Protein AF-A0A2V9HSX8-F1 (afdb_monomer_lite)

Sequence (594 aa):
MATVWLPGTLLVAVTALSSSILSREPGKVAVLDDFESGPAPASWHGQVRLSNSHPAHGRNCLEVKFDSNSATVSTSPQNGNWSGFERLLFDVFSPEVVPLILSLRLYDAVGGIPPNVAPDDFYLARRKLFVGSGWTHVEVVLKDLGASSERRALALDRIRQLTLAADPERPFTLYFDNFRLVAGLESNSSASSKAPQDTATRLEGRWVTIAQVGPRDRIAESPAVGSLRREAEREYEALKSTVESSEHMGLDTIYSQAELVAAELGLHFRPLLPWFNNDREKEQMFSYAVQACRQERERLEKLLTGEVRLPERDDTQVPGPLVPPYPARLHGLPVHNGFFEDAEVRPLYVVSLHGPSRGLQRFFATPLQHIESYSVGGGSRWTVDASPVYEVFEKYPDTHRVGWDGWCGHLIRDVHSMGGKKENVVICLESPHIREAVERYIERESRQWLKNPDLLYNVMAYELQYICYCERSQQMFRGWLEDRHGTLERLNQAWGTRYASFQEIAAPPVEHARPLPGTDRALWYDWASFNQDRFSDYLVWVKSIIRRFDPVTPLAAGGSSSMLVGSNGTSGIDEEQIINRVDDVIIHEGSGST

Structure (mmCIF, N/CA/C/O backbone):
data_AF-A0A2V9HSX8-F1
#
_entry.id   AF-A0A2V9HSX8-F1
#
loop_
_atom_site.group_PDB
_atom_site.id
_atom_site.type_symbol
_atom_site.label_atom_id
_atom_site.label_alt_id
_atom_site.label_comp_id
_atom_site.label_asym_id
_atom_site.label_entity_id
_atom_site.label_seq_id
_atom_site.pdbx_PDB_ins_code
_atom_site.Cartn_x
_atom_site.Cartn_y
_atom_site.Cartn_z
_atom_site.occupancy
_atom_site.B_iso_or_equiv
_atom_site.auth_seq_id
_atom_site.auth_comp_id
_atom_site.auth_asym_id
_atom_site.auth_atom_id
_atom_site.pdbx_PDB_model_num
ATOM 1 N N . MET A 1 1 ? 39.788 -13.254 39.074 1.00 35.47 1 MET A N 1
ATOM 2 C CA . MET A 1 1 ? 40.341 -14.077 37.980 1.00 35.47 1 MET A CA 1
ATOM 3 C C . MET A 1 1 ? 39.316 -14.094 36.864 1.00 35.47 1 MET A C 1
ATOM 5 O O . MET A 1 1 ? 38.338 -14.819 36.953 1.00 35.47 1 MET A O 1
ATOM 9 N N . ALA A 1 2 ? 39.490 -13.195 35.899 1.00 23.00 2 ALA A N 1
ATOM 10 C CA . ALA A 1 2 ? 38.704 -13.139 34.677 1.00 23.00 2 ALA A CA 1
ATOM 11 C C . ALA A 1 2 ? 39.386 -14.032 33.635 1.00 23.00 2 ALA A C 1
ATOM 13 O O . ALA A 1 2 ? 40.608 -13.967 33.493 1.00 23.00 2 ALA A O 1
ATOM 14 N N . THR A 1 3 ? 38.622 -14.852 32.919 1.00 24.44 3 THR A N 1
ATOM 15 C CA . THR A 1 3 ? 39.139 -15.641 31.797 1.00 24.44 3 THR A CA 1
ATOM 16 C C . THR A 1 3 ? 38.405 -15.217 30.537 1.00 24.44 3 THR A C 1
ATOM 18 O O . THR A 1 3 ? 37.231 -15.512 30.340 1.00 24.44 3 THR A O 1
ATOM 21 N N . VAL A 1 4 ? 39.138 -14.467 29.724 1.00 23.34 4 VAL A N 1
ATOM 22 C CA . VAL A 1 4 ? 38.828 -14.069 28.355 1.00 23.34 4 VAL A CA 1
ATOM 23 C C . VAL A 1 4 ? 38.960 -15.300 27.455 1.00 23.34 4 VAL A C 1
ATOM 25 O O . VAL A 1 4 ? 39.975 -15.989 27.519 1.00 23.34 4 VAL A O 1
ATOM 28 N N . TRP A 1 5 ? 37.966 -15.559 26.605 1.00 24.23 5 TRP A N 1
ATOM 29 C CA . TRP A 1 5 ? 38.088 -16.464 25.460 1.00 24.23 5 TRP A CA 1
ATOM 30 C C . TRP A 1 5 ? 37.898 -15.654 24.174 1.00 24.23 5 TRP A C 1
ATOM 32 O O . TRP A 1 5 ? 36.849 -15.055 23.949 1.00 24.23 5 TRP A O 1
ATOM 42 N N . LEU A 1 6 ? 38.964 -15.604 23.375 1.00 23.66 6 LEU A N 1
ATOM 43 C CA . LEU A 1 6 ? 39.024 -15.027 22.031 1.00 23.66 6 LEU A CA 1
ATOM 44 C C . LEU A 1 6 ? 38.298 -15.937 21.016 1.00 23.66 6 LEU A C 1
ATOM 46 O O . LEU A 1 6 ? 38.273 -17.154 21.215 1.00 23.66 6 LEU A O 1
ATOM 50 N N . PRO A 1 7 ? 37.734 -15.387 19.923 1.00 29.92 7 PRO A N 1
ATOM 51 C CA . PRO A 1 7 ? 36.977 -16.158 18.948 1.00 29.92 7 PRO A CA 1
ATOM 52 C C . PRO A 1 7 ? 37.884 -16.858 17.930 1.00 29.92 7 PRO A C 1
ATOM 54 O O . PRO A 1 7 ? 38.950 -16.368 17.556 1.00 29.92 7 PRO A O 1
ATOM 57 N N . GLY A 1 8 ? 37.420 -18.031 17.502 1.00 25.91 8 GLY A N 1
ATOM 58 C CA . GLY A 1 8 ? 38.103 -18.949 16.605 1.00 25.91 8 GLY A CA 1
ATOM 59 C C . GLY A 1 8 ? 38.300 -18.427 15.183 1.00 25.91 8 GLY A C 1
ATOM 60 O O . GLY A 1 8 ? 37.491 -17.696 14.615 1.00 25.91 8 GLY A O 1
ATOM 61 N N . THR A 1 9 ? 39.412 -18.881 14.627 1.00 25.77 9 THR A N 1
ATOM 62 C CA . THR A 1 9 ? 39.898 -18.760 13.258 1.00 25.77 9 THR A CA 1
ATOM 63 C C . THR A 1 9 ? 38.855 -19.226 12.237 1.00 25.77 9 THR A C 1
ATOM 65 O O . THR A 1 9 ? 38.523 -20.408 12.162 1.00 25.77 9 THR A O 1
ATOM 68 N N . LEU A 1 10 ? 38.370 -18.298 11.407 1.00 25.08 10 LEU A N 1
ATOM 69 C CA . LEU A 1 10 ? 37.589 -18.605 10.211 1.00 25.08 10 LEU A CA 1
ATOM 70 C C . LEU A 1 10 ? 38.557 -19.080 9.115 1.00 25.08 10 LEU A C 1
ATOM 72 O O . LEU A 1 10 ? 39.370 -18.308 8.605 1.00 25.08 10 LEU A O 1
ATOM 76 N N . LEU A 1 11 ? 38.507 -20.370 8.787 1.00 24.67 11 LEU A N 1
ATOM 77 C CA . LEU A 1 11 ? 39.282 -20.969 7.705 1.00 24.67 11 LEU A CA 1
ATOM 78 C C . LEU A 1 11 ? 38.744 -20.443 6.362 1.00 24.67 11 LEU A C 1
ATOM 80 O O . LEU A 1 11 ? 37.644 -20.797 5.939 1.00 24.67 11 LEU A O 1
ATOM 84 N N . VAL A 1 12 ? 39.510 -19.579 5.695 1.00 25.84 12 VAL A N 1
ATOM 85 C CA . VAL A 1 12 ? 39.219 -19.115 4.334 1.00 25.84 12 VAL A CA 1
ATOM 86 C C . VAL A 1 12 ? 39.453 -20.280 3.372 1.00 25.84 12 VAL A C 1
ATOM 88 O O . VAL A 1 12 ? 40.590 -20.624 3.055 1.00 25.84 12 VAL A O 1
ATOM 91 N N . ALA A 1 13 ? 38.371 -20.895 2.898 1.00 23.44 13 ALA A N 1
ATOM 92 C CA . ALA A 1 13 ? 38.418 -21.815 1.771 1.00 23.44 13 ALA A CA 1
ATOM 93 C C . ALA A 1 13 ? 38.619 -21.009 0.477 1.00 23.44 13 ALA A C 1
ATOM 95 O O . ALA A 1 13 ? 37.662 -20.605 -0.181 1.00 23.44 13 ALA A O 1
ATOM 96 N N . VAL A 1 14 ? 39.879 -20.765 0.112 1.00 25.42 14 VAL A N 1
ATOM 97 C CA . VAL A 1 14 ? 40.247 -20.339 -1.244 1.00 25.42 14 VAL A CA 1
ATOM 98 C C . VAL A 1 14 ? 39.994 -21.528 -2.169 1.00 25.42 14 VAL A C 1
ATOM 100 O O . VAL A 1 14 ? 40.842 -22.400 -2.340 1.00 25.42 14 VAL A O 1
ATOM 103 N N . THR A 1 15 ? 38.801 -21.593 -2.753 1.00 26.78 15 THR A N 1
ATOM 104 C CA . THR A 1 15 ? 38.558 -22.453 -3.910 1.00 26.78 15 THR A CA 1
ATOM 105 C C . THR A 1 15 ? 39.119 -21.740 -5.131 1.00 26.78 15 THR A C 1
ATOM 107 O O . THR A 1 15 ? 38.565 -20.762 -5.628 1.00 26.78 15 THR A O 1
ATOM 110 N N . ALA A 1 16 ? 40.272 -22.222 -5.592 1.00 26.94 16 ALA A N 1
ATOM 111 C CA . ALA A 1 16 ? 40.804 -21.896 -6.901 1.00 26.94 16 ALA A CA 1
ATOM 112 C C . ALA A 1 16 ? 39.788 -22.353 -7.959 1.00 26.94 16 ALA A C 1
ATOM 114 O O . ALA A 1 16 ? 39.685 -23.540 -8.267 1.00 26.94 16 ALA A O 1
ATOM 115 N N . LEU A 1 17 ? 39.010 -21.410 -8.493 1.00 28.66 17 LEU A N 1
ATOM 116 C CA . LEU A 1 17 ? 38.217 -21.617 -9.697 1.00 28.66 17 LEU A CA 1
ATOM 117 C C . LEU A 1 17 ? 39.190 -21.744 -10.867 1.00 28.66 17 LEU A C 1
ATOM 119 O O . LEU A 1 17 ? 39.608 -20.762 -11.478 1.00 28.66 17 LEU A O 1
ATOM 123 N N . SER A 1 18 ? 39.583 -22.984 -11.144 1.00 28.73 18 SER A N 1
ATOM 124 C CA . SER A 1 18 ? 40.225 -23.361 -12.390 1.00 28.73 18 SER A CA 1
ATOM 125 C C . SER A 1 18 ? 39.346 -22.900 -13.548 1.00 28.73 18 SER A C 1
ATOM 127 O O . SER A 1 18 ? 38.176 -23.280 -13.650 1.00 28.73 18 SER A O 1
ATOM 129 N N . SER A 1 19 ? 39.940 -22.085 -14.410 1.00 33.91 19 SER A N 1
ATOM 130 C CA . SER A 1 19 ? 39.448 -21.645 -15.706 1.00 33.91 19 SER A CA 1
ATOM 131 C C . SER A 1 19 ? 38.939 -22.824 -16.535 1.00 33.91 19 SER A C 1
ATOM 133 O O . SER A 1 19 ? 39.686 -23.456 -17.278 1.00 33.91 19 SER A O 1
ATOM 135 N N . SER A 1 20 ? 37.646 -23.099 -16.418 1.00 30.70 20 SER A N 1
ATOM 136 C CA . SER A 1 20 ? 36.875 -23.788 -17.438 1.00 30.70 20 SER A CA 1
ATOM 137 C C . SER A 1 20 ? 36.031 -22.714 -18.106 1.00 30.70 20 SER A C 1
ATOM 139 O O . SER A 1 20 ? 35.014 -22.261 -17.585 1.00 30.70 20 SER A O 1
ATOM 141 N N . ILE A 1 21 ? 36.508 -22.251 -19.261 1.00 39.12 21 ILE A N 1
ATOM 142 C CA . ILE A 1 21 ? 35.673 -21.562 -20.239 1.00 39.12 21 ILE A CA 1
ATOM 143 C C . ILE A 1 21 ? 34.667 -22.619 -20.700 1.00 39.12 21 ILE A C 1
ATOM 145 O O . ILE A 1 21 ? 34.891 -23.349 -21.660 1.00 39.12 21 ILE A O 1
ATOM 149 N N . LEU A 1 22 ? 33.591 -22.772 -19.929 1.00 38.19 22 LEU A N 1
ATOM 150 C CA . LEU A 1 22 ? 32.374 -23.417 -20.381 1.00 38.19 22 LEU A CA 1
ATOM 151 C C . LEU A 1 22 ? 31.855 -22.537 -21.510 1.00 38.19 22 LEU A C 1
ATOM 153 O O . LEU A 1 22 ? 31.377 -21.425 -21.278 1.00 38.19 22 LEU A O 1
ATOM 157 N N . SER A 1 23 ? 31.989 -23.033 -22.732 1.00 40.19 23 SER A N 1
ATOM 158 C CA . SER A 1 23 ? 31.206 -22.605 -23.880 1.00 40.19 23 SER A CA 1
ATOM 159 C C . SER A 1 23 ? 29.723 -22.745 -23.524 1.00 40.19 23 SER A C 1
ATOM 161 O O . SER A 1 23 ? 29.116 -23.792 -23.738 1.00 40.19 23 SER A O 1
ATOM 163 N N . ARG A 1 24 ? 29.151 -21.713 -22.894 1.00 49.69 24 ARG A N 1
ATOM 164 C CA . ARG A 1 24 ? 27.703 -21.556 -22.776 1.00 49.69 24 ARG A CA 1
ATOM 165 C C . ARG A 1 24 ? 27.193 -21.298 -24.186 1.00 49.69 24 ARG A C 1
ATOM 167 O O . ARG A 1 24 ? 27.693 -20.390 -24.848 1.00 49.69 24 ARG A O 1
ATOM 174 N N . GLU A 1 25 ? 26.254 -22.116 -24.649 1.00 52.53 25 GLU A N 1
ATOM 175 C CA . GLU A 1 25 ? 25.583 -21.861 -25.920 1.00 52.53 25 GLU A CA 1
ATOM 176 C C . GLU A 1 25 ? 25.027 -20.425 -25.935 1.00 52.53 25 GLU A C 1
ATOM 178 O O . GLU A 1 25 ? 24.561 -19.940 -24.894 1.00 52.53 25 GLU A O 1
ATOM 183 N N . PRO A 1 26 ? 25.120 -19.710 -27.070 1.00 62.72 26 PRO A N 1
ATOM 184 C CA . PRO A 1 26 ? 24.582 -18.362 -27.179 1.00 62.72 26 PRO A CA 1
ATOM 185 C C . PRO A 1 26 ? 23.083 -18.383 -26.868 1.00 62.72 26 PRO A C 1
ATOM 187 O O . PRO A 1 26 ? 22.348 -19.237 -27.365 1.00 62.72 26 PRO A O 1
ATOM 190 N N . GLY A 1 27 ? 22.638 -17.453 -26.021 1.00 78.00 27 GLY A N 1
ATOM 191 C CA . GLY A 1 27 ? 21.233 -17.348 -25.652 1.00 78.00 27 GLY A CA 1
ATOM 192 C C . GLY A 1 27 ? 20.348 -17.052 -26.861 1.00 78.00 27 GLY A C 1
ATOM 193 O O . GLY A 1 27 ? 20.771 -16.443 -27.846 1.00 78.00 27 GLY A O 1
ATOM 194 N N . LYS A 1 28 ? 19.092 -17.487 -26.788 1.00 90.94 28 LYS A N 1
ATOM 195 C CA . LYS A 1 28 ? 18.095 -17.249 -27.832 1.00 90.94 28 LYS A CA 1
ATOM 196 C C . LYS A 1 28 ? 17.493 -15.862 -27.634 1.00 90.94 28 LYS A C 1
ATOM 198 O O . LYS A 1 28 ? 16.957 -15.587 -26.563 1.00 90.94 28 LYS A O 1
ATOM 203 N N . VAL A 1 29 ? 17.528 -15.026 -28.669 1.00 93.75 29 VAL A N 1
ATOM 204 C CA . VAL A 1 29 ? 16.917 -13.689 -28.661 1.00 93.75 29 VAL A CA 1
ATOM 205 C C . VAL A 1 29 ? 15.900 -13.574 -29.793 1.00 93.75 29 VAL A C 1
ATOM 207 O O . VAL A 1 29 ? 16.159 -14.030 -30.906 1.00 93.75 29 VAL A O 1
ATOM 210 N N . ALA A 1 30 ? 14.746 -12.972 -29.513 1.00 93.44 30 ALA A N 1
ATOM 211 C CA . ALA A 1 30 ? 13.788 -12.544 -30.527 1.00 93.44 30 ALA A CA 1
ATOM 212 C C . ALA A 1 30 ? 13.369 -11.098 -30.263 1.00 93.44 30 ALA A C 1
ATOM 214 O O . ALA A 1 30 ? 12.752 -10.809 -29.239 1.00 93.44 30 ALA A O 1
ATOM 215 N N . VAL A 1 31 ? 13.704 -10.204 -31.190 1.00 92.19 31 VAL A N 1
ATOM 216 C CA . VAL A 1 31 ? 13.272 -8.804 -31.151 1.00 92.19 31 VAL A CA 1
ATOM 217 C C . VAL A 1 31 ? 11.790 -8.745 -31.514 1.00 92.19 31 VAL A C 1
ATOM 219 O O . VAL A 1 31 ? 11.368 -9.320 -32.518 1.00 92.19 31 VAL A O 1
ATOM 222 N N . LEU A 1 32 ? 10.998 -8.107 -30.656 1.00 91.94 32 LEU A N 1
ATOM 223 C CA . LEU A 1 32 ? 9.577 -7.850 -30.880 1.00 91.94 32 LEU A CA 1
ATOM 224 C C . LEU A 1 32 ? 9.385 -6.509 -31.587 1.00 91.94 32 LEU A C 1
ATOM 226 O O . LEU A 1 32 ? 8.620 -6.445 -32.546 1.00 91.94 32 LEU A O 1
ATOM 230 N N . ASP A 1 33 ? 10.070 -5.470 -31.106 1.00 92.06 33 ASP A N 1
ATOM 231 C CA . ASP A 1 33 ? 10.103 -4.146 -31.725 1.00 92.06 33 ASP A CA 1
ATOM 232 C C . ASP A 1 33 ? 11.335 -3.374 -31.226 1.00 92.06 33 ASP A C 1
ATOM 234 O O . ASP A 1 33 ? 11.466 -3.130 -30.024 1.00 92.06 33 ASP A O 1
ATOM 238 N N . ASP A 1 34 ? 12.242 -3.034 -32.139 1.00 91.31 34 ASP A N 1
ATOM 239 C CA . ASP A 1 34 ? 13.398 -2.153 -31.913 1.00 91.31 34 ASP A CA 1
ATOM 240 C C . ASP A 1 34 ? 13.230 -0.794 -32.606 1.00 91.31 34 ASP A C 1
ATOM 242 O O . ASP A 1 34 ? 14.132 0.030 -32.567 1.00 91.31 34 ASP A O 1
ATOM 246 N N . PHE A 1 35 ? 12.086 -0.569 -33.267 1.00 93.31 35 PHE A N 1
ATOM 247 C CA . PHE A 1 35 ? 11.743 0.671 -33.962 1.00 93.31 35 PHE A CA 1
ATOM 248 C C . PHE A 1 35 ? 12.698 1.088 -35.100 1.00 93.31 35 PHE A C 1
ATOM 250 O O . PHE A 1 35 ? 12.521 2.160 -35.681 1.00 93.31 35 PHE A O 1
ATOM 257 N N . GLU A 1 36 ? 13.644 0.229 -35.502 1.00 90.62 36 GLU A N 1
ATOM 258 C CA . GLU A 1 36 ? 14.609 0.504 -36.576 1.00 90.62 36 GLU A CA 1
ATOM 259 C C . GLU A 1 36 ? 14.110 0.062 -37.950 1.00 90.62 36 GLU A C 1
ATOM 261 O O . GLU A 1 36 ? 14.452 0.655 -38.979 1.00 90.62 36 GLU A O 1
ATOM 266 N N . SER A 1 37 ? 13.316 -1.008 -37.991 1.00 75.00 37 SER A N 1
ATOM 267 C CA . SER A 1 37 ? 12.821 -1.579 -39.239 1.00 75.00 37 SER A CA 1
ATOM 268 C C . SER A 1 37 ? 11.475 -2.273 -39.046 1.00 75.00 37 SER A C 1
ATOM 270 O O . SER A 1 37 ? 11.331 -3.151 -38.204 1.00 75.00 37 SER A O 1
ATOM 272 N N . GLY A 1 38 ? 10.466 -1.903 -39.841 1.00 65.81 38 GLY A N 1
ATOM 273 C CA . GLY A 1 38 ? 9.165 -2.577 -39.822 1.00 65.81 38 GLY A CA 1
ATOM 274 C C . GLY A 1 38 ? 7.957 -1.637 -39.842 1.00 65.81 38 GLY A C 1
ATOM 275 O O . GLY A 1 38 ? 8.092 -0.461 -40.170 1.00 65.81 38 GLY A O 1
ATOM 276 N N . PRO A 1 39 ? 6.754 -2.161 -39.539 1.00 61.94 39 PRO A N 1
ATOM 277 C CA . PRO A 1 39 ? 5.502 -1.409 -39.584 1.00 61.94 39 PRO A CA 1
ATOM 278 C C . PRO A 1 39 ? 5.282 -0.500 -38.366 1.00 61.94 39 PRO A C 1
ATOM 280 O O . PRO A 1 39 ? 4.245 0.154 -38.305 1.00 61.94 39 PRO A O 1
ATOM 283 N N . ALA A 1 40 ? 6.195 -0.447 -37.390 1.00 66.06 40 ALA A N 1
ATOM 284 C CA . ALA A 1 40 ? 6.109 0.508 -36.289 1.00 66.06 40 ALA A CA 1
ATOM 285 C C . ALA A 1 40 ? 6.200 1.948 -36.842 1.00 66.06 40 ALA A C 1
ATOM 287 O O . ALA A 1 40 ? 7.012 2.209 -37.729 1.00 66.06 40 ALA A O 1
ATOM 288 N N . PRO A 1 41 ? 5.341 2.886 -36.399 1.00 69.06 41 PRO A N 1
ATOM 289 C CA . PRO A 1 41 ? 4.489 2.829 -35.211 1.00 69.06 41 PRO A CA 1
ATOM 290 C C . PRO A 1 41 ? 3.085 2.228 -35.441 1.00 69.06 41 PRO A C 1
ATOM 292 O O . PRO A 1 41 ? 2.309 2.151 -34.497 1.00 69.06 41 PRO A O 1
ATOM 295 N N . ALA A 1 42 ? 2.731 1.779 -36.651 1.00 77.19 42 ALA A N 1
ATOM 296 C CA . ALA A 1 42 ? 1.376 1.315 -36.988 1.00 77.19 42 ALA A CA 1
ATOM 297 C C . ALA A 1 42 ? 0.949 -0.001 -36.300 1.00 77.19 42 ALA A C 1
ATOM 299 O O . ALA A 1 42 ? -0.239 -0.310 -36.261 1.00 77.19 42 ALA A O 1
ATOM 300 N N . SER A 1 43 ? 1.889 -0.777 -35.751 1.00 86.25 43 SER A N 1
ATOM 301 C CA . SER A 1 43 ? 1.614 -1.953 -34.904 1.00 86.25 43 SER A CA 1
ATOM 302 C C . SER A 1 43 ? 1.173 -1.589 -33.478 1.00 86.25 43 SER A C 1
ATOM 304 O O . SER A 1 43 ? 0.604 -2.430 -32.774 1.00 86.25 43 SER A O 1
ATOM 306 N N . TRP A 1 44 ? 1.416 -0.347 -33.053 1.00 93.56 44 TRP A N 1
ATOM 307 C CA . TRP A 1 44 ? 1.125 0.149 -31.714 1.00 93.56 44 TRP A CA 1
ATOM 308 C C . TRP A 1 44 ? -0.140 1.009 -31.704 1.00 93.56 44 TRP A C 1
ATOM 310 O O . TRP A 1 44 ? -0.335 1.892 -32.534 1.00 93.56 44 TRP A O 1
ATOM 320 N N . HIS A 1 45 ? -1.002 0.758 -30.725 1.00 93.81 45 HIS A N 1
ATOM 321 C CA . HIS A 1 45 ? -2.273 1.445 -30.536 1.00 93.81 45 HIS A CA 1
ATOM 322 C C . HIS A 1 45 ? -2.191 2.340 -29.299 1.00 93.81 45 HIS A C 1
ATOM 324 O O . HIS A 1 45 ? -1.853 1.863 -28.214 1.00 93.81 45 HIS A O 1
ATOM 330 N N . GLY A 1 46 ? -2.517 3.621 -29.471 1.00 92.94 46 GLY A N 1
ATOM 331 C CA . GLY A 1 46 ? -2.415 4.680 -28.464 1.00 92.94 46 GLY A CA 1
ATOM 332 C C . GLY A 1 46 ? -1.954 5.991 -29.109 1.00 92.94 46 GLY A C 1
ATOM 333 O O . GLY A 1 46 ? -1.810 6.065 -30.330 1.00 92.94 46 GLY A O 1
ATOM 334 N N . GLN A 1 47 ? -1.695 7.027 -28.310 1.00 95.50 47 GLN A N 1
ATOM 335 C CA . GLN A 1 47 ? -1.026 8.240 -28.797 1.00 95.50 47 GLN A CA 1
ATOM 336 C C . GLN A 1 47 ? 0.486 7.998 -28.928 1.00 95.50 47 GLN A C 1
ATOM 338 O O . GLN A 1 47 ? 1.254 8.292 -28.010 1.00 95.50 47 GLN A O 1
ATOM 343 N N . VAL A 1 48 ? 0.901 7.438 -30.067 1.00 95.50 48 VAL A N 1
ATOM 344 C CA . VAL A 1 48 ? 2.289 7.030 -30.323 1.00 95.50 48 VAL A CA 1
ATOM 345 C C . VAL A 1 48 ? 2.864 7.641 -31.598 1.00 95.50 48 VAL A C 1
ATOM 347 O O . VAL A 1 48 ? 2.144 7.877 -32.569 1.00 95.50 48 VAL A O 1
ATOM 350 N N . ARG A 1 49 ? 4.180 7.862 -31.620 1.00 94.94 49 ARG A N 1
ATOM 351 C CA . ARG A 1 49 ? 4.945 8.211 -32.827 1.00 94.94 49 ARG A CA 1
ATOM 352 C C . ARG A 1 49 ? 6.393 7.741 -32.710 1.00 94.94 49 ARG A C 1
ATOM 354 O O . ARG A 1 49 ? 6.888 7.538 -31.608 1.00 94.94 49 ARG A O 1
ATOM 361 N N . LEU A 1 50 ? 7.081 7.603 -33.840 1.00 94.88 50 LEU A N 1
ATOM 362 C CA . LEU A 1 50 ? 8.529 7.389 -33.829 1.00 94.88 50 LEU A CA 1
ATOM 363 C C . LEU A 1 50 ? 9.257 8.679 -33.441 1.00 94.88 50 LEU A C 1
ATOM 365 O O . LEU A 1 50 ? 8.864 9.772 -33.858 1.00 94.88 50 LEU A O 1
ATOM 369 N N . SER A 1 51 ? 10.327 8.537 -32.669 1.00 94.69 51 SER A N 1
ATOM 370 C CA . SER A 1 51 ? 11.209 9.622 -32.247 1.00 94.69 51 SER A CA 1
ATOM 371 C C . SER A 1 51 ? 12.665 9.173 -32.290 1.00 94.69 51 SER A C 1
ATOM 373 O O . SER A 1 51 ? 12.960 7.992 -32.188 1.00 94.69 51 SER A O 1
ATOM 375 N N . ASN A 1 52 ? 13.581 10.125 -32.426 1.00 94.88 52 ASN A N 1
ATOM 376 C CA . ASN A 1 52 ? 15.030 9.916 -32.356 1.00 94.88 52 ASN A CA 1
ATOM 377 C C . ASN A 1 52 ? 15.656 10.595 -31.125 1.00 94.88 52 ASN A C 1
ATOM 379 O O . ASN A 1 52 ? 16.874 10.739 -31.045 1.00 94.88 52 ASN A O 1
ATOM 383 N N . SER A 1 53 ? 14.828 11.067 -30.186 1.00 93.81 53 SER A N 1
ATOM 384 C CA . SER A 1 53 ? 15.295 11.861 -29.043 1.00 93.81 53 SER A CA 1
ATOM 385 C C . SER A 1 53 ? 16.006 11.014 -27.987 1.00 93.81 53 SER A C 1
ATOM 387 O O . SER A 1 53 ? 17.004 11.456 -27.425 1.00 93.81 53 SER A O 1
ATOM 389 N N . HIS A 1 54 ? 15.510 9.797 -27.734 1.00 95.38 54 HIS A N 1
ATOM 390 C CA . HIS A 1 54 ? 16.024 8.907 -26.689 1.00 95.38 54 HIS A CA 1
ATOM 391 C C . HIS A 1 54 ? 16.028 7.430 -27.131 1.00 95.38 54 HIS A C 1
ATOM 393 O O . HIS A 1 54 ? 15.294 6.638 -26.546 1.00 95.38 54 HIS A O 1
ATOM 399 N N . PRO A 1 55 ? 16.788 7.032 -28.166 1.00 93.50 55 PRO A N 1
ATOM 400 C CA . PRO A 1 55 ? 16.989 5.617 -28.477 1.00 93.50 55 PRO A CA 1
ATOM 401 C C . PRO A 1 55 ? 17.934 4.964 -27.451 1.00 93.50 55 PRO A C 1
ATOM 403 O O . PRO A 1 55 ? 18.998 5.505 -27.138 1.00 93.50 55 PRO A O 1
ATOM 406 N N . ALA A 1 56 ? 17.546 3.810 -26.912 1.00 91.00 56 ALA A N 1
ATOM 407 C CA . ALA A 1 56 ? 18.370 2.938 -26.068 1.00 91.00 56 ALA A CA 1
ATOM 408 C C . ALA A 1 56 ? 19.193 1.948 -26.912 1.00 91.00 56 ALA A C 1
ATOM 410 O O . ALA A 1 56 ? 20.271 1.503 -26.494 1.00 91.00 56 ALA A O 1
ATOM 411 N N . HIS A 1 57 ? 18.684 1.611 -28.096 1.00 91.31 57 HIS A N 1
ATOM 412 C CA . HIS A 1 57 ? 19.320 0.802 -29.129 1.00 91.31 57 HIS A CA 1
ATOM 413 C C . HIS A 1 57 ? 18.998 1.419 -30.502 1.00 91.31 57 HIS A C 1
ATOM 415 O O . HIS A 1 57 ? 17.988 2.087 -30.665 1.00 91.31 57 HIS A O 1
ATOM 421 N N . GLY A 1 58 ? 19.884 1.276 -31.489 1.00 91.62 58 GLY A N 1
ATOM 422 C CA . GLY A 1 58 ? 19.625 1.840 -32.818 1.00 91.62 58 GLY A CA 1
ATOM 423 C C . GLY A 1 58 ? 19.568 3.378 -32.857 1.00 91.62 58 GLY A C 1
ATOM 424 O O . GLY A 1 58 ? 20.435 4.061 -32.303 1.00 91.62 58 GLY A O 1
ATOM 425 N N . ARG A 1 59 ? 18.610 3.931 -33.608 1.00 92.56 59 ARG A N 1
ATOM 426 C CA . ARG A 1 59 ? 18.458 5.365 -33.914 1.00 92.56 59 ARG A CA 1
ATOM 427 C C . ARG A 1 59 ? 17.083 5.922 -33.556 1.00 92.56 59 ARG A C 1
ATOM 429 O O . ARG A 1 59 ? 16.957 7.141 -33.437 1.00 92.56 59 ARG A O 1
ATOM 436 N N . ASN A 1 60 ? 16.074 5.073 -33.430 1.00 94.50 60 ASN A N 1
ATOM 437 C CA . ASN A 1 60 ? 14.687 5.434 -33.211 1.00 94.50 60 ASN A CA 1
ATOM 438 C C . ASN A 1 60 ? 14.154 4.751 -31.952 1.00 94.50 60 ASN A C 1
ATOM 440 O O . ASN A 1 60 ? 14.667 3.741 -31.501 1.00 94.50 60 ASN A O 1
ATOM 444 N N . CYS A 1 61 ? 13.093 5.318 -31.400 1.00 95.19 61 CYS A N 1
ATOM 445 C CA . CYS A 1 61 ? 12.318 4.754 -30.311 1.00 95.19 61 CYS A CA 1
ATOM 446 C C . CYS A 1 61 ? 10.847 5.157 -30.459 1.00 95.19 61 CYS A C 1
ATOM 448 O O . CYS A 1 61 ? 10.482 5.995 -31.297 1.00 95.19 61 CYS A O 1
ATOM 450 N N . LEU A 1 62 ? 9.983 4.572 -29.635 1.00 96.81 62 LEU A N 1
ATOM 451 C CA . LEU A 1 62 ? 8.563 4.890 -29.584 1.00 96.81 62 LEU A CA 1
ATOM 452 C C . LEU A 1 62 ? 8.294 5.980 -28.549 1.00 96.81 62 LEU A C 1
ATOM 454 O O . LEU A 1 62 ? 8.353 5.735 -27.347 1.00 96.81 62 LEU A O 1
ATOM 458 N N . GLU A 1 63 ? 7.931 7.172 -29.001 1.00 97.62 63 GLU A N 1
ATOM 459 C CA . GLU A 1 63 ? 7.390 8.212 -28.132 1.00 97.62 63 GLU A CA 1
ATOM 460 C C . GLU A 1 63 ? 5.906 7.942 -27.874 1.00 97.62 63 GLU A C 1
ATOM 462 O O . GLU A 1 63 ? 5.113 7.802 -28.810 1.00 97.62 63 GLU A O 1
ATOM 467 N N . VAL A 1 64 ? 5.526 7.895 -26.600 1.00 97.75 64 VAL A N 1
ATOM 468 C CA . VAL A 1 64 ? 4.167 7.608 -26.140 1.00 97.75 64 VAL A CA 1
ATOM 469 C C . VAL A 1 64 ? 3.702 8.722 -25.218 1.00 97.75 64 VAL A C 1
ATOM 471 O O . VAL A 1 64 ? 4.335 9.000 -24.198 1.00 97.75 64 VAL A O 1
ATOM 474 N N . LYS A 1 65 ? 2.560 9.325 -25.543 1.00 97.56 65 LYS A N 1
ATOM 475 C CA . LYS A 1 65 ? 1.905 10.316 -24.691 1.00 97.56 65 LYS A CA 1
ATOM 476 C C . LYS A 1 65 ? 0.774 9.671 -23.892 1.00 97.56 65 LYS A C 1
ATOM 478 O O . LYS A 1 65 ? -0.118 9.044 -24.463 1.00 97.56 65 LYS A O 1
ATOM 483 N N . PHE A 1 66 ? 0.799 9.872 -22.579 1.00 97.25 66 PHE A N 1
ATOM 484 C CA . PHE A 1 66 ? -0.267 9.476 -21.666 1.00 97.25 66 PHE A CA 1
ATOM 485 C C . PHE A 1 66 ? -1.050 10.710 -21.224 1.00 97.25 66 PHE A C 1
ATOM 487 O O . PHE A 1 66 ? -0.461 11.712 -20.823 1.00 97.25 66 PHE A O 1
ATOM 494 N N . ASP A 1 67 ? -2.376 10.641 -21.299 1.00 95.44 67 ASP A N 1
ATOM 495 C CA . ASP A 1 67 ? -3.303 11.654 -20.787 1.00 95.44 67 ASP A CA 1
ATOM 496 C C . ASP A 1 67 ? -4.634 11.000 -20.371 1.00 95.44 67 ASP A C 1
ATOM 498 O O . ASP A 1 67 ? -4.802 9.785 -20.496 1.00 95.44 67 ASP A O 1
ATOM 502 N N . SER A 1 68 ? -5.585 11.792 -19.868 1.00 91.44 68 SER A N 1
ATOM 503 C CA . SER A 1 68 ? -6.886 11.291 -19.401 1.00 91.44 68 SER A CA 1
ATOM 504 C C . SER A 1 68 ? -7.727 10.599 -20.484 1.00 91.44 68 SER A C 1
ATOM 506 O O . SER A 1 68 ? -8.616 9.820 -20.149 1.00 91.44 68 SER A O 1
ATOM 508 N N . ASN A 1 69 ? -7.446 10.840 -21.770 1.00 88.56 69 ASN A N 1
ATOM 509 C CA . ASN A 1 69 ? -8.125 10.210 -22.905 1.00 88.56 69 ASN A CA 1
ATOM 510 C C . ASN A 1 69 ? -7.325 9.036 -23.502 1.00 88.56 69 ASN A C 1
ATOM 512 O O . ASN A 1 69 ? -7.880 8.229 -24.245 1.00 88.56 69 ASN A O 1
ATOM 516 N N . SER A 1 70 ? -6.028 8.937 -23.203 1.00 91.38 70 SER A N 1
ATOM 517 C CA . SER A 1 70 ? -5.105 7.926 -23.723 1.00 91.38 70 SER A CA 1
ATOM 518 C C . SER A 1 70 ? -4.204 7.395 -22.607 1.00 91.38 70 SER A C 1
ATOM 520 O O . SER A 1 70 ? -2.993 7.608 -22.594 1.00 91.38 70 SER A O 1
ATOM 522 N N . ALA A 1 71 ? -4.806 6.674 -21.664 1.00 94.44 71 ALA A N 1
ATOM 523 C CA . ALA A 1 71 ? -4.117 6.092 -20.512 1.00 94.44 71 ALA A CA 1
ATOM 524 C C . ALA A 1 71 ? -3.356 4.786 -20.829 1.00 94.44 71 ALA A C 1
ATOM 526 O O . ALA A 1 71 ? -2.661 4.245 -19.970 1.00 94.44 71 ALA A O 1
ATOM 527 N N . THR A 1 72 ? -3.481 4.247 -22.045 1.00 96.44 72 THR A N 1
ATOM 528 C CA . THR A 1 72 ? -2.901 2.949 -22.419 1.00 96.44 72 THR A CA 1
ATOM 529 C C . THR A 1 72 ? -2.219 2.981 -23.775 1.00 96.44 72 THR A C 1
ATOM 531 O O . THR A 1 72 ? -2.730 3.592 -24.712 1.00 96.44 72 THR A O 1
ATOM 534 N N . VAL A 1 73 ? -1.141 2.213 -23.900 1.00 96.88 73 VAL A N 1
ATOM 535 C CA . VAL A 1 73 ? -0.482 1.896 -25.166 1.00 96.88 73 VAL A CA 1
ATOM 536 C C . VAL A 1 73 ? -0.358 0.379 -25.296 1.00 96.88 73 VAL A C 1
ATOM 538 O O . VAL A 1 73 ? -0.076 -0.316 -24.317 1.00 96.88 73 VAL A O 1
ATOM 541 N N . SER A 1 74 ? -0.623 -0.172 -26.479 1.00 96.06 74 SER A N 1
ATOM 542 C CA . SER A 1 74 ? -0.606 -1.625 -26.666 1.00 96.06 74 SER A CA 1
ATOM 543 C C . SER A 1 74 ? -0.145 -2.063 -28.044 1.00 96.06 74 SER A C 1
ATOM 545 O O . SER A 1 74 ? -0.257 -1.318 -29.012 1.00 96.06 74 SER A O 1
ATOM 547 N N . THR A 1 75 ? 0.338 -3.297 -28.133 1.00 95.00 75 THR A N 1
ATOM 548 C CA . THR A 1 75 ? 0.758 -3.926 -29.386 1.00 95.00 75 THR A CA 1
ATOM 549 C C . THR A 1 75 ? 0.350 -5.393 -29.408 1.00 95.00 75 THR A C 1
ATOM 551 O O . THR A 1 75 ? 0.234 -6.038 -28.360 1.00 95.00 75 THR A O 1
ATOM 554 N N . SER A 1 76 ? 0.123 -5.916 -30.611 1.00 92.44 76 SER A N 1
ATOM 555 C CA . SER A 1 76 ? -0.101 -7.342 -30.849 1.00 92.44 76 SER A CA 1
ATOM 556 C C . SER A 1 76 ? 1.170 -7.934 -31.463 1.00 92.44 76 SER A C 1
ATOM 558 O O . SER A 1 76 ? 1.466 -7.633 -32.623 1.00 92.44 76 SER A O 1
ATOM 560 N N . PRO A 1 77 ? 1.954 -8.737 -30.719 1.00 87.06 77 PRO A N 1
ATOM 561 C CA . PRO A 1 77 ? 3.204 -9.281 -31.234 1.00 87.06 77 PRO A CA 1
ATOM 562 C C . PRO A 1 77 ? 2.943 -10.181 -32.447 1.00 87.06 77 PRO A C 1
ATOM 564 O O . PRO A 1 77 ? 2.041 -11.018 -32.427 1.00 87.06 77 PRO A O 1
ATOM 567 N N . GLN A 1 78 ? 3.765 -10.048 -33.493 1.00 82.81 78 GLN A N 1
ATOM 568 C CA . GLN A 1 78 ? 3.639 -10.869 -34.706 1.00 82.81 78 GLN A CA 1
ATOM 569 C C . GLN A 1 78 ? 3.842 -12.365 -34.413 1.00 82.81 78 GLN A C 1
ATOM 571 O O . GLN A 1 78 ? 3.162 -13.212 -34.991 1.00 82.81 78 GLN A O 1
ATOM 576 N N . ASN A 1 79 ? 4.753 -12.688 -33.486 1.00 85.56 79 ASN A N 1
ATOM 577 C CA . ASN A 1 79 ? 4.954 -14.036 -32.966 1.00 85.56 79 ASN A CA 1
ATOM 578 C C . ASN A 1 79 ? 4.512 -14.115 -31.497 1.00 85.56 79 ASN A C 1
ATOM 580 O O . ASN A 1 79 ? 5.179 -13.599 -30.598 1.00 85.56 79 ASN A O 1
ATOM 584 N N . GLY A 1 80 ? 3.389 -14.792 -31.268 1.00 90.69 80 GLY A N 1
ATOM 585 C CA . GLY A 1 80 ? 2.823 -15.007 -29.937 1.00 90.69 80 GLY A CA 1
ATOM 586 C C . GLY A 1 80 ? 3.442 -16.163 -29.149 1.00 90.69 80 GLY A C 1
ATOM 587 O O . GLY A 1 80 ? 3.087 -16.344 -27.989 1.00 90.69 80 GLY A O 1
ATOM 588 N N . ASN A 1 81 ? 4.338 -16.962 -29.741 1.00 95.69 81 ASN A N 1
ATOM 589 C CA . ASN A 1 81 ? 4.934 -18.104 -29.050 1.00 95.69 81 ASN A CA 1
ATOM 590 C C . ASN A 1 81 ? 6.201 -17.701 -28.284 1.00 95.69 81 ASN A C 1
ATOM 592 O O . ASN A 1 81 ? 7.311 -17.692 -28.820 1.00 95.69 81 ASN A O 1
ATOM 596 N N . TRP A 1 82 ? 6.013 -17.390 -27.007 1.00 96.62 82 TRP A N 1
ATOM 597 C CA . TRP A 1 82 ? 7.039 -16.976 -26.054 1.00 96.62 82 TRP A CA 1
ATOM 598 C C . TRP A 1 82 ? 7.530 -18.128 -25.159 1.00 96.62 82 TRP A C 1
ATOM 600 O O . TRP A 1 82 ? 8.429 -17.928 -24.351 1.00 96.62 82 TRP A O 1
ATOM 610 N N . SER A 1 83 ? 6.995 -19.347 -25.316 1.00 94.19 83 SER A N 1
ATOM 611 C CA . SER A 1 83 ? 7.284 -20.505 -24.443 1.00 94.19 83 SER A CA 1
ATOM 612 C C . SER A 1 83 ? 8.761 -20.930 -24.386 1.00 94.19 83 SER A C 1
ATOM 614 O O . SER A 1 83 ? 9.185 -21.562 -23.424 1.00 94.19 83 SER A O 1
ATOM 616 N N . GLY A 1 84 ? 9.553 -20.581 -25.404 1.00 93.50 84 GLY A N 1
ATOM 617 C CA . GLY A 1 84 ? 10.991 -20.860 -25.461 1.00 93.50 84 GLY A CA 1
ATOM 618 C C . GLY A 1 84 ? 11.885 -19.743 -24.916 1.00 93.50 84 GLY A C 1
ATOM 619 O O . GLY A 1 84 ? 13.078 -19.758 -25.214 1.00 93.50 84 GLY A O 1
ATOM 620 N N . PHE A 1 85 ? 11.322 -18.755 -24.216 1.00 95.88 85 PHE A N 1
ATOM 621 C CA . PHE A 1 85 ? 12.041 -17.607 -23.664 1.00 95.88 85 PHE A CA 1
ATOM 622 C C . PHE A 1 85 ? 11.839 -17.503 -22.153 1.00 95.88 85 PHE A C 1
ATOM 624 O O . PHE A 1 85 ? 10.801 -17.881 -21.619 1.00 95.88 85 PHE A O 1
ATOM 631 N N . GLU A 1 86 ? 12.841 -16.973 -21.459 1.00 96.56 86 GLU A N 1
ATOM 632 C CA . GLU A 1 86 ? 12.822 -16.837 -19.999 1.00 96.56 86 GLU A CA 1
ATOM 633 C C . GLU A 1 86 ? 12.368 -15.444 -19.566 1.00 96.56 86 GLU A C 1
ATOM 635 O O . GLU A 1 86 ? 11.813 -15.283 -18.479 1.00 96.56 86 GLU A O 1
ATOM 640 N N . ARG A 1 87 ? 12.641 -14.427 -20.392 1.00 96.69 87 ARG A N 1
ATOM 641 C CA . ARG A 1 87 ? 12.477 -13.016 -20.042 1.00 96.69 87 ARG A CA 1
ATOM 642 C C . ARG A 1 87 ? 11.970 -12.197 -21.223 1.00 96.69 87 ARG A C 1
ATOM 644 O O . ARG A 1 87 ? 12.421 -12.399 -22.348 1.00 96.69 87 ARG A O 1
ATOM 651 N N . LEU A 1 88 ? 11.090 -11.242 -20.942 1.00 97.62 88 LEU A N 1
ATOM 652 C CA . LEU A 1 88 ? 10.781 -10.106 -21.811 1.00 97.62 88 LEU A CA 1
ATOM 653 C C . LEU A 1 88 ? 11.546 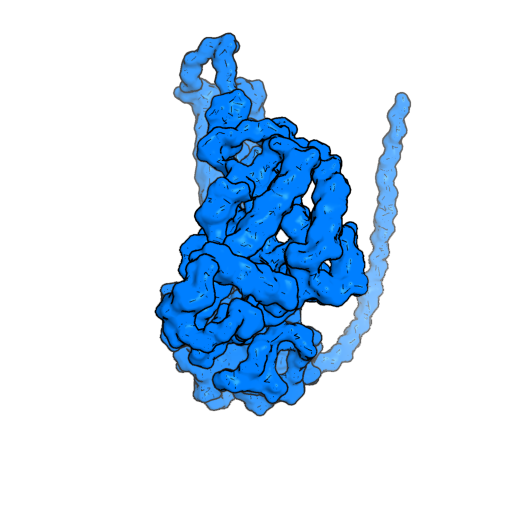-8.886 -21.287 1.00 97.62 88 LEU A C 1
ATOM 655 O O . LEU A 1 88 ? 11.421 -8.543 -20.113 1.00 97.62 88 LEU A O 1
ATOM 659 N N . LEU A 1 89 ? 12.323 -8.243 -22.151 1.00 97.94 89 LEU A N 1
ATOM 660 C CA . LEU A 1 89 ? 13.109 -7.051 -21.854 1.00 97.94 89 LEU A CA 1
ATOM 661 C C . LEU A 1 89 ? 12.623 -5.882 -22.709 1.00 97.94 89 LEU A C 1
ATOM 663 O O . LEU A 1 89 ? 12.261 -6.088 -23.866 1.00 97.94 89 LEU A O 1
ATOM 667 N N . PHE A 1 90 ? 12.625 -4.679 -22.146 1.00 97.81 90 PHE A N 1
ATOM 668 C CA . PHE A 1 90 ? 12.430 -3.424 -22.874 1.00 97.81 90 PHE A CA 1
ATOM 669 C C . PHE A 1 90 ? 12.961 -2.255 -22.050 1.00 97.81 90 PHE A C 1
ATOM 671 O O . PHE A 1 90 ? 13.192 -2.382 -20.845 1.00 97.81 90 PHE A O 1
ATOM 678 N N . ASP A 1 91 ? 13.145 -1.115 -22.697 1.00 98.19 91 ASP A N 1
ATOM 679 C CA . ASP A 1 91 ? 13.784 0.052 -22.109 1.00 98.19 91 ASP A CA 1
ATOM 680 C C . ASP A 1 91 ? 12.829 1.243 -22.155 1.00 98.19 91 ASP A C 1
ATOM 682 O O . ASP A 1 91 ? 12.079 1.417 -23.115 1.00 98.19 91 ASP A O 1
ATOM 686 N N . VAL A 1 92 ? 12.815 2.041 -21.089 1.00 98.19 92 VAL A N 1
ATOM 687 C CA . VAL A 1 92 ? 11.929 3.200 -20.957 1.00 98.19 92 VAL A CA 1
ATOM 688 C C . VAL A 1 92 ? 12.736 4.402 -20.506 1.00 98.19 92 VAL A C 1
ATOM 690 O O . VAL A 1 92 ? 13.381 4.346 -19.463 1.00 98.19 92 VAL A O 1
ATOM 693 N N . PHE A 1 93 ? 12.670 5.497 -21.250 1.00 97.75 93 PHE A N 1
ATOM 694 C CA . PHE A 1 93 ? 13.193 6.785 -20.824 1.00 97.75 93 PHE A CA 1
ATOM 695 C C . PHE A 1 93 ? 12.053 7.689 -20.356 1.00 97.75 93 PHE A C 1
ATOM 697 O O . PHE A 1 93 ? 11.076 7.905 -21.083 1.00 97.75 93 PHE A O 1
ATOM 704 N N . SER A 1 94 ? 12.202 8.248 -19.156 1.00 96.75 94 SER A N 1
ATOM 705 C CA . SER A 1 94 ? 11.293 9.251 -18.607 1.00 96.75 94 SER A CA 1
ATOM 706 C C . SER A 1 94 ? 11.984 10.609 -18.473 1.00 96.75 94 SER A C 1
ATOM 708 O O . SER A 1 94 ? 12.983 10.713 -17.756 1.00 96.75 94 SER A O 1
ATOM 710 N N . PRO A 1 95 ? 11.450 11.674 -19.099 1.00 95.44 95 PRO A N 1
ATOM 711 C CA . PRO A 1 95 ? 11.891 13.039 -18.836 1.00 95.44 95 PRO A CA 1
ATOM 712 C C . PRO A 1 95 ? 11.342 13.582 -17.508 1.00 95.44 95 PRO A C 1
ATOM 714 O O . PRO A 1 95 ? 11.750 14.660 -17.074 1.00 95.44 95 PRO A O 1
ATOM 717 N N . GLU A 1 96 ? 10.403 12.876 -16.866 1.00 93.06 96 GLU A N 1
ATOM 718 C CA . GLU A 1 96 ? 9.854 13.301 -15.586 1.00 93.06 96 GLU A CA 1
ATOM 719 C C . GLU A 1 96 ? 10.917 13.219 -14.491 1.00 93.06 96 GLU A C 1
ATOM 721 O O . GLU A 1 96 ? 11.761 12.322 -14.436 1.00 93.06 96 GLU A O 1
ATOM 726 N N . VAL A 1 97 ? 10.848 14.186 -13.586 1.00 86.81 97 VAL A N 1
ATOM 727 C CA . VAL A 1 97 ? 11.700 14.240 -12.398 1.00 86.81 97 VAL A CA 1
ATOM 728 C C . VAL A 1 97 ? 11.258 13.207 -11.372 1.00 86.81 97 VAL A C 1
ATOM 730 O O . VAL A 1 97 ? 12.079 12.532 -10.758 1.00 86.81 97 VAL A O 1
ATOM 733 N N . VAL A 1 98 ? 9.946 13.140 -11.154 1.00 86.88 98 VAL A N 1
ATOM 734 C CA . VAL A 1 98 ? 9.348 12.251 -10.168 1.00 86.88 98 VAL A CA 1
ATOM 735 C C . VAL A 1 98 ? 9.160 10.892 -10.835 1.00 86.88 98 VAL A C 1
ATOM 737 O O . VAL A 1 98 ? 8.613 10.848 -11.941 1.00 86.88 98 VAL A O 1
ATOM 740 N N . PRO A 1 99 ? 9.593 9.792 -10.197 1.00 91.19 99 PRO A N 1
ATOM 741 C CA . PRO A 1 99 ? 9.365 8.465 -10.737 1.00 91.19 99 PRO A CA 1
ATOM 742 C C . PRO A 1 99 ? 7.882 8.194 -10.979 1.00 91.19 99 PRO A C 1
ATOM 744 O O . PRO A 1 99 ? 7.020 8.576 -10.185 1.00 91.19 99 PRO A O 1
ATOM 747 N N . LEU A 1 100 ? 7.596 7.490 -12.066 1.00 94.75 100 LEU A N 1
ATOM 748 C CA . LEU A 1 100 ? 6.255 7.055 -12.425 1.00 94.75 100 LEU A CA 1
ATOM 749 C C . LEU A 1 100 ? 6.099 5.569 -12.119 1.00 94.75 100 LEU A C 1
ATOM 751 O O . LEU A 1 100 ? 7.063 4.803 -12.145 1.00 94.75 100 LEU A O 1
ATOM 755 N N . ILE A 1 101 ? 4.867 5.140 -11.862 1.00 95.69 101 ILE A N 1
ATOM 756 C CA . ILE A 1 101 ? 4.552 3.724 -11.681 1.00 95.69 101 ILE A CA 1
ATOM 757 C C . ILE A 1 101 ? 3.462 3.345 -12.674 1.00 95.69 101 ILE A C 1
ATOM 759 O O . ILE A 1 101 ? 2.314 3.769 -12.558 1.00 95.69 101 ILE A O 1
ATOM 763 N N . LEU A 1 102 ? 3.831 2.526 -13.651 1.00 97.06 102 LEU A N 1
ATOM 764 C CA . LEU A 1 102 ? 2.937 2.028 -14.684 1.00 97.06 102 LEU A CA 1
ATOM 765 C C . LEU A 1 102 ? 2.407 0.633 -14.327 1.00 97.06 102 LEU A C 1
ATOM 767 O O . LEU A 1 102 ? 2.883 -0.056 -13.416 1.00 97.06 102 LEU A O 1
ATOM 771 N N . SER A 1 103 ? 1.422 0.189 -15.097 1.00 97.19 103 SER A N 1
ATOM 772 C CA . SER A 1 103 ? 0.931 -1.183 -15.101 1.00 97.19 103 SER A CA 1
ATOM 773 C C . SER A 1 103 ? 1.312 -1.889 -16.400 1.00 97.19 103 SER A C 1
ATOM 775 O O . SER A 1 103 ? 1.208 -1.304 -17.475 1.00 97.19 103 SER A O 1
ATOM 777 N N . LEU A 1 104 ? 1.683 -3.167 -16.308 1.00 97.38 104 LEU A N 1
ATOM 778 C CA . LEU A 1 104 ? 1.892 -4.047 -17.463 1.00 97.38 104 LEU A CA 1
ATOM 779 C C . LEU A 1 104 ? 0.792 -5.113 -17.498 1.00 97.38 104 LEU A C 1
ATOM 781 O O . LEU A 1 104 ? 0.464 -5.700 -16.463 1.00 97.38 104 LEU A O 1
ATOM 785 N N . ARG A 1 105 ? 0.245 -5.377 -18.686 1.00 97.25 105 ARG A N 1
ATOM 786 C CA . ARG A 1 105 ? -0.726 -6.447 -18.935 1.00 97.25 105 ARG A CA 1
ATOM 787 C C . ARG A 1 105 ? -0.265 -7.317 -20.094 1.00 97.25 105 ARG A C 1
ATOM 789 O O . ARG A 1 105 ? 0.155 -6.784 -21.122 1.00 97.25 105 ARG A O 1
ATOM 796 N N . LEU A 1 106 ? -0.370 -8.635 -19.935 1.00 97.12 106 LEU A N 1
ATOM 797 C CA . LEU A 1 106 ? -0.145 -9.600 -21.014 1.00 97.12 106 LEU A CA 1
ATOM 798 C C . LEU A 1 106 ? -1.394 -10.462 -21.186 1.00 97.12 106 LEU A C 1
ATOM 800 O O . LEU A 1 106 ? -1.849 -11.099 -20.233 1.00 97.12 106 LEU A O 1
ATOM 804 N N . TYR A 1 107 ? -1.920 -10.483 -22.406 1.00 97.44 107 TYR A N 1
ATOM 805 C CA . TYR A 1 107 ? -3.104 -11.245 -22.787 1.00 97.44 107 TYR A CA 1
ATOM 806 C C . TYR A 1 107 ? -2.702 -12.425 -23.665 1.00 97.44 107 TYR A C 1
ATOM 808 O O . TYR A 1 107 ? -1.935 -12.266 -24.620 1.00 97.44 107 TYR A O 1
ATOM 816 N N . ASP A 1 108 ? -3.246 -13.600 -23.366 1.00 96.06 108 ASP A N 1
ATOM 817 C CA . ASP A 1 108 ? -3.100 -14.799 -24.183 1.00 96.06 108 ASP A CA 1
ATOM 818 C C . ASP A 1 108 ? -4.423 -15.180 -24.858 1.00 96.06 108 ASP A C 1
ATOM 820 O O . ASP A 1 108 ? -5.486 -14.622 -24.588 1.00 96.06 108 ASP A O 1
ATOM 824 N N . ALA A 1 109 ? -4.364 -16.140 -25.777 1.00 94.62 109 ALA A N 1
ATOM 825 C CA . ALA A 1 109 ? -5.550 -16.579 -26.505 1.00 94.62 109 ALA A CA 1
ATOM 826 C C . ALA A 1 109 ? -6.593 -17.317 -25.641 1.00 94.62 109 ALA A C 1
ATOM 828 O O . ALA A 1 109 ? -7.706 -17.512 -26.117 1.00 94.62 109 ALA A O 1
ATOM 829 N N . VAL A 1 110 ? -6.239 -17.779 -24.433 1.00 93.75 110 VAL A N 1
ATOM 830 C CA . VAL A 1 110 ? -7.153 -18.529 -23.551 1.00 93.75 110 VAL A CA 1
ATOM 831 C C . VAL A 1 110 ? -8.057 -17.564 -22.789 1.00 93.75 110 VAL A C 1
ATOM 833 O O . VAL A 1 110 ? -9.266 -17.761 -22.766 1.00 93.75 110 VAL A O 1
ATOM 836 N N . GLY A 1 111 ? -7.475 -16.510 -22.215 1.00 90.00 111 GLY A N 1
ATOM 837 C CA . GLY A 1 111 ? -8.204 -15.490 -21.455 1.00 90.00 111 GLY A CA 1
ATOM 838 C C . GLY A 1 111 ? -8.905 -14.448 -22.321 1.00 90.00 111 GLY A C 1
ATOM 839 O O . GLY A 1 111 ? -9.808 -13.757 -21.848 1.00 90.00 111 GLY A O 1
ATOM 840 N N . GLY A 1 112 ? -8.511 -14.354 -23.593 1.00 91.56 112 GLY A N 1
ATOM 841 C CA . GLY A 1 112 ? -9.054 -13.402 -24.555 1.00 91.56 112 GLY A CA 1
ATOM 842 C C . GLY A 1 112 ? -8.306 -12.068 -24.570 1.00 91.56 112 GLY A C 1
ATOM 843 O O . GLY A 1 112 ? -7.371 -11.834 -23.805 1.00 91.56 112 GLY A O 1
ATOM 844 N N . ILE A 1 113 ? -8.717 -11.189 -25.484 1.00 90.50 113 ILE A N 1
ATOM 845 C CA . ILE A 1 113 ? -8.160 -9.840 -25.657 1.00 90.50 113 ILE A CA 1
ATOM 846 C C . ILE A 1 113 ? -9.280 -8.797 -25.567 1.00 90.50 113 ILE A C 1
ATOM 848 O O . ILE A 1 113 ? -10.415 -9.104 -25.945 1.00 90.50 113 ILE A O 1
ATOM 852 N N . PRO A 1 114 ? -9.003 -7.570 -25.087 1.00 88.44 114 PRO A N 1
ATOM 853 C CA . PRO A 1 114 ? -10.001 -6.508 -25.016 1.00 88.44 114 PRO A CA 1
ATOM 854 C C . PRO A 1 114 ? -10.741 -6.293 -26.351 1.00 88.44 114 PRO A C 1
ATOM 856 O O . PRO A 1 114 ? -10.104 -6.307 -27.404 1.00 88.44 114 PRO A O 1
ATOM 859 N N . PRO A 1 115 ? -12.074 -6.084 -26.332 1.00 85.44 115 PRO A N 1
ATOM 860 C CA . PRO A 1 115 ? -12.945 -5.973 -25.153 1.00 85.44 115 PRO A CA 1
ATOM 861 C C . PRO A 1 115 ? -13.407 -7.321 -24.561 1.00 85.44 115 PRO A C 1
ATOM 863 O O . PRO A 1 115 ? -14.028 -7.337 -23.504 1.00 85.44 115 PRO A O 1
ATOM 866 N N . ASN A 1 116 ? -13.100 -8.448 -25.207 1.00 88.62 116 ASN A N 1
ATOM 867 C CA . ASN A 1 116 ? -13.585 -9.781 -24.844 1.00 88.62 116 ASN A CA 1
ATOM 868 C C . ASN A 1 116 ? -12.558 -10.534 -23.980 1.00 88.62 116 ASN A C 1
ATOM 870 O O . ASN A 1 116 ? -11.926 -11.483 -24.447 1.00 88.62 116 ASN A O 1
ATOM 874 N N . VAL A 1 117 ? -12.373 -10.095 -22.733 1.00 87.38 117 VAL A N 1
ATOM 875 C CA . VAL A 1 117 ? -11.458 -10.732 -21.766 1.00 87.38 117 VAL A CA 1
ATOM 876 C C . VAL A 1 117 ? -12.266 -11.329 -20.624 1.00 87.38 117 VAL A C 1
ATOM 878 O O . VAL A 1 117 ? -13.129 -10.653 -20.063 1.00 87.38 117 VAL A O 1
ATOM 881 N N . ALA A 1 118 ? -11.975 -12.573 -20.250 1.00 81.06 118 ALA A N 1
ATOM 882 C CA . ALA A 1 118 ? -12.542 -13.153 -19.040 1.00 81.06 118 ALA A CA 1
ATOM 883 C C . ALA A 1 118 ? -12.046 -12.391 -17.786 1.00 81.06 118 ALA A C 1
ATOM 885 O O . ALA A 1 118 ? -10.891 -11.954 -17.756 1.00 81.06 118 ALA A O 1
ATOM 886 N N . PRO A 1 119 ? -12.883 -12.213 -16.744 1.00 79.31 119 PRO A N 1
ATOM 887 C CA . PRO A 1 119 ? -12.522 -11.427 -15.562 1.00 79.31 119 PRO A CA 1
ATOM 888 C C . PRO A 1 119 ? -11.185 -11.861 -14.945 1.00 79.31 119 PRO A C 1
ATOM 890 O O . PRO A 1 119 ? -11.015 -13.021 -14.569 1.00 79.31 119 PRO A O 1
ATOM 893 N N . ASP A 1 120 ? -10.234 -10.923 -14.883 1.00 82.56 120 ASP A N 1
ATOM 894 C CA . ASP A 1 120 ? -8.864 -11.109 -14.381 1.00 82.56 120 ASP A CA 1
ATOM 895 C C . ASP A 1 120 ? -8.061 -12.262 -15.023 1.00 82.56 120 ASP A C 1
ATOM 897 O O . ASP A 1 120 ? -7.004 -12.646 -14.516 1.00 82.56 120 ASP A O 1
ATOM 901 N N . ASP A 1 121 ? -8.497 -12.808 -16.163 1.00 90.62 121 ASP A N 1
ATOM 902 C CA . ASP A 1 121 ? -7.853 -13.965 -16.800 1.00 90.62 121 ASP A CA 1
ATOM 903 C C . ASP A 1 121 ? -6.716 -13.581 -17.763 1.00 90.62 121 ASP A C 1
ATOM 905 O O . ASP A 1 121 ? -6.580 -14.089 -18.871 1.00 90.62 121 ASP A O 1
ATOM 909 N N . PHE A 1 122 ? -5.883 -12.644 -17.328 1.00 94.38 122 PHE A N 1
ATOM 910 C CA . PHE A 1 122 ? -4.700 -12.148 -18.026 1.00 94.38 122 PHE A CA 1
ATOM 911 C C . PHE A 1 122 ? -3.627 -11.818 -16.988 1.00 94.38 122 PHE A C 1
ATOM 913 O O . PHE A 1 122 ? -3.937 -11.626 -15.811 1.00 94.38 122 PHE A O 1
ATOM 920 N N . TYR A 1 123 ? -2.357 -11.745 -17.376 1.00 95.75 123 TYR A N 1
ATOM 921 C CA . TYR A 1 123 ? -1.328 -11.327 -16.425 1.00 95.75 123 TYR A CA 1
ATOM 922 C C . TYR A 1 123 ? -1.431 -9.824 -16.166 1.00 95.75 123 TYR A C 1
ATOM 924 O O . TYR A 1 123 ? -1.446 -9.036 -17.113 1.00 95.75 123 TYR A O 1
ATOM 932 N N . LEU A 1 124 ? -1.452 -9.428 -14.890 1.00 94.62 124 LEU A N 1
ATOM 933 C CA . LEU A 1 124 ? -1.548 -8.034 -14.466 1.00 94.62 124 LEU A CA 1
ATOM 934 C C . LEU A 1 124 ? -0.477 -7.693 -13.425 1.00 94.62 124 LEU A C 1
ATOM 936 O O . LEU A 1 124 ? -0.546 -8.099 -12.265 1.00 94.62 124 LEU A O 1
ATOM 940 N N . ALA A 1 125 ? 0.455 -6.832 -13.817 1.00 94.44 125 ALA A N 1
ATOM 941 C CA . ALA A 1 125 ? 1.366 -6.149 -12.911 1.00 94.44 125 ALA A CA 1
ATOM 942 C C . ALA A 1 125 ? 0.825 -4.738 -12.614 1.00 94.44 125 ALA A C 1
ATOM 944 O O . ALA A 1 125 ? 1.363 -3.746 -13.104 1.00 94.44 125 ALA A O 1
ATOM 945 N N . ARG A 1 126 ? -0.288 -4.646 -11.866 1.00 93.25 126 ARG A N 1
ATOM 946 C CA . ARG A 1 126 ? -0.959 -3.369 -11.542 1.00 93.25 126 ARG A CA 1
ATOM 947 C C . ARG A 1 126 ? -0.060 -2.493 -10.672 1.00 93.25 126 ARG A C 1
ATOM 949 O O . ARG A 1 126 ? 0.234 -2.888 -9.549 1.00 93.25 126 ARG A O 1
ATOM 956 N N . ARG A 1 127 ? 0.324 -1.316 -11.175 1.00 93.50 127 ARG A N 1
ATOM 957 C CA . ARG A 1 127 ? 1.208 -0.350 -10.499 1.00 93.50 127 ARG A CA 1
ATOM 958 C C . ARG A 1 127 ? 2.495 -0.997 -9.963 1.00 93.50 127 ARG A C 1
ATOM 960 O O . ARG A 1 127 ? 2.878 -0.786 -8.818 1.00 93.50 127 ARG A O 1
ATOM 967 N N . LYS A 1 128 ? 3.151 -1.820 -10.786 1.00 94.25 128 LYS A N 1
ATOM 968 C CA . LYS A 1 128 ? 4.422 -2.489 -10.432 1.00 94.25 128 LYS A CA 1
ATOM 969 C C . LYS A 1 128 ? 5.574 -2.135 -11.356 1.00 94.25 128 LYS A C 1
ATOM 971 O O . LYS A 1 128 ? 6.716 -2.437 -11.039 1.00 94.25 128 LYS A O 1
ATOM 976 N N . LEU A 1 129 ? 5.303 -1.505 -12.495 1.00 96.06 129 LEU A N 1
ATOM 977 C CA . LEU A 1 129 ? 6.350 -1.095 -13.414 1.00 96.06 129 LEU A CA 1
ATOM 978 C C . LEU A 1 129 ? 6.875 0.279 -12.987 1.00 96.06 129 LEU A C 1
ATOM 980 O O . LEU A 1 129 ? 6.379 1.306 -13.441 1.00 96.06 129 LEU A O 1
ATOM 984 N N . PHE A 1 130 ? 7.842 0.285 -12.073 1.00 96.25 130 PHE A N 1
ATOM 985 C CA . PHE A 1 130 ? 8.541 1.500 -11.664 1.00 96.25 130 PHE A CA 1
ATOM 986 C C . PHE A 1 130 ? 9.378 2.044 -12.825 1.00 96.25 130 PHE A C 1
ATOM 988 O O . PHE A 1 130 ? 10.133 1.287 -13.436 1.00 96.25 130 PHE A O 1
ATOM 995 N N . VAL A 1 131 ? 9.249 3.337 -13.110 1.00 96.06 131 VAL A N 1
ATOM 996 C CA . VAL A 1 131 ? 10.001 4.067 -14.134 1.00 96.06 131 VAL A CA 1
ATOM 997 C C . VAL A 1 131 ? 10.651 5.268 -13.454 1.00 96.06 131 VAL A C 1
ATOM 999 O O . VAL A 1 131 ? 9.970 6.216 -13.062 1.00 96.06 131 VAL A O 1
ATOM 1002 N N . GLY A 1 132 ? 11.969 5.200 -13.273 1.00 92.56 132 GLY A N 1
ATOM 1003 C CA . GLY A 1 132 ? 12.757 6.289 -12.701 1.00 92.56 132 GLY A CA 1
ATOM 1004 C C . GLY A 1 132 ? 12.920 7.461 -13.670 1.00 92.56 132 GLY A C 1
ATOM 1005 O O . GLY A 1 132 ? 12.566 7.365 -14.843 1.00 92.56 132 GLY A O 1
ATOM 1006 N N . SER A 1 133 ? 13.484 8.564 -13.177 1.00 91.00 133 SER A N 1
ATOM 1007 C CA . SER A 1 133 ? 13.937 9.659 -14.041 1.00 91.00 133 SER A CA 1
ATOM 1008 C C . SER A 1 133 ? 15.114 9.189 -14.902 1.00 91.00 133 SER A C 1
ATOM 1010 O O . SER A 1 133 ? 16.039 8.552 -14.393 1.00 91.00 133 SER A O 1
ATOM 1012 N N . GLY A 1 134 ? 15.087 9.484 -16.201 1.00 93.25 134 GLY A N 1
ATOM 1013 C CA . GLY A 1 134 ? 16.055 8.961 -17.163 1.00 93.25 134 GLY A CA 1
ATOM 1014 C C . GLY A 1 134 ? 15.734 7.532 -17.611 1.00 93.25 134 GLY A C 1
ATOM 1015 O O . GLY A 1 134 ? 14.567 7.180 -17.781 1.00 93.25 134 GLY A O 1
ATOM 1016 N N . TRP A 1 135 ? 16.768 6.718 -17.849 1.00 95.50 135 TRP A N 1
ATOM 1017 C CA . TRP A 1 135 ? 16.608 5.347 -18.338 1.00 95.50 135 TRP A CA 1
ATOM 1018 C C . TRP A 1 135 ? 16.203 4.367 -17.237 1.00 95.50 135 TRP A C 1
ATOM 1020 O O . TRP A 1 135 ? 16.785 4.312 -16.150 1.00 95.50 135 TRP A O 1
ATOM 1030 N N . THR A 1 136 ? 15.215 3.542 -17.567 1.00 97.38 136 THR A N 1
ATOM 1031 C CA . THR A 1 136 ? 14.797 2.369 -16.810 1.00 97.38 136 THR A CA 1
ATOM 1032 C C . THR A 1 136 ? 14.823 1.137 -17.709 1.00 97.38 136 THR A C 1
ATOM 1034 O O . THR A 1 136 ? 14.112 1.075 -18.710 1.00 97.38 136 THR A O 1
ATOM 1037 N N . HIS A 1 137 ? 15.602 0.132 -17.321 1.00 97.56 137 HIS A N 1
ATOM 1038 C CA . HIS A 1 137 ? 15.665 -1.165 -17.988 1.00 97.56 137 HIS A CA 1
ATOM 1039 C C . HIS A 1 137 ? 14.698 -2.135 -17.318 1.00 97.56 137 HIS A C 1
ATOM 1041 O O . HIS A 1 137 ? 14.820 -2.431 -16.125 1.00 97.56 137 HIS A O 1
ATOM 1047 N N . VAL A 1 138 ? 13.742 -2.644 -18.082 1.00 98.19 138 VAL A N 1
ATOM 1048 C CA . VAL A 1 138 ? 12.676 -3.495 -17.564 1.00 98.19 138 VAL A CA 1
ATOM 1049 C C . VAL A 1 138 ? 12.961 -4.946 -17.907 1.00 98.19 138 VAL A C 1
ATOM 1051 O O . VAL A 1 138 ? 13.261 -5.283 -19.050 1.00 98.19 138 VAL A O 1
ATOM 1054 N N . GLU A 1 139 ? 12.827 -5.816 -16.913 1.00 97.88 139 GLU A N 1
ATOM 1055 C CA . GLU A 1 139 ? 12.889 -7.262 -17.072 1.00 97.88 139 GLU A CA 1
ATOM 1056 C C . GLU A 1 139 ? 11.615 -7.900 -16.523 1.00 97.88 139 GLU A C 1
ATOM 1058 O O . GLU A 1 139 ? 11.297 -7.766 -15.346 1.00 97.88 139 GLU A O 1
ATOM 1063 N N . VAL A 1 140 ? 10.893 -8.632 -17.362 1.00 98.12 140 VAL A N 1
ATOM 1064 C CA . VAL A 1 140 ? 9.729 -9.426 -16.964 1.00 98.12 140 VAL A CA 1
ATOM 1065 C C . VAL A 1 140 ? 10.112 -10.893 -17.058 1.00 98.12 140 VAL A C 1
ATOM 1067 O O . VAL A 1 140 ? 10.341 -11.407 -18.153 1.00 98.12 140 VAL A O 1
ATOM 1070 N N . VAL A 1 141 ? 10.193 -11.570 -15.917 1.00 97.56 141 VAL A N 1
ATOM 1071 C CA . VAL A 1 141 ? 10.450 -13.011 -15.852 1.00 97.56 141 VAL A CA 1
ATOM 1072 C C . VAL A 1 141 ? 9.196 -13.741 -16.325 1.00 97.56 141 VAL A C 1
ATOM 1074 O O . VAL A 1 141 ? 8.133 -13.607 -15.727 1.00 97.56 141 VAL A O 1
ATOM 1077 N N . LEU A 1 142 ? 9.317 -14.496 -17.416 1.00 96.44 142 LEU A N 1
ATOM 1078 C CA . LEU A 1 142 ? 8.205 -15.216 -18.044 1.00 96.44 142 LEU A CA 1
ATOM 1079 C C . LEU A 1 142 ? 7.942 -16.571 -17.384 1.00 96.44 142 LEU A C 1
ATOM 1081 O O . LEU A 1 142 ? 6.837 -17.099 -17.475 1.00 96.44 142 LEU A O 1
ATOM 1085 N N . LYS A 1 143 ? 8.949 -17.148 -16.724 1.00 89.69 143 LYS A N 1
ATOM 1086 C CA . LYS A 1 143 ? 8.804 -18.424 -16.024 1.00 89.69 143 LYS A CA 1
ATOM 1087 C C . LYS A 1 143 ? 7.717 -18.322 -14.945 1.00 89.69 143 LYS A C 1
ATOM 1089 O O . LYS A 1 143 ? 7.705 -17.374 -14.169 1.00 89.69 143 LYS A O 1
ATOM 1094 N N . ASP A 1 144 ? 6.830 -19.319 -14.912 1.00 86.75 144 ASP A N 1
ATOM 1095 C CA . ASP A 1 144 ? 5.739 -19.459 -13.934 1.00 86.75 144 ASP A CA 1
ATOM 1096 C C . ASP A 1 144 ? 4.773 -18.258 -13.880 1.00 86.75 144 ASP A C 1
ATOM 1098 O O . ASP A 1 144 ? 4.085 -18.028 -12.883 1.00 86.75 144 ASP A O 1
ATOM 1102 N N . LEU A 1 145 ? 4.690 -17.484 -14.967 1.00 92.88 145 LEU A N 1
ATOM 1103 C CA . LEU A 1 145 ? 3.774 -16.357 -15.057 1.00 92.88 145 LEU A CA 1
ATOM 1104 C C . LEU A 1 145 ? 2.320 -16.859 -15.050 1.00 92.88 145 LEU A C 1
ATOM 1106 O O . LEU A 1 145 ? 1.938 -17.689 -15.873 1.00 92.88 145 LEU A O 1
ATOM 1110 N N . GLY A 1 146 ? 1.503 -16.359 -14.123 1.00 92.00 146 GLY A N 1
ATOM 1111 C CA . GLY A 1 146 ? 0.096 -16.741 -13.965 1.00 92.00 146 GLY A CA 1
ATOM 1112 C C . GLY A 1 146 ? -0.880 -15.641 -14.375 1.00 92.00 146 GLY A C 1
ATOM 1113 O O . GLY A 1 146 ? -0.535 -14.457 -14.371 1.00 92.00 146 GLY A O 1
ATOM 1114 N N . ALA A 1 147 ? -2.119 -16.023 -14.686 1.00 91.19 147 ALA A N 1
ATOM 1115 C CA . ALA A 1 147 ? -3.210 -15.060 -14.805 1.00 91.19 147 ALA A CA 1
ATOM 1116 C C . ALA A 1 147 ? -3.470 -14.361 -13.453 1.00 91.19 147 ALA A C 1
ATOM 1118 O O . ALA A 1 147 ? -3.233 -14.929 -12.383 1.00 91.19 147 ALA A O 1
ATOM 1119 N N . SER A 1 148 ? -3.976 -13.126 -13.481 1.00 87.50 148 SER A N 1
ATOM 1120 C CA . SER A 1 148 ? -4.316 -12.348 -12.281 1.00 87.50 148 SER A CA 1
ATOM 1121 C C . SER A 1 148 ? -5.389 -13.042 -11.432 1.00 87.50 148 SER A C 1
ATOM 1123 O O . SER A 1 148 ? -5.376 -12.926 -10.207 1.00 87.50 148 SER A O 1
ATOM 1125 N N . SER A 1 149 ? -6.242 -13.845 -12.068 1.00 80.75 149 SER A N 1
ATOM 1126 C CA . SER A 1 149 ? -7.220 -14.733 -11.439 1.00 80.75 149 SER A CA 1
ATOM 1127 C C . SER A 1 149 ? -6.601 -15.851 -10.582 1.00 80.75 149 SER A C 1
ATOM 1129 O O . SER A 1 149 ? -7.319 -16.475 -9.810 1.00 80.75 149 SER A O 1
ATOM 1131 N N . GLU A 1 150 ? -5.301 -16.142 -10.738 1.00 82.62 150 GLU A N 1
ATOM 1132 C CA . GLU A 1 150 ? -4.575 -17.297 -10.166 1.00 82.62 150 GLU A CA 1
ATOM 1133 C C . GLU A 1 150 ? -5.124 -18.678 -10.568 1.00 82.62 150 GLU A C 1
ATOM 1135 O O . GLU A 1 150 ? -4.625 -19.704 -10.112 1.00 82.62 150 GLU A O 1
ATOM 1140 N N . ARG A 1 151 ? -6.116 -18.745 -11.463 1.00 83.06 151 ARG A N 1
ATOM 1141 C CA . ARG A 1 151 ? -6.768 -20.011 -11.843 1.00 83.06 151 ARG A CA 1
ATOM 1142 C C . ARG A 1 151 ? -5.925 -20.866 -12.785 1.00 83.06 151 ARG A C 1
ATOM 1144 O O . ARG A 1 151 ? -6.194 -22.056 -12.936 1.00 83.06 151 ARG A O 1
ATOM 1151 N N . ARG A 1 152 ? -4.938 -20.262 -13.451 1.00 91.56 152 ARG A N 1
ATOM 1152 C CA . ARG A 1 152 ? -4.074 -20.924 -14.432 1.00 91.56 152 ARG A CA 1
ATOM 1153 C C . ARG A 1 152 ? -2.756 -20.187 -14.643 1.00 91.56 152 ARG A C 1
ATOM 1155 O O . ARG A 1 152 ? -2.653 -18.976 -14.430 1.00 91.56 152 ARG A O 1
ATOM 1162 N N . ALA A 1 153 ? -1.779 -20.921 -15.163 1.00 93.69 153 ALA A N 1
ATOM 1163 C CA . ALA A 1 153 ? -0.608 -20.334 -15.799 1.00 93.69 153 ALA A CA 1
ATOM 1164 C C . ALA A 1 153 ? -1.009 -19.552 -17.068 1.00 93.69 153 ALA A C 1
ATOM 1166 O O . ALA A 1 153 ? -1.995 -19.886 -17.739 1.00 93.69 153 ALA A O 1
ATOM 1167 N N . LEU A 1 154 ? -0.241 -18.515 -17.402 1.00 95.62 154 LEU A N 1
ATOM 1168 C CA . LEU A 1 154 ? -0.387 -17.784 -18.656 1.00 95.62 154 LEU A CA 1
ATOM 1169 C C . LEU A 1 154 ? 0.102 -18.668 -19.815 1.00 95.62 154 LEU A C 1
ATOM 1171 O O . LEU A 1 154 ? 1.171 -19.276 -19.746 1.00 95.62 154 LEU A O 1
ATOM 1175 N N . ALA A 1 155 ? -0.674 -18.744 -20.894 1.00 95.88 155 ALA A N 1
ATOM 1176 C CA . ALA A 1 155 ? -0.363 -19.557 -22.063 1.00 95.88 155 ALA A CA 1
ATOM 1177 C C . ALA A 1 155 ? 0.670 -18.841 -22.950 1.00 95.88 155 ALA A C 1
ATOM 1179 O O . ALA A 1 155 ? 0.336 -18.176 -23.936 1.00 95.88 155 ALA A O 1
ATOM 1180 N N . LEU A 1 156 ? 1.946 -18.964 -22.573 1.00 96.56 156 LEU A N 1
ATOM 1181 C CA . LEU A 1 156 ? 3.068 -18.304 -23.247 1.00 96.56 156 LEU A CA 1
ATOM 1182 C C . LEU A 1 156 ? 3.253 -18.745 -24.704 1.00 96.56 156 LEU A C 1
ATOM 1184 O O . LEU A 1 156 ? 3.900 -18.040 -25.462 1.00 96.56 156 LEU A O 1
ATOM 1188 N N . ASP A 1 157 ? 2.708 -19.882 -25.134 1.00 96.00 157 ASP A N 1
ATOM 1189 C CA . ASP A 1 157 ? 2.761 -20.344 -26.527 1.00 96.00 157 ASP A CA 1
ATOM 1190 C C . ASP A 1 157 ? 1.847 -19.543 -27.476 1.00 96.00 157 ASP A C 1
ATOM 1192 O O . ASP A 1 157 ? 1.940 -19.691 -28.697 1.00 96.00 157 ASP A O 1
ATOM 1196 N N . ARG A 1 158 ? 0.962 -18.700 -26.927 1.00 95.75 158 ARG A N 1
ATOM 1197 C CA . ARG A 1 158 ? -0.104 -18.011 -27.666 1.00 95.75 158 ARG A CA 1
ATOM 1198 C C . ARG A 1 158 ? -0.436 -16.623 -27.103 1.00 95.75 158 ARG A C 1
ATOM 1200 O O . ARG A 1 158 ? -1.612 -16.265 -26.999 1.00 95.75 158 ARG A O 1
ATOM 1207 N N . ILE A 1 159 ? 0.587 -15.837 -26.771 1.00 97.31 159 ILE A N 1
ATOM 1208 C CA . ILE A 1 159 ? 0.452 -14.423 -26.392 1.00 97.31 159 ILE A CA 1
ATOM 1209 C C . ILE A 1 159 ? -0.139 -13.624 -27.555 1.00 97.31 159 ILE A C 1
ATOM 1211 O O . ILE A 1 159 ? 0.243 -13.799 -28.712 1.00 97.31 159 ILE A O 1
ATOM 1215 N N . ARG A 1 160 ? -1.103 -12.756 -27.251 1.00 96.00 160 ARG A N 1
ATOM 1216 C CA . ARG A 1 160 ? -1.864 -11.984 -28.241 1.00 96.00 160 ARG A CA 1
ATOM 1217 C C . ARG A 1 160 ? -1.696 -10.485 -28.110 1.00 96.00 160 ARG A C 1
ATOM 1219 O O . ARG A 1 160 ? -1.749 -9.811 -29.130 1.00 96.00 160 ARG A O 1
ATOM 1226 N N . GLN A 1 161 ? -1.487 -9.970 -26.902 1.00 96.69 161 GLN A N 1
ATOM 1227 C CA . GLN A 1 161 ? -1.359 -8.532 -26.698 1.00 96.69 161 GLN A CA 1
ATOM 1228 C C . GLN A 1 161 ? -0.505 -8.210 -25.475 1.00 96.69 161 GLN A C 1
ATOM 1230 O O . GLN A 1 161 ? -0.631 -8.845 -24.426 1.00 96.69 161 GLN A O 1
ATOM 1235 N N . LEU A 1 162 ? 0.330 -7.185 -25.618 1.00 97.06 162 LEU A N 1
ATOM 1236 C CA . LEU A 1 162 ? 1.019 -6.504 -24.529 1.00 97.06 162 LEU A CA 1
ATOM 1237 C C . LEU A 1 162 ? 0.403 -5.115 -24.374 1.00 97.06 162 LEU A C 1
ATOM 1239 O O . LEU A 1 162 ? 0.201 -4.408 -25.362 1.00 97.06 162 LEU A O 1
ATOM 1243 N N . THR A 1 163 ? 0.103 -4.713 -23.143 1.00 97.81 163 THR A N 1
ATOM 1244 C CA . THR A 1 163 ? -0.411 -3.374 -22.836 1.00 97.81 163 THR A CA 1
ATOM 1245 C C . THR A 1 163 ? 0.357 -2.758 -21.682 1.00 97.81 163 THR A C 1
ATOM 1247 O O . THR A 1 163 ? 0.526 -3.379 -20.633 1.00 97.81 163 THR A O 1
ATOM 1250 N N . LEU A 1 164 ? 0.764 -1.509 -21.862 1.00 98.06 164 LEU A N 1
ATOM 1251 C CA . LEU A 1 164 ? 1.263 -0.638 -20.810 1.00 98.06 164 LEU A CA 1
ATOM 1252 C C . LEU A 1 164 ? 0.171 0.380 -20.490 1.00 98.06 164 LEU A C 1
ATOM 1254 O O . LEU A 1 164 ? -0.451 0.939 -21.395 1.00 98.06 164 LEU A O 1
ATOM 1258 N N . ALA A 1 165 ? -0.087 0.596 -19.208 1.00 97.19 165 ALA A N 1
ATOM 1259 C CA . ALA A 1 165 ? -1.123 1.506 -18.741 1.00 97.19 165 ALA A CA 1
ATOM 1260 C C . ALA A 1 165 ? -0.582 2.438 -17.657 1.00 97.19 165 ALA A C 1
ATOM 1262 O O . ALA A 1 165 ? 0.194 2.013 -16.800 1.00 97.19 165 ALA A O 1
ATOM 1263 N N . ALA A 1 166 ? -1.029 3.684 -17.687 1.00 95.88 166 ALA A N 1
ATOM 1264 C CA . ALA A 1 166 ? -0.779 4.702 -16.681 1.00 95.88 166 ALA A CA 1
ATOM 1265 C C . ALA A 1 166 ? -2.106 5.191 -16.092 1.00 95.88 166 ALA A C 1
ATOM 1267 O O . ALA A 1 166 ? -3.144 5.062 -16.734 1.00 95.88 166 ALA A O 1
ATOM 1268 N N . ASP A 1 167 ? -2.046 5.830 -14.926 1.00 91.75 167 ASP A N 1
ATOM 1269 C CA . ASP A 1 167 ? -3.169 6.565 -14.336 1.00 91.75 167 ASP A CA 1
ATOM 1270 C C . ASP A 1 167 ? -2.788 8.063 -14.270 1.00 91.75 167 ASP A C 1
ATOM 1272 O O . ASP A 1 167 ? -2.367 8.547 -13.218 1.00 91.75 167 ASP A O 1
ATOM 1276 N N . PRO A 1 168 ? -2.793 8.794 -15.407 1.00 89.75 168 PRO A N 1
ATOM 1277 C CA . PRO A 1 168 ? -2.245 10.147 -15.473 1.00 89.75 168 PRO A CA 1
ATOM 1278 C C . PRO A 1 168 ? -3.153 11.175 -14.781 1.00 89.75 168 PRO A C 1
ATOM 1280 O O . PRO A 1 168 ? -4.246 11.467 -15.260 1.00 89.75 168 PRO A O 1
ATOM 1283 N N . GLU A 1 169 ? -2.661 11.805 -13.710 1.00 89.06 169 GLU A N 1
ATOM 1284 C CA . GLU A 1 169 ? -3.268 13.026 -13.143 1.00 89.06 169 GLU A CA 1
ATOM 1285 C C . GLU A 1 169 ? -3.031 14.250 -14.042 1.00 89.06 169 GLU A C 1
ATOM 1287 O O . GLU A 1 169 ? -3.859 15.156 -14.130 1.00 89.06 169 GLU A O 1
ATOM 1292 N N . ARG A 1 170 ? -1.890 14.258 -14.742 1.00 93.81 170 ARG A N 1
ATOM 1293 C CA . ARG A 1 170 ? -1.523 15.232 -15.774 1.00 93.81 170 ARG A CA 1
ATOM 1294 C C . ARG A 1 170 ? -0.944 14.514 -16.994 1.00 93.81 170 ARG A C 1
ATOM 1296 O O . ARG A 1 170 ? -0.403 13.419 -16.834 1.00 93.81 170 ARG A O 1
ATOM 1303 N N . PRO A 1 171 ? -0.992 15.119 -18.192 1.00 96.06 171 PRO A N 1
ATOM 1304 C CA . PRO A 1 171 ? -0.333 14.551 -19.358 1.00 96.06 171 PRO A CA 1
ATOM 1305 C C . PRO A 1 171 ? 1.188 14.460 -19.181 1.00 96.06 171 PRO A C 1
ATOM 1307 O O . PRO A 1 171 ? 1.800 15.408 -18.690 1.00 96.06 171 PRO A O 1
ATOM 1310 N N . PHE A 1 172 ? 1.792 13.365 -19.638 1.00 97.06 172 PHE A N 1
ATOM 1311 C CA . PHE A 1 172 ? 3.247 13.184 -19.696 1.00 97.06 172 PHE A CA 1
ATOM 1312 C C . PHE A 1 172 ? 3.645 12.302 -20.887 1.00 97.06 172 PHE A C 1
ATOM 1314 O O . PHE A 1 172 ? 2.808 11.610 -21.474 1.00 97.06 172 PHE A O 1
ATOM 1321 N N . THR A 1 173 ? 4.929 12.323 -21.244 1.00 97.81 173 THR A N 1
ATOM 1322 C CA . THR A 1 173 ? 5.474 11.570 -22.381 1.00 97.81 173 THR A CA 1
ATOM 1323 C C . THR A 1 173 ? 6.589 10.643 -21.921 1.00 97.81 173 THR A C 1
ATOM 1325 O O . THR A 1 173 ? 7.458 11.055 -21.158 1.00 97.81 173 THR A O 1
ATOM 1328 N N . LEU A 1 174 ? 6.584 9.411 -22.424 1.00 98.31 174 LEU A N 1
ATOM 1329 C CA . LEU A 1 174 ? 7.631 8.412 -22.223 1.00 98.31 174 LEU A CA 1
ATOM 1330 C C . LEU A 1 174 ? 8.175 7.933 -23.565 1.00 98.31 174 LEU A C 1
ATOM 1332 O O . LEU A 1 174 ? 7.470 7.972 -24.572 1.00 98.31 174 LEU A O 1
ATOM 1336 N N . TYR A 1 175 ? 9.412 7.448 -23.563 1.00 98.12 175 TYR A N 1
ATOM 1337 C CA . TYR A 1 175 ? 10.045 6.871 -24.745 1.00 98.12 175 TYR A CA 1
ATOM 1338 C C . TYR A 1 175 ? 10.362 5.410 -24.466 1.00 98.12 175 TYR A C 1
ATOM 1340 O O . TYR A 1 175 ? 11.067 5.114 -23.506 1.00 98.12 175 TYR A O 1
ATOM 1348 N N . PHE A 1 176 ? 9.821 4.505 -25.271 1.00 97.69 176 PHE A N 1
ATOM 1349 C CA . PHE A 1 176 ? 10.028 3.068 -25.137 1.00 97.69 176 PHE A CA 1
ATOM 1350 C C . PHE A 1 176 ? 10.894 2.554 -26.271 1.00 97.69 176 PHE A C 1
ATOM 1352 O O . PHE A 1 176 ? 10.750 2.998 -27.409 1.00 97.69 176 PHE A O 1
ATOM 1359 N N . ASP A 1 177 ? 11.758 1.595 -25.968 1.00 96.31 177 ASP A N 1
ATOM 1360 C CA . ASP A 1 177 ? 12.669 1.037 -26.953 1.00 96.31 177 ASP A CA 1
ATOM 1361 C C . ASP A 1 177 ? 12.979 -0.449 -26.704 1.00 96.31 177 ASP A C 1
ATOM 1363 O O . ASP A 1 177 ? 12.834 -0.961 -25.588 1.00 96.31 177 ASP A O 1
ATOM 1367 N N . ASN A 1 178 ? 13.408 -1.126 -27.769 1.00 95.19 178 ASN A N 1
ATOM 1368 C CA . ASN A 1 178 ? 14.041 -2.440 -27.787 1.00 95.19 178 ASN A CA 1
ATOM 1369 C C . ASN A 1 178 ? 13.302 -3.544 -27.001 1.00 95.19 178 ASN A C 1
ATOM 1371 O O . ASN A 1 178 ? 13.876 -4.228 -26.139 1.00 95.19 178 ASN A O 1
ATOM 1375 N N . PHE A 1 179 ? 12.021 -3.747 -27.324 1.00 95.94 179 PHE A N 1
ATOM 1376 C CA . PHE A 1 179 ? 11.231 -4.869 -26.818 1.00 95.94 179 PHE A CA 1
ATOM 1377 C C . PHE A 1 179 ? 11.754 -6.180 -27.397 1.00 95.94 179 PHE A C 1
ATOM 1379 O O . PHE A 1 179 ? 11.746 -6.386 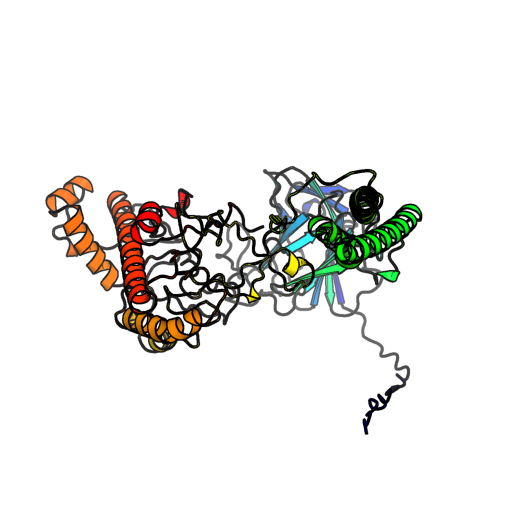-28.611 1.00 95.94 179 PHE A O 1
ATOM 1386 N N . ARG A 1 180 ? 12.156 -7.113 -26.534 1.00 95.00 180 ARG A N 1
ATOM 1387 C CA . ARG A 1 180 ? 12.760 -8.381 -26.959 1.00 95.00 180 ARG A CA 1
ATOM 1388 C C . ARG A 1 180 ? 12.579 -9.499 -25.946 1.00 95.00 180 ARG A C 1
ATOM 1390 O O . ARG A 1 180 ? 12.501 -9.280 -24.741 1.00 95.00 180 ARG A O 1
ATOM 1397 N N . LEU A 1 181 ? 12.550 -10.722 -26.449 1.00 96.69 181 LEU A N 1
ATOM 1398 C CA . LEU A 1 181 ? 12.500 -11.944 -25.660 1.00 96.69 181 LEU A CA 1
ATOM 1399 C C . LEU A 1 181 ? 13.886 -12.574 -25.595 1.00 96.69 181 LEU A C 1
ATOM 1401 O O . LEU A 1 181 ? 14.567 -12.662 -26.617 1.00 96.69 181 LEU A O 1
ATOM 1405 N N . VAL A 1 182 ? 14.283 -13.053 -24.418 1.00 96.12 182 VAL A N 1
ATOM 1406 C CA . VAL A 1 182 ? 15.609 -13.636 -24.177 1.00 96.12 182 VAL A CA 1
ATOM 1407 C C . VAL A 1 182 ? 15.498 -14.939 -23.381 1.00 96.12 182 VAL A C 1
ATOM 1409 O O . VAL A 1 182 ? 14.796 -15.003 -22.371 1.00 96.12 182 VAL A O 1
ATOM 1412 N N . ALA A 1 183 ? 16.226 -15.973 -23.806 1.00 94.94 183 ALA A N 1
ATOM 1413 C CA . ALA A 1 183 ? 16.580 -17.142 -22.994 1.00 94.94 183 ALA A CA 1
ATOM 1414 C C . ALA A 1 183 ? 18.102 -17.249 -22.882 1.00 94.94 183 ALA A C 1
ATOM 1416 O O . ALA A 1 183 ? 18.801 -17.185 -23.894 1.00 94.94 183 ALA A O 1
ATOM 1417 N N . GLY A 1 184 ? 18.623 -17.432 -21.668 1.00 90.94 184 GLY A N 1
ATOM 1418 C CA . GLY A 1 184 ? 20.064 -17.486 -21.430 1.00 90.94 184 GLY A CA 1
ATOM 1419 C C . GLY A 1 184 ? 20.755 -16.121 -21.548 1.00 90.94 184 GLY A C 1
ATOM 1420 O O . GLY A 1 184 ? 20.179 -15.078 -21.220 1.00 90.94 184 GLY A O 1
ATOM 1421 N N . LEU A 1 185 ? 22.027 -16.133 -21.962 1.00 87.56 185 LEU A N 1
ATOM 1422 C CA . LEU A 1 185 ? 22.858 -14.930 -22.064 1.00 87.56 185 LEU A CA 1
ATOM 1423 C C . LEU A 1 185 ? 22.538 -14.134 -23.333 1.00 87.56 185 LEU A C 1
ATOM 1425 O O . LEU A 1 185 ? 22.616 -14.660 -24.440 1.00 87.56 185 LEU A O 1
ATOM 1429 N N . GLU A 1 186 ? 22.240 -12.850 -23.156 1.00 89.75 186 GLU A N 1
ATOM 1430 C CA . GLU A 1 186 ? 22.047 -11.909 -24.255 1.00 89.75 186 GLU A CA 1
ATOM 1431 C C . GLU A 1 186 ? 23.399 -11.424 -24.809 1.00 89.75 186 GLU A C 1
ATOM 1433 O O . GLU A 1 186 ? 24.329 -11.144 -24.053 1.00 89.75 186 GLU A O 1
ATOM 1438 N N . SER A 1 187 ? 23.500 -11.311 -26.136 1.00 84.56 187 SER A N 1
ATOM 1439 C CA . SER A 1 187 ? 24.673 -10.738 -26.801 1.00 84.56 187 SER A CA 1
ATOM 1440 C C . SER A 1 187 ? 24.615 -9.206 -26.843 1.00 84.56 187 SER A C 1
ATOM 1442 O O . SER A 1 187 ? 23.539 -8.616 -26.889 1.00 84.56 187 SER A O 1
ATOM 1444 N N . ASN A 1 188 ? 25.772 -8.553 -26.969 1.00 83.00 188 ASN A N 1
ATOM 1445 C CA . ASN A 1 188 ? 25.846 -7.092 -27.107 1.00 83.00 188 ASN A CA 1
ATOM 1446 C C . ASN A 1 188 ? 25.172 -6.543 -28.378 1.00 83.00 188 ASN A C 1
ATOM 1448 O O . ASN A 1 188 ? 24.972 -5.341 -28.474 1.00 83.00 188 ASN A O 1
ATOM 1452 N N . SER A 1 189 ? 24.855 -7.389 -29.366 1.00 84.88 189 SER A N 1
ATOM 1453 C CA . SER A 1 189 ? 24.212 -6.933 -30.606 1.00 84.88 189 SER A CA 1
ATOM 1454 C C . SER A 1 189 ? 22.736 -6.567 -30.419 1.00 84.88 189 SER A C 1
ATOM 1456 O O . SER A 1 189 ? 22.239 -5.692 -31.123 1.00 84.88 189 SER A O 1
ATOM 1458 N N . SER A 1 190 ? 22.055 -7.192 -29.453 1.00 86.06 190 SER A N 1
ATOM 1459 C CA . SER A 1 190 ? 20.645 -6.937 -29.123 1.00 86.06 190 SER A CA 1
ATOM 1460 C C . SER A 1 190 ? 20.455 -6.205 -27.796 1.00 86.06 190 SER A C 1
ATOM 1462 O O . SER A 1 190 ? 19.371 -5.697 -27.529 1.00 86.06 190 SER A O 1
ATOM 1464 N N . ALA A 1 191 ? 21.485 -6.153 -26.948 1.00 90.38 191 ALA A N 1
ATOM 1465 C CA . ALA A 1 191 ? 21.411 -5.471 -25.665 1.00 90.38 191 ALA A CA 1
ATOM 1466 C C . ALA A 1 191 ? 21.422 -3.946 -25.839 1.00 90.38 191 ALA A C 1
ATOM 1468 O O . ALA A 1 191 ? 22.266 -3.398 -26.546 1.00 90.38 191 ALA A O 1
ATOM 1469 N N . SER A 1 192 ? 20.530 -3.261 -25.127 1.00 92.69 192 SER A N 1
ATOM 1470 C CA . SER A 1 192 ? 20.552 -1.800 -25.006 1.00 92.69 192 SER A CA 1
ATOM 1471 C C . SER A 1 192 ? 21.774 -1.316 -24.233 1.00 92.69 192 SER A C 1
ATOM 1473 O O . SER A 1 192 ? 22.297 -2.026 -23.364 1.00 92.69 192 SER A O 1
ATOM 1475 N N . SER A 1 193 ? 22.207 -0.087 -24.522 1.00 89.62 193 SER A N 1
ATOM 1476 C CA . SER A 1 193 ? 23.230 0.584 -23.718 1.00 89.62 193 SER A CA 1
ATOM 1477 C C . SER A 1 193 ? 22.725 0.772 -22.289 1.00 89.62 193 SER A C 1
ATOM 1479 O O . SER A 1 193 ? 21.563 1.118 -22.091 1.00 89.62 193 SER A O 1
ATOM 1481 N N . LYS A 1 194 ? 23.592 0.542 -21.299 1.00 91.19 194 LYS A N 1
ATOM 1482 C CA . LYS A 1 194 ? 23.259 0.739 -19.886 1.00 91.19 194 LYS A CA 1
ATOM 1483 C C . LYS A 1 194 ? 24.368 1.492 -19.179 1.00 91.19 194 LYS A C 1
ATOM 1485 O O . LYS A 1 194 ? 25.545 1.149 -19.325 1.00 91.19 194 LYS A O 1
ATOM 1490 N N . ALA A 1 195 ? 23.991 2.461 -18.366 1.00 90.06 195 ALA A N 1
ATOM 1491 C CA . ALA A 1 195 ? 24.880 3.183 -17.481 1.00 90.06 195 ALA A CA 1
ATOM 1492 C C . ALA A 1 195 ? 24.662 2.745 -16.020 1.00 90.06 195 ALA A C 1
ATOM 1494 O O . ALA A 1 195 ? 23.563 2.332 -15.652 1.00 90.06 195 ALA A O 1
ATOM 1495 N N . PRO A 1 196 ? 25.690 2.815 -15.152 1.00 89.69 196 PRO A N 1
ATOM 1496 C CA . PRO A 1 196 ? 25.572 2.395 -13.757 1.00 89.69 196 PRO A CA 1
ATOM 1497 C C . PRO A 1 196 ? 24.411 3.031 -12.986 1.00 89.69 196 PRO A C 1
ATOM 1499 O O . PRO A 1 196 ? 23.821 2.368 -12.136 1.00 89.69 196 PRO A O 1
ATOM 1502 N N . GLN A 1 197 ? 24.097 4.293 -13.286 1.00 87.62 197 GLN A N 1
ATOM 1503 C CA . GLN A 1 197 ? 23.046 5.074 -12.639 1.00 87.62 197 GLN A CA 1
ATOM 1504 C C . GLN A 1 197 ? 21.625 4.703 -13.076 1.00 87.62 197 GLN A C 1
ATOM 1506 O O . GLN A 1 197 ? 20.678 5.074 -12.381 1.00 87.62 197 GLN A O 1
ATOM 1511 N N . ASP A 1 198 ? 21.474 3.998 -14.200 1.00 92.00 198 ASP A N 1
ATOM 1512 C CA . ASP A 1 198 ? 20.166 3.697 -14.769 1.00 92.00 198 ASP A CA 1
ATOM 1513 C C . ASP A 1 198 ? 19.366 2.796 -13.826 1.00 92.00 198 ASP A C 1
ATOM 1515 O O . ASP A 1 198 ? 19.908 1.941 -13.111 1.00 92.00 198 ASP A O 1
ATOM 1519 N N . THR A 1 199 ? 18.050 2.990 -13.826 1.00 93.44 199 THR A N 1
ATOM 1520 C CA . THR A 1 199 ? 17.141 2.192 -13.004 1.00 93.44 199 THR A CA 1
ATOM 1521 C C . THR A 1 199 ? 16.922 0.830 -13.658 1.00 93.44 199 THR A C 1
ATOM 1523 O O . THR A 1 199 ? 16.868 0.706 -14.879 1.00 93.44 199 THR A O 1
ATOM 1526 N N . ALA A 1 200 ? 16.770 -0.212 -12.853 1.00 95.12 200 ALA A N 1
ATOM 1527 C CA . ALA A 1 200 ? 16.377 -1.538 -13.298 1.00 95.12 200 ALA A CA 1
ATOM 1528 C C . ALA A 1 200 ? 15.112 -1.972 -12.554 1.00 95.12 200 ALA A C 1
ATOM 1530 O O . ALA A 1 200 ? 15.096 -2.009 -11.322 1.00 95.12 200 ALA A O 1
ATOM 1531 N N . THR A 1 201 ? 14.075 -2.335 -13.304 1.00 97.31 201 THR A N 1
ATOM 1532 C CA . THR A 1 201 ? 12.809 -2.830 -12.758 1.00 97.31 201 THR A CA 1
ATOM 1533 C C . THR A 1 201 ? 12.611 -4.269 -13.195 1.00 97.31 201 THR A C 1
ATOM 1535 O O . THR A 1 201 ? 12.428 -4.546 -14.379 1.00 97.31 201 THR A O 1
ATOM 1538 N N . ARG A 1 202 ? 12.629 -5.198 -12.238 1.00 97.00 202 ARG A N 1
ATOM 1539 C CA . ARG A 1 202 ? 12.408 -6.624 -12.483 1.00 97.00 202 ARG A CA 1
ATOM 1540 C C . ARG A 1 202 ? 11.053 -7.057 -11.937 1.00 97.00 202 ARG A C 1
ATOM 1542 O O . ARG A 1 202 ? 10.799 -6.923 -10.744 1.00 97.00 202 ARG A O 1
ATOM 1549 N N . LEU A 1 203 ? 10.208 -7.594 -12.809 1.00 96.38 203 LEU A N 1
ATOM 1550 C CA . LEU A 1 203 ? 8.914 -8.185 -12.490 1.00 96.38 203 LEU A CA 1
ATOM 1551 C C . LEU A 1 203 ? 9.044 -9.709 -12.485 1.00 96.38 203 LEU A C 1
ATOM 1553 O O . LEU A 1 203 ? 9.382 -10.304 -13.506 1.00 96.38 203 LEU A O 1
ATOM 1557 N N . GLU A 1 204 ? 8.762 -10.341 -11.348 1.00 93.38 204 GLU A N 1
ATOM 1558 C CA . GLU A 1 204 ? 8.839 -11.794 -11.178 1.00 93.38 204 GLU A CA 1
ATOM 1559 C C . GLU A 1 204 ? 7.551 -12.317 -10.537 1.00 93.38 204 GLU A C 1
ATOM 1561 O O . GLU A 1 204 ? 7.312 -12.179 -9.333 1.00 93.38 204 GLU A O 1
ATOM 1566 N N . GLY A 1 205 ? 6.664 -12.859 -11.377 1.00 87.06 205 GLY A N 1
ATOM 1567 C CA . GLY A 1 205 ? 5.297 -13.186 -10.984 1.00 87.06 205 GLY A CA 1
ATOM 1568 C C . GLY A 1 205 ? 4.567 -11.941 -10.476 1.00 87.06 205 GLY A C 1
ATOM 1569 O O . GLY A 1 205 ? 4.222 -11.047 -11.240 1.00 87.06 205 GLY A O 1
ATOM 1570 N N . ARG A 1 206 ? 4.322 -11.863 -9.166 1.00 79.25 206 ARG A N 1
ATOM 1571 C CA . ARG A 1 206 ? 3.680 -10.699 -8.528 1.00 79.25 206 ARG A CA 1
ATOM 1572 C C . ARG A 1 206 ? 4.667 -9.767 -7.834 1.00 79.25 206 ARG A C 1
ATOM 1574 O O . ARG A 1 206 ? 4.236 -8.717 -7.357 1.00 79.25 206 ARG A O 1
ATOM 1581 N N . TRP A 1 207 ? 5.939 -10.125 -7.767 1.00 86.75 207 TRP A N 1
ATOM 1582 C CA . TRP A 1 207 ? 6.958 -9.351 -7.076 1.00 86.75 207 TRP A CA 1
ATOM 1583 C C . TRP A 1 207 ? 7.603 -8.346 -8.020 1.00 86.75 207 TRP A C 1
ATOM 1585 O O . TRP A 1 207 ? 7.755 -8.601 -9.215 1.00 86.75 207 TRP A O 1
ATOM 1595 N N . VAL A 1 208 ? 7.973 -7.197 -7.465 1.00 93.00 208 VAL A N 1
ATOM 1596 C CA . VAL A 1 208 ? 8.779 -6.190 -8.146 1.00 93.00 208 VAL A CA 1
ATOM 1597 C C . VAL A 1 208 ? 10.059 -5.982 -7.352 1.00 93.00 208 VAL A C 1
ATOM 1599 O O . VAL A 1 208 ? 10.020 -5.794 -6.137 1.00 93.00 208 VAL A O 1
ATOM 1602 N N . THR A 1 209 ? 11.183 -5.990 -8.057 1.00 94.62 209 THR A N 1
ATOM 1603 C CA . THR A 1 209 ? 12.483 -5.588 -7.528 1.00 94.62 209 THR A CA 1
ATOM 1604 C C . THR A 1 209 ? 12.948 -4.364 -8.298 1.00 94.62 209 THR A C 1
ATOM 1606 O O . THR A 1 209 ? 12.997 -4.387 -9.528 1.00 94.62 209 THR A O 1
ATOM 1609 N N . ILE A 1 210 ? 13.297 -3.305 -7.573 1.00 94.12 210 ILE A N 1
ATOM 1610 C CA . ILE A 1 210 ? 13.822 -2.061 -8.139 1.00 94.12 210 ILE A CA 1
ATOM 1611 C C . ILE A 1 210 ? 15.285 -1.948 -7.714 1.00 94.12 210 ILE A C 1
ATOM 1613 O O . ILE A 1 210 ? 15.601 -2.050 -6.528 1.00 94.12 210 ILE A O 1
ATOM 1617 N N . ALA A 1 211 ? 16.181 -1.760 -8.676 1.00 92.06 211 ALA A N 1
ATOM 1618 C CA . ALA A 1 211 ? 17.621 -1.678 -8.460 1.00 92.06 211 ALA A CA 1
ATOM 1619 C C . ALA A 1 211 ? 18.259 -0.621 -9.376 1.00 92.06 211 ALA A C 1
ATOM 1621 O O . ALA A 1 211 ? 17.583 -0.012 -10.201 1.00 92.06 211 ALA A O 1
ATOM 1622 N N . GLN A 1 212 ? 19.565 -0.403 -9.222 1.00 90.12 212 GLN A N 1
ATOM 1623 C CA . GLN A 1 212 ? 20.385 0.276 -10.229 1.00 90.12 212 GLN A CA 1
ATOM 1624 C C . GLN A 1 212 ? 21.161 -0.762 -11.030 1.00 90.12 212 GLN A C 1
ATOM 1626 O O . GLN A 1 212 ? 21.465 -1.840 -10.513 1.00 90.12 212 GLN A O 1
ATOM 1631 N N . VAL A 1 213 ? 21.472 -0.454 -12.288 1.00 89.81 213 VAL A N 1
ATOM 1632 C CA . VAL A 1 213 ? 22.203 -1.377 -13.169 1.00 89.81 213 VAL A CA 1
ATOM 1633 C C . VAL A 1 213 ? 23.614 -1.651 -12.654 1.00 89.81 213 VAL A C 1
ATOM 1635 O O . VAL A 1 213 ? 24.068 -2.796 -12.660 1.00 89.81 213 VAL A O 1
ATOM 1638 N N . GLY A 1 214 ? 24.340 -0.601 -12.274 1.00 81.75 214 GLY A N 1
ATOM 1639 C CA . GLY A 1 214 ? 25.725 -0.713 -11.840 1.00 81.75 214 GLY A CA 1
ATOM 1640 C C . GLY A 1 214 ? 25.860 -0.855 -10.328 1.00 81.75 214 GLY A C 1
ATOM 1641 O O . GLY A 1 214 ? 24.951 -0.505 -9.573 1.00 81.75 214 GLY A O 1
ATOM 1642 N N . PRO A 1 215 ? 27.019 -1.337 -9.854 1.00 79.50 215 PRO A N 1
ATOM 1643 C CA . PRO A 1 215 ? 27.326 -1.291 -8.436 1.00 79.50 215 PRO A CA 1
ATOM 1644 C C . PRO A 1 215 ? 27.441 0.176 -7.989 1.00 79.50 215 PRO A C 1
ATOM 1646 O O . PRO A 1 215 ? 27.858 1.051 -8.752 1.00 79.50 215 PRO A O 1
ATOM 1649 N N . ARG A 1 216 ? 27.029 0.446 -6.748 1.00 70.81 216 ARG A N 1
ATOM 1650 C CA . ARG A 1 216 ? 26.836 1.809 -6.220 1.00 70.81 216 ARG A CA 1
ATOM 1651 C C . ARG A 1 216 ? 28.092 2.679 -6.294 1.00 70.81 216 ARG A C 1
ATOM 1653 O O . ARG A 1 216 ? 27.993 3.872 -6.542 1.00 70.81 216 ARG A O 1
ATOM 1660 N N . ASP A 1 217 ? 29.257 2.072 -6.106 1.00 70.75 217 ASP A N 1
ATOM 1661 C CA . ASP A 1 217 ? 30.578 2.705 -6.150 1.00 70.75 217 ASP A CA 1
ATOM 1662 C C . ASP A 1 217 ? 30.990 3.182 -7.553 1.00 70.75 217 ASP A C 1
ATOM 1664 O O . ASP A 1 217 ? 31.907 3.990 -7.681 1.00 70.75 217 ASP A O 1
ATOM 1668 N N . ARG A 1 218 ? 30.308 2.723 -8.611 1.00 76.12 218 ARG A N 1
ATOM 1669 C CA . ARG A 1 218 ? 30.534 3.177 -9.993 1.00 76.12 218 ARG A CA 1
ATOM 1670 C C . ARG A 1 218 ? 29.663 4.356 -10.414 1.00 76.12 218 ARG A C 1
ATOM 1672 O O . ARG A 1 218 ? 29.839 4.856 -11.524 1.00 76.12 218 ARG A O 1
ATOM 1679 N N . ILE A 1 219 ? 28.736 4.796 -9.568 1.00 82.19 219 ILE A N 1
ATOM 1680 C CA . ILE A 1 219 ? 27.910 5.974 -9.837 1.0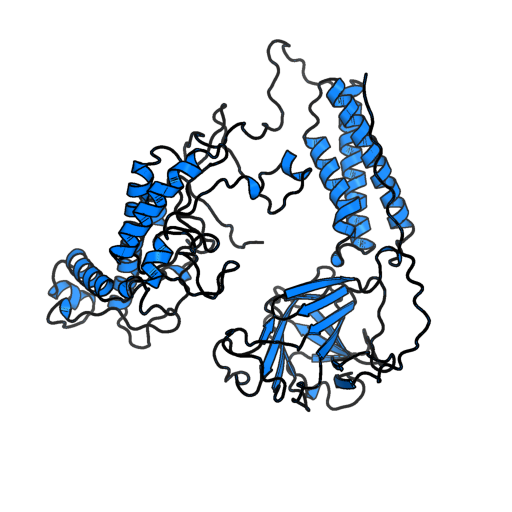0 82.19 219 ILE A CA 1
ATOM 1681 C C . ILE A 1 219 ? 28.680 7.187 -9.332 1.00 82.19 219 ILE A C 1
ATOM 1683 O O . ILE A 1 219 ? 28.739 7.448 -8.131 1.00 82.19 219 ILE A O 1
ATOM 1687 N N . ALA A 1 220 ? 29.322 7.889 -10.265 1.00 80.69 220 ALA A N 1
ATOM 1688 C CA . ALA A 1 220 ? 30.120 9.062 -9.949 1.00 80.69 220 ALA A CA 1
ATOM 1689 C C . ALA A 1 220 ? 29.241 10.176 -9.366 1.00 80.69 220 ALA A C 1
ATOM 1691 O O . ALA A 1 220 ? 28.160 10.458 -9.877 1.00 80.69 220 ALA A O 1
ATOM 1692 N N . GLU A 1 221 ? 29.739 10.817 -8.314 1.00 88.19 221 GLU A N 1
ATOM 1693 C CA . GLU A 1 221 ? 29.159 12.040 -7.761 1.00 88.19 221 GLU A CA 1
ATOM 1694 C C . GLU A 1 221 ? 29.850 13.241 -8.385 1.00 88.19 221 GLU A C 1
ATOM 1696 O O . GLU A 1 221 ? 31.082 13.243 -8.522 1.00 88.19 221 GLU A O 1
ATOM 1701 N N . SER A 1 222 ? 29.096 14.287 -8.729 1.00 92.81 222 SER A N 1
ATOM 1702 C CA . SER A 1 222 ? 29.742 15.541 -9.106 1.00 92.81 222 SER A CA 1
ATOM 1703 C C . SER A 1 222 ? 30.601 16.084 -7.959 1.00 92.81 222 SER A C 1
ATOM 1705 O O . SER A 1 222 ? 30.301 15.880 -6.776 1.00 92.81 222 SER A O 1
ATOM 1707 N N . PRO A 1 223 ? 31.659 16.851 -8.277 1.00 95.69 223 PRO A N 1
ATOM 1708 C CA . PRO A 1 223 ? 32.471 17.515 -7.263 1.00 95.69 223 PRO A CA 1
ATOM 1709 C C . PRO A 1 223 ? 31.656 18.388 -6.294 1.00 95.69 223 PRO A C 1
ATOM 1711 O O . PRO A 1 223 ? 32.009 18.472 -5.117 1.00 95.69 223 PRO A O 1
ATOM 1714 N N . ALA A 1 224 ? 30.566 19.001 -6.774 1.00 95.69 224 ALA A N 1
ATOM 1715 C CA . ALA A 1 224 ? 29.652 19.806 -5.966 1.00 95.69 224 ALA A CA 1
ATOM 1716 C C . ALA A 1 224 ? 28.927 18.949 -4.916 1.00 95.69 224 ALA A C 1
ATOM 1718 O O . ALA A 1 224 ? 29.045 19.223 -3.721 1.00 95.69 224 ALA A O 1
ATOM 1719 N N . VAL A 1 225 ? 28.282 17.858 -5.342 1.00 95.62 225 VAL A N 1
ATOM 1720 C CA . VAL A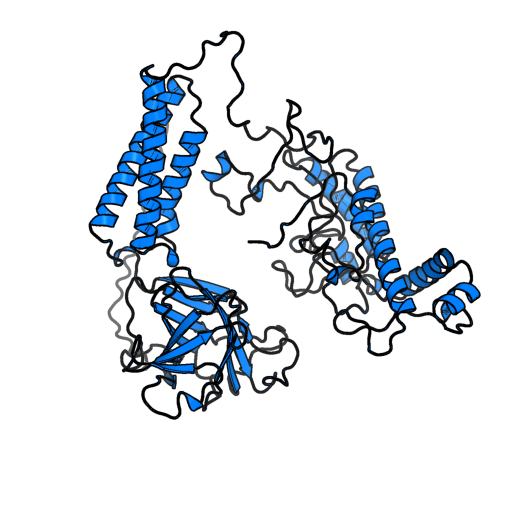 1 225 ? 27.607 16.904 -4.448 1.00 95.62 225 VAL A CA 1
ATOM 1721 C C . VAL A 1 225 ? 28.591 16.280 -3.460 1.00 95.62 225 VAL A C 1
ATOM 1723 O O . VAL A 1 225 ? 28.306 16.214 -2.267 1.00 95.62 225 VAL A O 1
ATOM 1726 N N . GLY A 1 226 ? 29.787 15.900 -3.915 1.00 95.25 226 GLY A N 1
ATOM 1727 C CA . GLY A 1 226 ? 30.828 15.364 -3.038 1.00 95.25 226 GLY A CA 1
ATOM 1728 C C . GLY A 1 226 ? 31.326 16.378 -1.999 1.00 95.25 226 GLY A C 1
ATOM 1729 O O . GLY A 1 226 ? 31.653 16.000 -0.874 1.00 95.25 226 GLY A O 1
ATOM 1730 N N . SER A 1 227 ? 31.389 17.669 -2.342 1.00 96.62 227 SER A N 1
ATOM 1731 C CA . SER A 1 227 ? 31.708 18.736 -1.383 1.00 96.62 227 SER A CA 1
ATOM 1732 C C . SER A 1 227 ? 30.607 18.909 -0.346 1.00 96.62 227 SER A C 1
ATOM 1734 O O . SER A 1 227 ? 30.899 18.984 0.848 1.00 96.62 227 SER A O 1
ATOM 1736 N N . LEU A 1 228 ? 29.358 18.911 -0.803 1.00 97.19 228 LEU A N 1
ATOM 1737 C CA . LEU A 1 228 ? 28.183 19.068 0.037 1.00 97.19 228 LEU A CA 1
ATOM 1738 C C . LEU A 1 228 ? 27.996 17.881 0.991 1.00 97.19 228 LEU A C 1
ATOM 1740 O O . LEU A 1 228 ? 27.737 18.091 2.168 1.00 97.19 228 LEU A O 1
ATOM 1744 N N . ARG A 1 229 ? 28.237 16.646 0.530 1.00 96.44 229 ARG A N 1
ATOM 1745 C CA . ARG A 1 229 ? 28.288 15.438 1.374 1.00 96.44 229 ARG A CA 1
ATOM 1746 C C . ARG A 1 229 ? 29.264 15.616 2.533 1.00 96.44 229 ARG A C 1
ATOM 1748 O O . ARG A 1 229 ? 28.891 15.433 3.684 1.00 96.44 229 ARG A O 1
ATOM 1755 N N . ARG A 1 230 ? 30.506 16.023 2.236 1.00 97.38 230 ARG A N 1
ATOM 1756 C CA . ARG A 1 230 ? 31.527 16.249 3.273 1.00 97.38 230 ARG A CA 1
ATOM 1757 C C . ARG A 1 230 ? 31.122 17.354 4.243 1.00 97.38 230 ARG A C 1
ATOM 1759 O O . ARG A 1 230 ? 31.534 17.326 5.395 1.00 97.38 230 ARG A O 1
ATOM 1766 N N . GLU A 1 231 ? 30.418 18.380 3.776 1.00 98.06 231 GLU A N 1
ATOM 1767 C CA . GLU A 1 231 ? 29.893 19.438 4.641 1.00 98.06 231 GLU A CA 1
ATOM 1768 C C . GLU A 1 231 ? 28.772 18.928 5.544 1.00 98.06 231 GLU A C 1
ATOM 1770 O O . GLU A 1 231 ? 28.833 19.157 6.747 1.00 98.06 231 GLU A O 1
ATOM 1775 N N . ALA A 1 232 ? 27.824 18.174 4.992 1.00 97.88 232 ALA A N 1
ATOM 1776 C CA . ALA A 1 232 ? 26.745 17.544 5.741 1.00 97.88 232 ALA A CA 1
ATOM 1777 C C . ALA A 1 232 ? 27.285 16.587 6.814 1.00 97.88 232 ALA A C 1
ATOM 1779 O O . ALA A 1 232 ? 26.849 16.658 7.956 1.00 97.88 232 ALA A O 1
ATOM 1780 N N . GLU A 1 233 ? 28.280 15.756 6.487 1.00 98.12 233 GLU A N 1
ATOM 1781 C CA . GLU A 1 233 ? 28.959 14.874 7.449 1.00 98.12 233 GLU A CA 1
ATOM 1782 C C . GLU A 1 233 ? 29.641 15.670 8.574 1.00 98.12 233 GLU A C 1
ATOM 1784 O O . GLU A 1 233 ? 29.544 15.300 9.743 1.00 98.12 233 GLU A O 1
ATOM 1789 N N . ARG A 1 234 ? 30.293 16.799 8.252 1.00 98.38 234 ARG A N 1
ATOM 1790 C CA . ARG A 1 234 ? 30.903 17.673 9.270 1.00 98.38 234 ARG A CA 1
ATOM 1791 C C . ARG A 1 234 ? 29.863 18.319 10.182 1.00 98.38 234 ARG A C 1
ATOM 1793 O O . ARG A 1 234 ? 30.064 18.320 11.391 1.00 98.38 234 ARG A O 1
ATOM 1800 N N . GLU A 1 235 ? 28.791 18.882 9.627 1.00 98.44 235 GLU A N 1
ATOM 1801 C CA . GLU A 1 235 ? 27.731 19.514 10.428 1.00 98.44 235 GLU A CA 1
ATOM 1802 C C . GLU A 1 235 ? 26.964 18.483 11.260 1.00 98.44 235 GLU A C 1
ATOM 1804 O O . GLU A 1 235 ? 26.606 18.774 12.396 1.00 98.44 235 GLU A O 1
ATOM 1809 N N . TYR A 1 236 ? 26.764 17.268 10.740 1.00 98.38 236 TYR A N 1
ATOM 1810 C CA . TYR A 1 236 ? 26.183 16.153 11.485 1.00 98.38 236 TYR A CA 1
ATOM 1811 C C . TYR A 1 236 ? 27.025 15.792 12.717 1.00 98.38 236 TYR A C 1
ATOM 1813 O O . TYR A 1 236 ? 26.502 15.786 13.831 1.00 98.38 236 TYR A O 1
ATOM 1821 N N . GLU A 1 237 ? 28.332 15.555 12.553 1.00 98.38 237 GLU A N 1
ATOM 1822 C CA . GLU A 1 237 ? 29.213 15.234 13.687 1.00 98.38 237 GLU A CA 1
ATOM 1823 C C . GLU A 1 237 ? 29.337 16.408 14.672 1.00 98.38 237 GLU A C 1
ATOM 1825 O O . GLU A 1 237 ? 29.367 16.205 15.887 1.00 98.38 237 GLU A O 1
ATOM 1830 N N . ALA A 1 238 ? 29.352 17.647 14.170 1.00 98.25 238 ALA A N 1
ATOM 1831 C CA . ALA A 1 238 ? 29.379 18.836 15.015 1.00 98.25 238 ALA A CA 1
ATOM 1832 C C . ALA A 1 238 ? 28.091 18.976 15.842 1.00 98.25 238 ALA A C 1
ATOM 1834 O O . ALA A 1 238 ? 28.167 19.151 17.057 1.00 98.25 238 ALA A O 1
ATOM 1835 N N . LEU A 1 239 ? 26.912 18.836 15.222 1.00 98.44 239 LEU A N 1
ATOM 1836 C CA . LEU A 1 239 ? 25.638 18.842 15.942 1.00 98.44 239 LEU A CA 1
ATOM 1837 C C . LEU A 1 239 ? 25.591 17.718 16.977 1.00 98.44 239 LEU A C 1
ATOM 1839 O O . LEU A 1 239 ? 25.200 17.962 18.115 1.00 98.44 239 LEU A O 1
ATOM 1843 N N . LYS A 1 240 ? 26.018 16.507 16.614 1.00 97.88 240 LYS A N 1
ATOM 1844 C CA . LYS A 1 240 ? 26.043 15.359 17.523 1.00 97.88 240 LYS A CA 1
ATOM 1845 C C . LYS A 1 240 ? 26.866 15.649 18.781 1.00 97.88 240 LYS A C 1
ATOM 1847 O O . LYS A 1 240 ? 26.367 15.465 19.888 1.00 97.88 240 LYS A O 1
ATOM 1852 N N . SER A 1 241 ? 28.074 16.192 18.626 1.00 98.12 241 SER A N 1
ATOM 1853 C CA . SER A 1 241 ? 28.911 16.601 19.763 1.00 98.12 241 SER A CA 1
ATOM 1854 C C . SER A 1 241 ? 28.267 17.713 20.605 1.00 98.12 241 SER A C 1
ATOM 1856 O O . SER A 1 241 ? 28.404 17.722 21.833 1.00 98.12 241 SER A O 1
ATOM 1858 N N . THR A 1 242 ? 27.576 18.661 19.969 1.00 98.12 242 THR A N 1
ATOM 1859 C CA . THR A 1 242 ? 26.877 19.755 20.659 1.00 98.12 242 THR A CA 1
ATOM 1860 C C . THR A 1 242 ? 25.653 19.252 21.424 1.00 98.12 242 THR A C 1
ATOM 1862 O O . THR A 1 242 ? 25.408 19.713 22.539 1.00 98.12 242 THR A O 1
ATOM 1865 N N . VAL A 1 243 ? 24.918 18.278 20.881 1.00 96.88 243 VAL A N 1
ATOM 1866 C CA . VAL A 1 243 ? 23.815 17.583 21.562 1.00 96.88 243 VAL A CA 1
ATOM 1867 C C . VAL A 1 243 ? 24.332 16.874 22.810 1.00 96.88 243 VAL A C 1
ATOM 1869 O O . VAL A 1 243 ? 23.826 17.140 23.898 1.00 96.88 243 VAL A O 1
ATOM 1872 N N . GLU A 1 244 ? 25.397 16.074 22.691 1.00 96.69 244 GLU A N 1
ATOM 1873 C CA . GLU A 1 244 ? 26.011 15.385 23.837 1.00 96.69 244 GLU A CA 1
ATOM 1874 C C . GLU A 1 244 ? 26.456 16.379 24.924 1.00 96.69 244 GLU A C 1
ATOM 1876 O O . GLU A 1 244 ? 26.227 16.166 26.114 1.00 96.69 244 GLU A O 1
ATOM 1881 N N . SER A 1 245 ? 27.059 17.507 24.540 1.00 96.44 245 SER A N 1
ATOM 1882 C CA . SER A 1 245 ? 27.480 18.549 25.492 1.00 96.44 245 SER A CA 1
ATOM 1883 C C . SER A 1 245 ? 26.290 19.237 26.172 1.00 96.44 245 SER A C 1
ATOM 1885 O O . SER A 1 245 ? 26.326 19.508 27.372 1.00 96.44 245 SER A O 1
ATOM 1887 N N . SER A 1 246 ? 25.222 19.491 25.415 1.00 94.44 246 SER A N 1
ATOM 1888 C CA . SER A 1 246 ? 23.983 20.108 25.901 1.00 94.44 246 SER A CA 1
ATOM 1889 C C . SER A 1 246 ? 23.269 19.224 26.918 1.00 94.44 246 SER A C 1
ATOM 1891 O O . SER A 1 246 ? 22.854 19.715 27.966 1.00 94.44 246 SER A O 1
ATOM 1893 N N . GLU A 1 247 ? 23.212 17.918 26.671 1.00 92.38 247 GLU A N 1
ATOM 1894 C CA . GLU A 1 247 ? 22.634 16.942 27.600 1.00 92.38 247 GLU A CA 1
ATOM 1895 C C . GLU A 1 247 ? 23.413 16.869 28.918 1.00 92.38 247 GLU A C 1
ATOM 1897 O O . GLU A 1 247 ? 22.804 16.870 29.988 1.00 92.38 247 GLU A O 1
ATOM 1902 N N . HIS A 1 248 ? 24.752 16.901 28.875 1.00 92.50 248 HIS A N 1
ATOM 1903 C CA . HIS A 1 248 ? 25.577 16.969 30.091 1.00 92.50 248 HIS A CA 1
ATOM 1904 C C . HIS A 1 248 ? 25.339 18.247 30.911 1.00 92.50 248 HIS A C 1
ATOM 1906 O O . HIS A 1 248 ? 25.538 18.241 32.126 1.00 92.50 248 HIS A O 1
ATOM 1912 N N . MET A 1 249 ? 24.901 19.331 30.266 1.00 87.69 249 MET A N 1
ATOM 1913 C CA . MET A 1 249 ? 24.501 20.582 30.920 1.00 87.69 249 MET A CA 1
ATOM 1914 C C . MET A 1 249 ? 23.015 20.620 31.311 1.00 87.69 249 MET A C 1
ATOM 1916 O O . MET A 1 249 ? 22.547 21.638 31.819 1.00 87.69 249 MET A O 1
ATOM 1920 N N . GLY A 1 250 ? 22.272 19.528 31.106 1.00 85.75 250 GLY A N 1
ATOM 1921 C CA . GLY A 1 250 ? 20.854 19.420 31.455 1.00 85.75 250 GLY A CA 1
ATOM 1922 C C . GLY A 1 250 ? 19.904 20.137 30.490 1.00 85.75 250 GLY A C 1
ATOM 1923 O O . GLY A 1 250 ? 18.760 20.403 30.855 1.00 85.75 250 GLY A O 1
ATOM 1924 N N . LEU A 1 251 ? 20.354 20.473 29.277 1.00 87.19 251 LEU A N 1
ATOM 1925 C CA . LEU A 1 251 ? 19.498 21.038 28.234 1.00 87.19 251 LEU A CA 1
ATOM 1926 C C . LEU A 1 251 ? 18.708 19.930 27.518 1.00 87.19 251 LEU A C 1
ATOM 1928 O O . LEU A 1 251 ? 19.244 18.860 27.234 1.00 87.19 251 LEU A O 1
ATOM 1932 N N . ASP A 1 252 ? 17.448 20.212 27.177 1.00 85.81 252 ASP A N 1
ATOM 1933 C CA . ASP A 1 252 ? 16.617 19.332 26.344 1.00 85.81 252 ASP A CA 1
ATOM 1934 C C . ASP A 1 252 ? 17.006 19.470 24.858 1.00 85.81 252 ASP A C 1
ATOM 1936 O O . ASP A 1 252 ? 17.011 20.570 24.290 1.00 85.81 252 ASP A O 1
ATOM 1940 N N . THR A 1 253 ? 17.338 18.344 24.231 1.00 90.88 253 THR A N 1
ATOM 1941 C CA . THR A 1 253 ? 17.888 18.238 22.872 1.00 90.88 253 THR A CA 1
ATOM 1942 C C . THR A 1 253 ? 16.982 17.468 21.913 1.00 90.88 253 THR A C 1
ATOM 1944 O O . THR A 1 253 ? 17.392 17.196 20.785 1.00 90.88 253 THR A O 1
ATOM 1947 N N . ILE A 1 254 ? 15.752 17.114 22.304 1.00 87.25 254 ILE A N 1
ATOM 1948 C CA . ILE A 1 254 ? 14.928 16.151 21.554 1.00 87.25 254 ILE A CA 1
ATOM 1949 C C . ILE A 1 254 ? 14.693 16.540 20.084 1.00 87.25 254 ILE A C 1
ATOM 1951 O O . ILE A 1 254 ? 14.790 15.691 19.200 1.00 87.25 254 ILE A O 1
ATOM 1955 N N . TYR A 1 255 ? 14.461 17.822 19.795 1.00 86.25 255 TYR A N 1
ATOM 1956 C CA . TYR A 1 255 ? 14.300 18.312 18.420 1.00 86.25 255 TYR A CA 1
ATOM 1957 C C . TYR A 1 255 ? 15.611 18.282 17.630 1.00 86.25 255 TYR A C 1
ATOM 1959 O O . TYR A 1 255 ? 15.624 17.931 16.456 1.00 86.25 255 TYR A O 1
ATOM 1967 N N . SER A 1 256 ? 16.733 18.557 18.290 1.00 92.88 256 SER A N 1
ATOM 1968 C CA . SER A 1 256 ? 18.057 18.463 17.677 1.00 92.88 256 SER A CA 1
ATOM 1969 C C . SER A 1 256 ? 18.429 17.004 17.365 1.00 92.88 256 SER A C 1
ATOM 1971 O O . SER A 1 256 ? 19.032 16.728 16.331 1.00 92.88 256 SER A O 1
ATOM 1973 N N . GLN A 1 257 ? 18.004 16.045 18.199 1.00 91.50 257 GLN A N 1
ATOM 1974 C CA . GLN A 1 257 ? 18.131 14.610 17.907 1.00 91.50 257 GLN A CA 1
ATOM 1975 C C . GLN A 1 257 ? 17.301 14.191 16.681 1.00 91.50 257 GLN A C 1
ATOM 1977 O O . GLN A 1 257 ? 17.735 13.324 15.922 1.00 91.50 257 GLN A O 1
ATOM 1982 N N . ALA A 1 258 ? 16.124 14.790 16.465 1.00 89.31 258 ALA A N 1
ATOM 1983 C CA . ALA A 1 258 ? 15.294 14.488 15.298 1.00 89.31 258 ALA A CA 1
ATOM 1984 C C . ALA A 1 258 ? 16.005 14.870 13.988 1.00 89.31 258 ALA A C 1
ATOM 1986 O O . ALA A 1 258 ? 16.003 14.083 13.038 1.00 89.31 258 ALA A O 1
ATOM 1987 N N . GLU A 1 259 ? 16.692 16.017 13.965 1.00 93.75 259 GLU A N 1
ATOM 1988 C CA . GLU A 1 259 ? 17.482 16.433 12.801 1.00 93.75 259 GLU A CA 1
ATOM 1989 C C . GLU A 1 259 ? 18.696 15.531 12.554 1.00 93.75 259 GLU A C 1
ATOM 1991 O O . GLU A 1 259 ? 19.006 15.239 11.399 1.00 93.75 259 GLU A O 1
ATOM 1996 N N . LEU A 1 260 ? 19.336 14.997 13.603 1.00 94.38 260 LEU A N 1
ATOM 1997 C CA . LEU A 1 260 ? 20.385 13.981 13.437 1.00 94.38 260 LEU A CA 1
ATOM 1998 C C . LEU A 1 260 ? 19.845 12.730 12.734 1.00 94.38 260 LEU A C 1
ATOM 2000 O O . LEU A 1 260 ? 20.471 12.234 11.799 1.00 94.38 260 LEU A O 1
ATOM 2004 N N . VAL A 1 261 ? 18.662 12.244 13.125 1.00 91.62 261 VAL A N 1
ATOM 2005 C CA . VAL A 1 261 ? 18.037 11.085 12.466 1.00 91.62 261 VAL A CA 1
ATOM 2006 C C . VAL A 1 261 ? 17.683 11.397 11.010 1.00 91.62 261 VAL A C 1
ATOM 2008 O O . VAL A 1 261 ? 17.939 10.579 10.123 1.00 91.62 261 VAL A O 1
ATOM 2011 N N . ALA A 1 262 ? 17.130 12.579 10.727 1.00 91.19 262 ALA A N 1
ATOM 2012 C CA . ALA A 1 262 ? 16.820 12.996 9.360 1.00 91.19 262 ALA A CA 1
ATOM 2013 C C . ALA A 1 262 ? 18.085 13.091 8.485 1.00 91.19 262 ALA A C 1
ATOM 2015 O O . ALA A 1 262 ? 18.099 12.583 7.356 1.00 91.19 262 ALA A O 1
ATOM 2016 N N . ALA A 1 263 ? 19.159 13.679 9.016 1.00 94.81 263 ALA A N 1
ATOM 2017 C CA . ALA A 1 263 ? 20.449 13.785 8.347 1.00 94.81 263 ALA A CA 1
ATOM 2018 C C . ALA A 1 263 ? 21.079 12.408 8.092 1.00 94.81 263 ALA A C 1
ATOM 2020 O O . ALA A 1 263 ? 21.520 12.149 6.974 1.00 94.81 263 ALA A O 1
ATOM 2021 N N . GLU A 1 264 ? 21.053 11.494 9.067 1.00 92.69 264 GLU A N 1
ATOM 2022 C CA . GLU A 1 264 ? 21.559 10.122 8.919 1.00 92.69 264 GLU A CA 1
ATOM 2023 C C . GLU A 1 264 ? 20.827 9.377 7.787 1.00 92.69 264 GLU A C 1
ATOM 2025 O O . GLU A 1 264 ? 21.452 8.768 6.910 1.00 92.69 264 GLU A O 1
ATOM 2030 N N . LEU A 1 265 ? 19.493 9.482 7.751 1.00 90.19 265 LEU A N 1
ATOM 2031 C CA . LEU A 1 265 ? 18.666 8.909 6.687 1.00 90.19 265 LEU A CA 1
ATOM 2032 C C . LEU A 1 265 ? 19.033 9.471 5.308 1.00 90.19 265 LEU A C 1
ATOM 2034 O O . LEU A 1 265 ? 19.158 8.700 4.351 1.00 90.19 265 LEU A O 1
ATOM 2038 N N . GLY A 1 266 ? 19.215 10.787 5.199 1.00 91.94 266 GLY A N 1
ATOM 2039 C CA . GLY A 1 266 ? 19.590 11.461 3.954 1.00 91.94 266 GLY A CA 1
ATOM 2040 C C . GLY A 1 266 ? 21.018 11.160 3.492 1.00 91.94 266 GLY A C 1
ATOM 2041 O O . GLY A 1 266 ? 21.252 11.011 2.295 1.00 91.94 266 GLY A O 1
ATOM 2042 N N . LEU A 1 267 ? 21.966 11.023 4.420 1.00 91.94 267 LEU A N 1
ATOM 2043 C CA . LEU A 1 267 ? 23.383 10.784 4.130 1.00 91.94 267 LEU A CA 1
ATOM 2044 C C . LEU A 1 267 ? 23.684 9.332 3.756 1.00 91.94 267 LEU A C 1
ATOM 2046 O O . LEU A 1 267 ? 24.477 9.074 2.844 1.00 91.94 267 LEU A O 1
ATOM 2050 N N . HIS A 1 268 ? 23.062 8.384 4.459 1.00 88.00 268 HIS A N 1
ATOM 2051 C CA . HIS A 1 268 ? 23.513 6.992 4.450 1.00 88.00 268 HIS A CA 1
ATOM 2052 C C . HIS A 1 268 ? 22.490 6.002 3.906 1.00 88.00 268 HIS A C 1
ATOM 2054 O O . HIS A 1 268 ? 22.895 4.984 3.348 1.00 88.00 268 HIS A O 1
ATOM 2060 N N . PHE A 1 269 ? 21.189 6.277 4.034 1.00 87.31 269 PHE A N 1
ATOM 2061 C CA . PHE A 1 269 ? 20.150 5.295 3.709 1.00 87.31 269 PHE A CA 1
ATOM 2062 C C . PHE A 1 269 ? 19.421 5.599 2.406 1.00 87.31 269 PHE A C 1
ATOM 2064 O O . PHE A 1 269 ? 19.348 4.740 1.529 1.00 87.31 269 PHE A O 1
ATOM 2071 N N . ARG A 1 270 ? 18.899 6.816 2.233 1.00 89.00 270 ARG A N 1
ATOM 2072 C CA . ARG A 1 270 ? 18.187 7.192 1.005 1.00 89.00 270 ARG A CA 1
ATOM 2073 C C . ARG A 1 270 ? 19.061 7.079 -0.246 1.00 89.00 270 ARG A C 1
ATOM 2075 O O . ARG A 1 270 ? 18.571 6.483 -1.200 1.00 89.00 270 ARG A O 1
ATOM 2082 N N . PRO A 1 271 ? 20.350 7.479 -0.254 1.00 88.81 271 PRO A N 1
ATOM 2083 C CA . PRO A 1 271 ? 21.228 7.287 -1.412 1.00 88.81 271 PRO A CA 1
ATOM 2084 C C . PRO A 1 271 ? 21.483 5.817 -1.789 1.00 88.81 271 PRO A C 1
ATOM 2086 O O . PRO A 1 271 ? 22.129 5.549 -2.796 1.00 88.81 271 PRO A O 1
ATOM 2089 N N . LEU A 1 272 ? 21.010 4.846 -0.999 1.00 84.50 272 LEU A N 1
ATOM 2090 C CA . LEU A 1 272 ? 21.056 3.424 -1.350 1.00 84.50 272 LEU A CA 1
ATOM 2091 C C . LEU A 1 272 ? 19.912 3.008 -2.285 1.00 84.50 272 LEU A C 1
ATOM 2093 O O . LEU A 1 272 ? 19.979 1.919 -2.868 1.00 84.50 272 LEU A O 1
ATOM 2097 N N . LEU A 1 273 ? 18.870 3.837 -2.392 1.00 87.44 273 LEU A N 1
ATOM 2098 C CA . LEU A 1 273 ? 17.686 3.600 -3.207 1.00 87.44 273 LEU A CA 1
ATOM 2099 C C . LEU A 1 273 ? 17.895 4.161 -4.625 1.00 87.44 273 LEU A C 1
ATOM 2101 O O . LEU A 1 273 ? 18.385 5.286 -4.764 1.00 87.44 273 LEU A O 1
ATOM 2105 N N . PRO A 1 274 ? 17.491 3.431 -5.682 1.00 86.38 274 PRO A N 1
ATOM 2106 C CA . PRO A 1 274 ? 17.779 3.807 -7.070 1.00 86.38 274 PRO A CA 1
ATOM 2107 C C . PRO A 1 274 ? 17.324 5.212 -7.467 1.00 86.38 274 PRO A C 1
ATOM 2109 O O . PRO A 1 274 ? 18.049 5.926 -8.150 1.00 86.38 274 PRO A O 1
ATOM 2112 N N . TRP A 1 275 ? 16.153 5.635 -6.993 1.00 86.19 275 TRP A N 1
ATOM 2113 C CA . TRP A 1 275 ? 15.575 6.935 -7.331 1.00 86.19 275 TRP A CA 1
ATOM 2114 C C . TRP A 1 275 ? 16.190 8.115 -6.580 1.00 86.19 275 TRP A C 1
ATOM 2116 O O . TRP A 1 275 ? 16.007 9.241 -7.018 1.00 86.19 275 TRP A O 1
ATOM 2126 N N . PHE A 1 276 ? 16.943 7.879 -5.502 1.00 88.25 276 PHE A N 1
ATOM 2127 C CA . PHE A 1 276 ? 17.654 8.925 -4.755 1.00 88.25 276 PHE A CA 1
ATOM 2128 C C . PHE A 1 276 ? 19.156 8.965 -5.062 1.00 88.25 276 PHE A C 1
ATOM 2130 O O . PHE A 1 276 ? 19.834 9.934 -4.724 1.00 88.25 276 PHE A O 1
ATOM 2137 N N . ASN A 1 277 ? 19.712 7.923 -5.686 1.00 88.31 277 ASN A N 1
ATOM 2138 C CA . ASN A 1 277 ? 21.142 7.839 -5.972 1.00 88.31 277 ASN A CA 1
ATOM 2139 C C . ASN A 1 277 ? 21.513 8.545 -7.289 1.00 88.31 277 ASN A C 1
ATOM 2141 O O . ASN A 1 277 ? 22.095 7.946 -8.194 1.00 88.31 277 ASN A O 1
ATOM 2145 N N . ASN A 1 278 ? 21.167 9.827 -7.381 1.00 86.31 278 ASN A N 1
ATOM 2146 C CA . ASN A 1 278 ? 21.547 10.746 -8.451 1.00 86.31 278 ASN A CA 1
ATOM 2147 C C . ASN A 1 278 ? 21.914 12.113 -7.853 1.00 86.31 278 ASN A C 1
ATOM 2149 O O . ASN A 1 278 ? 21.527 12.426 -6.727 1.00 86.31 278 ASN A O 1
ATOM 2153 N N . ASP A 1 279 ? 22.670 12.920 -8.594 1.00 89.38 279 ASP A N 1
ATOM 2154 C CA . ASP A 1 279 ? 23.235 14.168 -8.074 1.00 89.38 279 ASP A CA 1
ATOM 2155 C C . ASP A 1 279 ? 22.188 15.168 -7.582 1.00 89.38 279 ASP A C 1
ATOM 2157 O O . ASP A 1 279 ? 22.391 15.783 -6.541 1.00 89.38 279 ASP A O 1
ATOM 2161 N N . ARG A 1 280 ? 21.052 15.290 -8.273 1.00 88.62 280 ARG A N 1
ATOM 2162 C CA . ARG A 1 280 ? 19.976 16.207 -7.884 1.00 88.62 280 ARG A CA 1
ATOM 2163 C C . ARG A 1 280 ? 19.385 15.833 -6.527 1.00 88.62 280 ARG A C 1
ATOM 2165 O O . ARG A 1 280 ? 19.258 16.680 -5.648 1.00 88.62 280 ARG A O 1
ATOM 2172 N N . GLU A 1 281 ? 18.995 14.574 -6.365 1.00 90.62 281 GLU A N 1
ATOM 2173 C CA . GLU A 1 281 ? 18.384 14.100 -5.120 1.00 90.62 281 GLU A CA 1
ATOM 2174 C C . GLU A 1 281 ? 19.392 14.143 -3.965 1.00 90.62 281 GLU A C 1
ATOM 2176 O O . GLU A 1 281 ? 19.059 14.558 -2.855 1.00 90.62 281 GLU A O 1
ATOM 2181 N N . LYS A 1 282 ? 20.659 13.799 -4.230 1.00 92.94 282 LYS A N 1
ATOM 2182 C CA . LYS A 1 282 ? 21.751 13.949 -3.257 1.00 92.94 282 LYS A CA 1
ATOM 2183 C C . LYS A 1 282 ? 21.967 15.402 -2.857 1.00 92.94 282 LYS A C 1
ATOM 2185 O O . LYS A 1 282 ? 22.113 15.679 -1.672 1.00 92.94 282 LYS A O 1
ATOM 2190 N N . GLU A 1 283 ? 21.965 16.328 -3.811 1.00 95.12 283 GLU A N 1
ATOM 2191 C CA . GLU A 1 283 ? 22.107 17.758 -3.541 1.00 95.12 283 GLU A CA 1
ATOM 2192 C C . GLU A 1 283 ? 21.000 18.257 -2.610 1.00 95.12 283 GLU A C 1
ATOM 2194 O O . GLU A 1 283 ? 21.289 18.926 -1.618 1.00 95.12 283 GLU A O 1
ATOM 2199 N N . GLN A 1 284 ? 19.746 17.876 -2.869 1.00 94.50 284 GLN A N 1
ATOM 2200 C CA . GLN A 1 284 ? 18.618 18.227 -2.006 1.00 94.50 284 GLN A CA 1
ATOM 2201 C C . GLN A 1 284 ? 18.775 17.654 -0.592 1.00 94.50 284 GLN A C 1
ATOM 2203 O O . GLN A 1 284 ? 18.672 18.393 0.388 1.00 94.50 284 GLN A O 1
ATOM 2208 N N . MET A 1 285 ? 19.064 16.355 -0.474 1.00 95.25 285 MET A N 1
ATOM 2209 C CA . MET A 1 285 ? 19.203 15.688 0.825 1.00 95.25 285 MET A CA 1
ATOM 2210 C C . MET A 1 285 ? 20.386 16.222 1.636 1.00 95.25 285 MET A C 1
ATOM 2212 O O . MET A 1 285 ? 20.246 16.481 2.829 1.00 95.25 285 MET A O 1
ATOM 2216 N N . PHE A 1 286 ? 21.549 16.405 1.008 1.00 97.19 286 PHE A N 1
ATOM 2217 C CA . PHE A 1 286 ? 22.741 16.887 1.702 1.00 97.19 286 PHE A CA 1
ATOM 2218 C C . PHE A 1 286 ? 22.618 18.373 2.050 1.00 97.19 286 PHE A C 1
ATOM 2220 O O . PHE A 1 286 ? 23.054 18.766 3.126 1.00 97.19 286 PHE A O 1
ATOM 2227 N N . SER A 1 287 ? 21.965 19.188 1.210 1.00 97.75 287 SER A N 1
ATOM 2228 C CA . SER A 1 287 ? 21.673 20.591 1.543 1.00 97.75 287 SER A CA 1
ATOM 2229 C C . SER A 1 287 ? 20.761 20.690 2.758 1.00 97.75 287 SER A C 1
ATOM 2231 O O . SER A 1 287 ? 21.046 21.473 3.663 1.00 97.75 287 SER A O 1
ATOM 2233 N N . TYR A 1 288 ? 19.701 19.874 2.802 1.00 97.25 288 TYR A N 1
ATOM 2234 C CA . TYR A 1 288 ? 18.831 19.781 3.971 1.00 97.25 288 TYR A CA 1
ATOM 2235 C C . TYR A 1 288 ? 19.638 19.399 5.217 1.00 97.25 288 TYR A C 1
ATOM 2237 O O . TYR A 1 288 ? 19.572 20.106 6.216 1.00 97.25 288 TYR A O 1
ATOM 2245 N N . ALA A 1 289 ? 20.461 18.346 5.139 1.00 97.69 289 ALA A N 1
ATOM 2246 C CA . ALA A 1 289 ? 21.283 17.896 6.262 1.00 97.69 289 ALA A CA 1
ATOM 2247 C C . ALA A 1 289 ? 22.255 18.984 6.757 1.00 97.69 289 ALA A C 1
ATOM 2249 O O . ALA A 1 289 ? 22.355 19.199 7.960 1.00 97.69 289 ALA A O 1
ATOM 2250 N N . VAL A 1 290 ? 22.927 19.716 5.856 1.00 98.38 290 VAL A N 1
ATOM 2251 C CA . VAL A 1 290 ? 23.781 20.860 6.231 1.00 98.38 290 VAL A CA 1
ATOM 2252 C C . VAL A 1 290 ? 22.975 21.921 6.972 1.00 98.38 290 VAL A C 1
ATOM 2254 O O . VAL A 1 290 ? 23.382 22.358 8.046 1.00 98.38 290 VAL A O 1
ATOM 2257 N N . GLN A 1 291 ? 21.854 22.358 6.394 1.00 98.19 291 GLN A N 1
ATOM 2258 C CA . GLN A 1 291 ? 21.060 23.459 6.935 1.00 98.19 291 GLN A CA 1
ATOM 2259 C C . GLN A 1 291 ? 20.454 23.099 8.290 1.00 98.19 291 GLN A C 1
ATOM 2261 O O . GLN A 1 291 ? 20.635 23.848 9.248 1.00 98.19 291 GLN A O 1
ATOM 2266 N N . ALA A 1 292 ? 19.801 21.942 8.379 1.00 97.19 292 ALA A N 1
ATOM 2267 C CA . ALA A 1 292 ? 19.154 21.469 9.592 1.00 97.19 292 ALA A CA 1
ATOM 2268 C C . ALA A 1 292 ? 20.165 21.254 10.726 1.00 97.19 292 ALA A C 1
ATOM 2270 O O . ALA A 1 292 ? 19.989 21.792 11.821 1.00 97.19 292 ALA A O 1
ATOM 2271 N N . CYS A 1 293 ? 21.273 20.549 10.452 1.00 98.38 293 CYS A N 1
ATOM 2272 C CA . CYS A 1 293 ? 22.287 20.295 11.471 1.00 98.38 293 CYS A CA 1
ATOM 2273 C C . CYS A 1 293 ? 22.941 21.590 11.964 1.00 98.38 293 CYS A C 1
ATOM 2275 O O . CYS A 1 293 ? 23.095 21.782 13.170 1.00 98.38 293 CYS A O 1
ATOM 2277 N N . ARG A 1 294 ? 23.290 22.504 11.048 1.00 98.38 294 ARG A N 1
ATOM 2278 C CA . ARG A 1 294 ? 23.898 23.794 11.399 1.00 98.38 294 ARG A CA 1
ATOM 2279 C C . ARG A 1 294 ? 22.956 24.655 12.229 1.00 98.38 294 ARG A C 1
ATOM 2281 O O . ARG A 1 294 ? 23.378 25.205 13.242 1.00 98.38 294 ARG A O 1
ATOM 2288 N N . GLN A 1 295 ? 21.695 24.764 11.816 1.00 97.94 295 GLN A N 1
ATOM 2289 C CA . GLN A 1 295 ? 20.700 25.575 12.510 1.00 97.94 295 GLN A CA 1
ATOM 2290 C C . GLN A 1 295 ? 20.509 25.106 13.957 1.00 97.94 295 GLN A C 1
ATOM 2292 O O . GLN A 1 295 ? 20.548 25.923 14.879 1.00 97.94 295 GLN A O 1
ATOM 2297 N N . GLU A 1 296 ? 20.352 23.799 14.171 1.00 97.06 296 GLU A N 1
ATOM 2298 C CA . GLU A 1 296 ? 20.201 23.249 15.519 1.00 97.06 296 GLU A CA 1
ATOM 2299 C C . GLU A 1 296 ? 21.492 23.341 16.336 1.00 97.06 296 GLU A C 1
ATOM 2301 O O . GLU A 1 296 ? 21.443 23.638 17.532 1.00 97.06 296 GLU A O 1
ATOM 2306 N N . ARG A 1 297 ? 22.656 23.176 15.697 1.00 97.69 297 ARG A N 1
ATOM 2307 C CA . ARG A 1 297 ? 23.958 23.333 16.355 1.00 97.69 297 ARG A CA 1
ATOM 2308 C C . ARG A 1 297 ? 24.123 24.754 16.879 1.00 97.69 297 ARG A C 1
ATOM 2310 O O . ARG A 1 297 ? 24.401 24.933 18.060 1.00 97.69 297 ARG A O 1
ATOM 2317 N N . GLU A 1 298 ? 23.903 25.756 16.031 1.00 97.25 298 GLU A N 1
ATOM 2318 C CA . GLU A 1 298 ? 24.000 27.170 16.405 1.00 97.25 298 GLU A CA 1
ATOM 2319 C C . GLU A 1 298 ? 22.980 27.544 17.489 1.00 97.25 298 GLU A C 1
ATOM 2321 O O . GLU A 1 298 ? 23.294 28.311 18.401 1.00 97.25 298 GLU A O 1
ATOM 2326 N N . ARG A 1 299 ? 21.764 26.982 17.435 1.00 95.69 299 ARG A N 1
ATOM 2327 C CA . ARG A 1 299 ? 20.748 27.161 18.483 1.00 95.69 299 ARG A CA 1
ATOM 2328 C C . ARG A 1 299 ? 21.253 26.663 19.839 1.00 95.69 299 ARG A C 1
ATOM 2330 O O . ARG A 1 299 ? 21.126 27.383 20.830 1.00 95.69 299 ARG A O 1
ATOM 2337 N N . LEU A 1 300 ? 21.819 25.458 19.889 1.00 95.62 300 LEU A N 1
ATOM 2338 C CA . LEU A 1 300 ? 22.359 24.872 21.117 1.00 95.62 300 LEU A CA 1
ATOM 2339 C C . LEU A 1 300 ? 23.622 25.599 21.598 1.00 95.62 300 LEU A C 1
ATOM 2341 O O . LEU A 1 300 ? 23.734 25.888 22.784 1.00 95.62 300 LEU A O 1
ATOM 2345 N N . GLU A 1 301 ? 24.536 25.975 20.704 1.00 96.31 301 GLU A N 1
ATOM 2346 C CA . GLU A 1 301 ? 25.741 26.747 21.046 1.00 96.31 301 GLU A CA 1
ATOM 2347 C C . GLU A 1 301 ? 25.395 28.085 21.708 1.00 96.31 301 GLU A C 1
ATOM 2349 O O . GLU A 1 301 ? 26.005 28.456 22.713 1.00 96.31 301 GLU A O 1
ATOM 2354 N N . LYS A 1 302 ? 24.369 28.788 21.214 1.00 95.50 302 LYS A N 1
ATOM 2355 C CA . LYS A 1 302 ? 23.868 30.023 21.837 1.00 95.50 302 LYS A CA 1
ATOM 2356 C C . LYS A 1 302 ? 23.326 29.808 23.250 1.00 95.50 302 LYS A C 1
ATOM 2358 O O . LYS A 1 302 ? 23.490 30.685 24.095 1.00 95.50 302 LYS A O 1
ATOM 2363 N N . LEU A 1 303 ? 22.699 28.661 23.516 1.00 92.44 303 LEU A N 1
ATOM 2364 C CA . LEU A 1 303 ? 22.245 28.288 24.861 1.00 92.44 303 LEU A CA 1
ATOM 2365 C C . LEU A 1 303 ? 23.430 27.937 25.772 1.00 92.44 303 LEU A C 1
ATOM 2367 O O . LEU A 1 303 ? 23.511 28.438 26.891 1.00 92.44 303 LEU A O 1
ATOM 2371 N N . LEU A 1 304 ? 24.376 27.132 25.280 1.00 92.12 304 LEU A N 1
ATOM 2372 C CA . LEU A 1 304 ? 25.576 26.697 26.007 1.00 92.12 304 LEU A CA 1
ATOM 2373 C C . LEU A 1 304 ? 26.474 27.871 26.414 1.00 92.12 304 LEU A C 1
ATOM 2375 O O . LEU A 1 304 ? 27.012 27.905 27.519 1.00 92.12 304 LEU A O 1
ATOM 2379 N N . THR A 1 305 ? 26.631 28.845 25.519 1.00 93.25 305 THR A N 1
ATOM 2380 C CA . THR A 1 305 ? 27.431 30.059 25.747 1.00 93.25 305 THR A CA 1
ATOM 2381 C C . THR A 1 305 ? 26.691 31.129 26.550 1.00 93.25 305 THR A C 1
ATOM 2383 O O . THR A 1 305 ? 27.307 32.098 26.996 1.00 93.25 305 THR A O 1
ATOM 2386 N N . GLY A 1 306 ? 25.379 30.973 26.748 1.00 88.75 306 GLY A N 1
ATOM 2387 C CA . GLY A 1 306 ? 24.532 31.949 27.427 1.00 88.75 306 GLY A CA 1
ATOM 2388 C C . GLY A 1 306 ? 24.244 33.219 26.619 1.00 88.75 306 GLY A C 1
ATOM 2389 O O . GLY A 1 306 ? 23.753 34.190 27.201 1.00 88.75 306 GLY A O 1
ATOM 2390 N N . GLU A 1 307 ? 24.527 33.228 25.308 1.00 93.44 307 GLU A N 1
ATOM 2391 C CA . GLU A 1 307 ? 24.090 34.280 24.375 1.00 93.44 307 GLU A CA 1
ATOM 2392 C C . GLU A 1 307 ? 22.558 34.360 24.343 1.00 93.44 307 GLU A C 1
ATOM 2394 O O . GLU A 1 307 ? 21.976 35.442 24.422 1.00 93.44 307 GLU A O 1
ATOM 2399 N N . VAL A 1 308 ? 21.905 33.197 24.304 1.00 89.75 308 VAL A N 1
ATOM 2400 C CA . VAL A 1 308 ? 20.470 33.053 24.543 1.00 89.75 308 VAL A CA 1
ATOM 2401 C C . VAL A 1 308 ? 20.294 32.456 25.928 1.00 89.75 308 VAL A C 1
ATOM 2403 O O . VAL A 1 308 ? 20.726 31.339 26.200 1.00 89.75 308 VAL A O 1
ATOM 2406 N N . ARG A 1 309 ? 19.640 33.200 26.820 1.00 82.56 309 ARG A N 1
ATOM 2407 C CA . ARG A 1 309 ? 19.301 32.697 28.151 1.00 82.56 309 ARG A CA 1
ATOM 2408 C C . ARG A 1 309 ? 17.938 32.034 28.121 1.00 82.56 309 ARG A C 1
ATOM 2410 O O . ARG A 1 309 ? 16.980 32.596 27.588 1.00 82.56 309 ARG A O 1
ATOM 2417 N N . LEU A 1 310 ? 17.849 30.856 28.731 1.00 77.19 310 LEU A N 1
ATOM 2418 C CA . LEU A 1 310 ? 16.553 30.294 29.082 1.00 77.19 310 LEU A CA 1
ATOM 2419 C C . LEU A 1 310 ? 15.853 31.240 30.074 1.00 77.19 310 LEU A C 1
ATOM 2421 O O . LEU A 1 310 ? 16.537 31.927 30.839 1.00 77.19 310 LEU A O 1
ATOM 2425 N N . PRO A 1 311 ? 14.510 31.301 30.065 1.00 75.44 311 PRO A N 1
ATOM 2426 C CA . PRO A 1 311 ? 13.766 32.070 31.054 1.00 75.44 311 PRO A CA 1
ATOM 2427 C C . PRO A 1 311 ? 14.210 31.693 32.470 1.00 75.44 311 PRO A C 1
ATOM 2429 O O . PRO A 1 311 ? 14.437 30.510 32.735 1.00 75.44 311 PRO A O 1
ATOM 2432 N N . GLU A 1 312 ? 14.311 32.674 33.372 1.00 72.00 312 GLU A N 1
ATOM 2433 C CA . GLU A 1 312 ? 14.483 32.385 34.797 1.00 72.00 312 GLU A CA 1
ATOM 2434 C C . GLU A 1 312 ? 13.323 31.495 35.252 1.00 72.00 312 GLU A C 1
ATOM 2436 O O . GLU A 1 312 ? 12.151 31.787 34.993 1.00 72.00 312 GLU A O 1
ATOM 2441 N N . ARG A 1 313 ? 13.661 30.365 35.865 1.00 65.88 313 ARG A N 1
ATOM 2442 C CA . ARG A 1 313 ? 12.706 29.372 36.345 1.00 65.88 313 ARG A CA 1
ATOM 2443 C C . ARG A 1 313 ? 13.028 29.068 37.795 1.00 65.88 313 ARG A C 1
ATOM 2445 O O . ARG A 1 313 ? 14.195 28.997 38.168 1.00 65.88 313 ARG A O 1
ATOM 2452 N N . ASP A 1 314 ? 11.973 28.919 38.581 1.00 70.12 314 ASP A N 1
ATOM 2453 C CA . ASP A 1 314 ? 12.040 28.405 39.942 1.00 70.12 314 ASP A CA 1
ATOM 2454 C C . ASP A 1 314 ? 12.608 26.977 39.885 1.00 70.12 314 ASP A C 1
ATOM 2456 O O . ASP A 1 314 ? 12.063 26.119 39.191 1.00 70.12 314 ASP A O 1
ATOM 2460 N N . ASP A 1 315 ? 13.727 26.728 40.563 1.00 65.69 315 ASP A N 1
ATOM 2461 C CA . ASP A 1 315 ? 14.413 25.431 40.593 1.00 65.69 315 ASP A CA 1
ATOM 2462 C C . ASP A 1 315 ? 13.613 24.359 41.349 1.00 65.69 315 ASP A C 1
ATOM 2464 O O . ASP A 1 315 ? 13.894 23.165 41.226 1.00 65.69 315 ASP A O 1
ATOM 2468 N N . THR A 1 316 ? 12.550 24.763 42.050 1.00 72.00 316 THR A N 1
ATOM 2469 C CA . THR A 1 316 ? 11.528 23.857 42.583 1.00 72.00 316 THR A CA 1
ATOM 2470 C C . THR A 1 316 ? 10.492 23.424 41.536 1.00 72.00 316 THR A C 1
ATOM 2472 O O . THR A 1 316 ? 9.728 22.490 41.783 1.00 72.00 316 THR A O 1
ATOM 2475 N N . GLN A 1 317 ? 10.481 24.045 40.348 1.00 63.50 317 GLN A N 1
ATOM 2476 C CA . GLN A 1 317 ? 9.564 23.762 39.240 1.00 63.50 317 GLN A CA 1
ATOM 2477 C C . GLN A 1 317 ? 10.335 23.400 37.964 1.00 63.50 317 GLN A C 1
ATOM 2479 O O . GLN A 1 317 ? 10.397 24.168 37.002 1.00 63.50 317 GLN A O 1
ATOM 2484 N N . VAL A 1 318 ? 10.912 22.196 37.934 1.00 63.56 318 VAL A N 1
ATOM 2485 C CA . VAL A 1 318 ? 11.482 21.628 36.702 1.00 63.56 318 VAL A CA 1
ATOM 2486 C C . VAL A 1 318 ? 10.328 21.334 35.732 1.00 63.56 318 VAL A C 1
ATOM 2488 O O . VAL A 1 318 ? 9.480 20.496 36.049 1.00 63.56 318 VAL A O 1
ATOM 2491 N N . PRO A 1 319 ? 10.240 22.004 34.568 1.00 61.81 319 PRO A N 1
ATOM 2492 C CA . PRO A 1 319 ? 9.209 21.680 33.596 1.00 61.81 319 PRO A CA 1
ATOM 2493 C C . PRO A 1 319 ? 9.456 20.287 33.021 1.00 61.81 319 PRO A C 1
ATOM 2495 O O . PRO A 1 319 ? 10.599 19.844 32.899 1.00 61.81 319 PRO A O 1
ATOM 2498 N N . GLY A 1 320 ? 8.369 19.609 32.650 1.00 66.06 320 GLY A N 1
ATOM 2499 C CA . GLY A 1 320 ? 8.451 18.346 31.926 1.00 66.06 320 GLY A CA 1
ATOM 2500 C C . GLY A 1 320 ? 9.204 18.485 30.593 1.00 66.06 320 GLY A C 1
ATOM 2501 O O . GLY A 1 320 ? 9.421 19.603 30.112 1.00 66.06 320 GLY A O 1
ATOM 2502 N N . PRO A 1 321 ? 9.600 17.357 29.983 1.00 67.88 321 PRO A N 1
ATOM 2503 C CA . PRO A 1 321 ? 10.298 17.363 28.701 1.00 67.88 321 PRO A CA 1
ATOM 2504 C C . PRO A 1 321 ? 9.447 18.030 27.612 1.00 67.88 321 PRO A C 1
ATOM 2506 O O . PRO A 1 321 ? 8.217 17.938 27.632 1.00 67.88 321 PRO A O 1
ATOM 2509 N N . LEU A 1 322 ? 10.101 18.690 26.649 1.00 68.81 322 LEU A N 1
ATOM 2510 C CA . LEU A 1 322 ? 9.422 19.399 25.553 1.00 68.81 322 LEU A CA 1
ATOM 2511 C C . LEU A 1 322 ? 8.561 18.465 24.701 1.00 68.81 322 LEU A C 1
ATOM 2513 O O . LEU A 1 322 ? 7.504 18.861 24.211 1.00 68.81 322 LEU A O 1
ATOM 2517 N N . VAL A 1 323 ? 9.032 17.233 24.528 1.00 69.69 323 VAL A N 1
ATOM 2518 C CA . VAL A 1 323 ? 8.275 16.132 23.943 1.00 69.69 323 VAL A CA 1
ATOM 2519 C C . VAL A 1 323 ? 8.049 15.113 25.056 1.00 69.69 323 VAL A C 1
ATOM 2521 O O . VAL A 1 323 ? 9.031 14.585 25.591 1.00 69.69 323 VAL A O 1
ATOM 2524 N N . PRO A 1 324 ? 6.790 14.829 25.427 1.00 68.62 324 PRO A N 1
ATOM 2525 C CA . PRO A 1 324 ? 6.494 13.793 26.402 1.00 68.62 324 PRO A CA 1
ATOM 2526 C C . PRO A 1 324 ? 7.117 12.462 25.961 1.00 68.62 324 PRO A C 1
ATOM 2528 O O . PRO A 1 324 ? 7.017 12.104 24.783 1.00 68.62 324 PRO A O 1
ATOM 2531 N N . PRO A 1 325 ? 7.785 11.719 26.860 1.00 68.12 325 PRO A N 1
ATOM 2532 C CA . PRO A 1 325 ? 8.267 10.393 26.519 1.00 68.12 325 PRO A CA 1
ATOM 2533 C C . PRO A 1 325 ? 7.075 9.504 26.170 1.00 68.12 325 PRO A C 1
ATOM 2535 O O . PRO A 1 325 ? 5.964 9.712 26.664 1.00 68.12 325 PRO A O 1
ATOM 2538 N N . TYR A 1 326 ? 7.326 8.475 25.360 1.00 71.38 326 TYR A N 1
ATOM 2539 C CA . TYR A 1 326 ? 6.343 7.419 25.159 1.00 71.38 326 TYR A CA 1
ATOM 2540 C C . TYR A 1 326 ? 5.860 6.914 26.534 1.00 71.38 326 TYR A C 1
ATOM 2542 O O . TYR A 1 326 ? 6.711 6.599 27.379 1.00 71.38 326 TYR A O 1
ATOM 2550 N N . PRO A 1 327 ? 4.538 6.870 26.794 1.00 73.19 327 PRO A N 1
ATOM 2551 C CA . PRO A 1 327 ? 4.023 6.444 28.086 1.00 73.19 327 PRO A CA 1
ATOM 2552 C C . PRO A 1 327 ? 4.567 5.066 28.458 1.00 73.19 327 PRO A C 1
ATOM 2554 O O . PRO A 1 327 ? 4.635 4.171 27.622 1.00 73.19 327 PRO A O 1
ATOM 2557 N N . ALA A 1 328 ? 4.920 4.862 29.729 1.00 73.19 328 ALA A N 1
ATOM 2558 C CA . ALA A 1 328 ? 5.441 3.569 30.189 1.00 73.19 328 ALA A CA 1
ATOM 2559 C C . ALA A 1 328 ? 4.459 2.403 29.952 1.00 73.19 328 ALA A C 1
ATOM 2561 O O . ALA A 1 328 ? 4.861 1.239 29.951 1.00 73.19 328 ALA A O 1
ATOM 2562 N N . ARG A 1 329 ? 3.171 2.725 29.786 1.00 80.00 329 ARG A N 1
ATOM 2563 C CA . ARG A 1 329 ? 2.094 1.805 29.443 1.00 80.00 329 ARG A CA 1
ATOM 2564 C C . ARG A 1 329 ? 1.031 2.562 28.646 1.00 80.00 329 ARG A C 1
ATOM 2566 O O . ARG A 1 329 ? 0.586 3.614 29.099 1.00 80.00 329 ARG A O 1
ATOM 2573 N N . LEU A 1 330 ? 0.610 2.020 27.505 1.00 83.12 330 LEU A N 1
ATOM 2574 C CA . LEU A 1 330 ? -0.567 2.514 26.775 1.00 83.12 330 LEU A CA 1
ATOM 2575 C C . LEU A 1 330 ? -1.863 1.874 27.274 1.00 83.12 330 LEU A C 1
ATOM 2577 O O . LEU A 1 330 ? -2.935 2.475 27.224 1.00 83.12 330 LEU A O 1
ATOM 2581 N N . HIS A 1 331 ? -1.771 0.641 27.768 1.00 87.19 331 HIS A N 1
ATOM 2582 C CA . HIS A 1 331 ? -2.934 -0.083 28.251 1.00 87.19 331 HIS A CA 1
ATOM 2583 C C . HIS A 1 331 ? -3.524 0.557 29.508 1.00 87.19 331 HIS A C 1
ATOM 2585 O O . HIS A 1 331 ? -2.868 0.639 30.549 1.00 87.19 331 HIS A O 1
ATOM 2591 N N . GLY A 1 332 ? -4.793 0.959 29.400 1.00 86.19 332 GLY A N 1
ATOM 2592 C CA . GLY A 1 332 ? -5.559 1.592 30.472 1.00 86.19 332 GLY A CA 1
ATOM 2593 C C . GLY A 1 332 ? -5.524 3.120 30.469 1.00 86.19 332 GLY A C 1
ATOM 2594 O O . GLY A 1 332 ? -5.977 3.715 31.446 1.00 86.19 332 GLY A O 1
ATOM 2595 N N . LEU A 1 333 ? -5.003 3.757 29.413 1.00 87.56 333 LEU A N 1
ATOM 2596 C CA . LEU A 1 333 ? -5.108 5.208 29.263 1.00 87.56 333 LEU A CA 1
ATOM 2597 C C . LEU A 1 333 ? -6.585 5.647 29.224 1.00 87.56 333 LEU A C 1
ATOM 2599 O O . LEU A 1 333 ? -7.403 4.981 28.580 1.00 87.56 333 LEU A O 1
ATOM 2603 N N . PRO A 1 334 ? -6.942 6.743 29.916 1.00 88.12 334 PRO A N 1
ATOM 2604 C CA . PRO A 1 334 ? -8.300 7.261 29.900 1.00 88.12 334 PRO A CA 1
ATOM 2605 C C . PRO A 1 334 ? -8.670 7.786 28.510 1.00 88.12 334 PRO A C 1
ATOM 2607 O O . PRO A 1 334 ? -7.821 8.274 27.764 1.00 88.12 334 PRO A O 1
ATOM 2610 N N . VAL A 1 335 ? -9.962 7.701 28.190 1.00 86.94 335 VAL A N 1
ATOM 2611 C CA . VAL A 1 335 ? -10.539 8.273 26.972 1.00 86.94 335 VAL A CA 1
ATOM 2612 C C . VAL A 1 335 ? -11.551 9.336 27.368 1.00 86.94 335 VAL A C 1
ATOM 2614 O O . VAL A 1 335 ? -12.524 9.042 28.065 1.00 86.94 335 VAL A O 1
ATOM 2617 N N . HIS A 1 336 ? -11.352 10.557 26.880 1.00 85.75 336 HIS A N 1
ATOM 2618 C CA . HIS A 1 336 ? -12.302 11.654 27.033 1.00 85.75 336 HIS A CA 1
ATOM 2619 C C . HIS A 1 336 ? -12.524 12.327 25.676 1.00 85.75 336 HIS A C 1
ATOM 2621 O O . HIS A 1 336 ? -11.588 12.569 24.918 1.00 85.75 336 HIS A O 1
ATOM 2627 N N . ASN A 1 337 ? -13.790 12.599 25.336 1.00 79.56 337 ASN A N 1
ATOM 2628 C CA . ASN A 1 337 ? -14.194 13.206 24.057 1.00 79.56 337 ASN A CA 1
ATOM 2629 C C . ASN A 1 337 ? -13.605 12.519 22.803 1.00 79.56 337 ASN A C 1
ATOM 2631 O O . ASN A 1 337 ? -13.317 13.188 21.813 1.00 79.56 337 ASN A O 1
ATOM 2635 N N . GLY A 1 338 ? -13.423 11.194 22.841 1.00 74.12 338 GLY A N 1
ATOM 2636 C CA . GLY A 1 338 ? -12.899 10.412 21.715 1.00 74.12 338 GLY A CA 1
ATOM 2637 C C . GLY A 1 338 ? -11.375 10.439 21.554 1.00 74.12 338 GLY A C 1
ATOM 2638 O O . GLY A 1 338 ? -10.869 9.891 20.579 1.00 74.12 338 GLY A O 1
ATOM 2639 N N . PHE A 1 339 ? -10.638 11.028 22.500 1.00 82.44 339 PHE A N 1
ATOM 2640 C CA . PHE A 1 339 ? -9.177 11.039 22.507 1.00 82.44 339 PHE A CA 1
ATOM 2641 C C . PHE A 1 339 ? -8.641 10.268 23.707 1.00 82.44 339 PHE A C 1
ATOM 2643 O O . PHE A 1 339 ? -9.158 10.391 24.817 1.00 82.44 339 PHE A O 1
ATOM 2650 N N . PHE A 1 340 ? -7.579 9.498 23.482 1.00 86.31 340 PHE A N 1
ATOM 2651 C CA . PHE A 1 340 ? -6.750 9.003 24.574 1.00 86.31 340 PHE A CA 1
ATOM 2652 C C . PHE A 1 340 ? -6.028 10.176 25.223 1.00 86.31 340 PHE A C 1
ATOM 2654 O O . PHE A 1 340 ? -5.545 11.056 24.511 1.00 86.31 340 PHE A O 1
ATOM 2661 N N . GLU A 1 341 ? -5.911 10.173 26.543 1.00 86.94 341 GLU A N 1
ATOM 2662 C CA . GLU A 1 341 ? -5.197 11.215 27.277 1.00 86.94 341 GLU A CA 1
ATOM 2663 C C . GLU A 1 341 ? -4.016 10.655 28.065 1.00 86.94 341 GLU A C 1
ATOM 2665 O O . GLU A 1 341 ? -4.037 9.513 28.526 1.00 86.94 341 GLU A O 1
ATOM 2670 N N . ASP A 1 342 ? -2.976 11.472 28.223 1.00 81.19 342 ASP A N 1
ATOM 2671 C CA . ASP A 1 342 ? -1.860 11.169 29.117 1.00 81.19 342 ASP A CA 1
ATOM 2672 C C . ASP A 1 342 ? -2.170 11.491 30.592 1.00 81.19 342 ASP A C 1
ATOM 2674 O O . ASP A 1 342 ? -3.274 11.895 30.960 1.00 81.19 342 ASP A O 1
ATOM 2678 N N . ALA A 1 343 ? -1.177 11.294 31.467 1.00 80.19 343 ALA A N 1
ATOM 2679 C CA . ALA A 1 343 ? -1.306 11.551 32.902 1.00 80.19 343 ALA A CA 1
ATOM 2680 C C . ALA A 1 343 ? -1.602 13.026 33.239 1.00 80.19 343 ALA A C 1
ATOM 2682 O O . ALA A 1 343 ? -2.088 13.317 34.333 1.00 80.19 343 ALA A O 1
ATOM 2683 N N . GLU A 1 344 ? -1.334 13.946 32.311 1.00 81.06 344 GLU A N 1
ATOM 2684 C CA . GLU A 1 344 ? -1.603 15.375 32.438 1.00 81.06 344 GLU A CA 1
ATOM 2685 C C . GLU A 1 344 ? -2.895 15.806 31.720 1.00 81.06 344 GLU A C 1
ATOM 2687 O O . GLU A 1 344 ? -3.131 17.007 31.575 1.00 81.06 344 GLU A O 1
ATOM 2692 N N . VAL A 1 345 ? -3.756 14.859 31.315 1.00 85.81 345 VAL A N 1
ATOM 2693 C CA . VAL A 1 345 ? -5.056 15.125 30.660 1.00 85.81 345 VAL A CA 1
ATOM 2694 C C . VAL A 1 345 ? -4.871 15.815 29.298 1.00 85.81 345 VAL A C 1
ATOM 2696 O O . VAL A 1 345 ? -5.672 16.650 28.874 1.00 85.81 345 VAL A O 1
ATOM 2699 N N . ARG A 1 346 ? -3.768 15.519 28.599 1.00 84.25 346 ARG A N 1
ATOM 2700 C CA . ARG A 1 346 ? -3.512 16.035 27.247 1.00 84.25 346 ARG A CA 1
ATOM 2701 C C . ARG A 1 346 ? -3.870 14.970 26.214 1.00 84.25 346 ARG A C 1
ATOM 2703 O O . ARG A 1 346 ? -3.488 13.815 26.402 1.00 84.25 346 ARG A O 1
ATOM 2710 N N . PRO A 1 347 ? -4.541 15.336 25.108 1.00 85.69 347 PRO A N 1
ATOM 2711 C CA . PRO A 1 347 ? -4.891 14.382 24.067 1.00 85.69 347 PRO A CA 1
ATOM 2712 C C . PRO A 1 347 ? -3.636 13.828 23.383 1.00 85.69 347 PRO A C 1
ATOM 2714 O O . PRO A 1 347 ? -2.708 14.568 23.047 1.00 85.69 347 PRO A O 1
ATOM 2717 N N . LEU A 1 348 ? -3.631 12.522 23.144 1.00 79.12 348 LEU A N 1
ATOM 2718 C CA . LEU A 1 348 ? -2.559 11.801 22.474 1.00 79.12 348 LEU A CA 1
ATOM 2719 C C . LEU A 1 348 ? -2.829 11.690 20.976 1.00 79.12 348 LEU A C 1
ATOM 2721 O O . LEU A 1 348 ? -3.915 11.304 20.542 1.00 79.12 348 LEU A O 1
ATOM 2725 N N . TYR A 1 349 ? -1.791 11.955 20.186 1.00 75.69 349 TYR A N 1
ATOM 2726 C CA . TYR A 1 349 ? -1.768 11.671 18.757 1.00 75.69 349 TYR A CA 1
ATOM 2727 C C . TYR A 1 349 ? -0.762 10.552 18.489 1.00 75.69 349 TYR A C 1
ATOM 2729 O O . TYR A 1 349 ? 0.445 10.739 18.643 1.00 75.69 349 TYR A O 1
ATOM 2737 N N . VAL A 1 350 ? -1.261 9.370 18.123 1.00 69.69 350 VAL A N 1
ATOM 2738 C CA . VAL A 1 350 ? -0.424 8.186 17.898 1.00 69.69 350 VAL A CA 1
ATOM 2739 C C . VAL A 1 350 ? -0.155 8.033 16.407 1.00 69.69 350 VAL A C 1
ATOM 2741 O O . VAL A 1 350 ? -1.060 7.745 15.629 1.00 69.69 350 VAL A O 1
ATOM 2744 N N . VAL A 1 351 ? 1.110 8.190 16.015 1.00 68.19 351 VAL A N 1
ATOM 2745 C CA . VAL A 1 351 ? 1.582 7.901 14.656 1.00 68.19 351 VAL A CA 1
ATOM 2746 C C . VAL A 1 351 ? 2.400 6.621 14.691 1.00 68.19 351 VAL A C 1
ATOM 2748 O O . VAL A 1 351 ? 3.450 6.562 15.334 1.00 68.19 351 VAL A O 1
ATOM 2751 N N . SER A 1 352 ? 1.918 5.596 13.992 1.00 65.88 352 SER A N 1
ATOM 2752 C CA . SER A 1 352 ? 2.678 4.369 13.769 1.00 65.88 352 SER A CA 1
ATOM 2753 C C . SER A 1 352 ? 3.432 4.466 12.449 1.00 65.88 352 SER A C 1
ATOM 2755 O O . SER A 1 352 ? 2.857 4.832 11.424 1.00 65.88 352 SER A O 1
ATOM 2757 N N . LEU A 1 353 ? 4.721 4.133 12.460 1.00 65.38 353 LEU A N 1
ATOM 2758 C CA . LEU A 1 353 ? 5.509 3.978 11.241 1.00 65.38 353 LEU A CA 1
ATOM 2759 C C . LEU A 1 353 ? 5.738 2.498 10.964 1.00 65.38 353 LEU A C 1
ATOM 2761 O O . LEU A 1 353 ? 6.228 1.771 11.823 1.00 65.38 353 LEU A O 1
ATOM 2765 N N . HIS A 1 354 ? 5.481 2.053 9.735 1.00 62.47 354 HIS A N 1
ATOM 2766 C CA . HIS A 1 354 ? 5.858 0.711 9.300 1.00 62.47 354 HIS A CA 1
ATOM 2767 C C . HIS A 1 354 ? 7.385 0.597 9.141 1.00 62.47 354 HIS A C 1
ATOM 2769 O O . HIS A 1 354 ? 7.930 0.758 8.053 1.00 62.47 354 HIS A O 1
ATOM 2775 N N . GLY A 1 355 ? 8.104 0.317 10.232 1.00 61.59 355 GLY A N 1
ATOM 2776 C CA . GLY A 1 355 ? 9.536 0.028 10.172 1.00 61.59 355 GLY A CA 1
ATOM 2777 C C . GLY A 1 355 ? 10.201 -0.146 11.543 1.00 61.59 355 GLY A C 1
ATOM 2778 O O . GLY A 1 355 ? 9.914 0.614 12.464 1.00 61.59 355 GLY A O 1
ATOM 2779 N N . PRO A 1 356 ? 11.136 -1.100 11.704 1.00 62.91 356 PRO A N 1
ATOM 2780 C CA . PRO A 1 356 ? 11.840 -1.333 12.967 1.00 62.91 356 PRO A CA 1
ATOM 2781 C C . PRO A 1 356 ? 13.061 -0.406 13.156 1.00 62.91 356 PRO A C 1
ATOM 2783 O O . PRO A 1 356 ? 14.057 -0.812 13.757 1.00 62.91 356 PRO A O 1
ATOM 2786 N N . SER A 1 357 ? 13.050 0.813 12.601 1.00 71.75 357 SER A N 1
ATOM 2787 C CA . SER A 1 357 ? 14.201 1.721 12.711 1.00 71.75 357 SER A CA 1
ATOM 2788 C C . SER A 1 357 ? 14.379 2.181 14.157 1.00 71.75 357 SER A C 1
ATOM 2790 O O . SER A 1 357 ? 13.531 2.892 14.693 1.00 71.75 357 SER A O 1
ATOM 2792 N N . ARG A 1 358 ? 15.509 1.816 14.777 1.00 73.31 358 ARG A N 1
ATOM 2793 C CA . ARG A 1 358 ? 15.843 2.222 16.154 1.00 73.31 358 ARG A CA 1
ATOM 2794 C C . ARG A 1 358 ? 15.930 3.741 16.318 1.00 73.31 358 ARG A C 1
ATOM 2796 O O . ARG A 1 358 ? 15.537 4.248 17.359 1.00 73.31 358 ARG A O 1
ATOM 2803 N N . GLY A 1 359 ? 16.408 4.458 15.297 1.00 74.81 359 GLY A N 1
ATOM 2804 C CA . GLY A 1 359 ? 16.458 5.924 15.316 1.00 74.81 359 GLY A CA 1
ATOM 2805 C C . GLY A 1 359 ? 15.061 6.548 15.315 1.00 74.81 359 GLY A C 1
ATOM 2806 O O . GLY A 1 359 ? 14.798 7.487 16.057 1.00 74.81 359 GLY A O 1
ATOM 2807 N N . LEU A 1 360 ? 14.126 5.973 14.549 1.00 76.19 360 LEU A N 1
ATOM 2808 C CA . LEU A 1 360 ? 12.740 6.449 14.499 1.00 76.19 360 LEU A CA 1
ATOM 2809 C C . LEU A 1 360 ? 11.922 6.023 15.725 1.00 76.19 360 LEU A C 1
ATOM 2811 O O . LEU A 1 360 ? 11.024 6.756 16.121 1.00 76.19 360 LEU A O 1
ATOM 2815 N N . GLN A 1 361 ? 12.261 4.906 16.378 1.00 73.56 361 GLN A N 1
ATOM 2816 C CA . GLN A 1 361 ? 11.624 4.446 17.626 1.00 73.56 361 GLN A CA 1
ATOM 2817 C C . GLN A 1 361 ? 11.720 5.452 18.778 1.00 73.56 361 GLN A C 1
ATOM 2819 O O . GLN A 1 361 ? 10.948 5.375 19.729 1.00 73.56 361 GLN A O 1
ATOM 2824 N N . ARG A 1 362 ? 12.652 6.408 18.701 1.00 73.50 362 ARG A N 1
ATOM 2825 C CA . ARG A 1 362 ? 12.724 7.523 19.646 1.00 73.50 362 ARG A CA 1
ATOM 2826 C C . ARG A 1 362 ? 11.522 8.468 19.538 1.00 73.50 362 ARG A C 1
ATOM 2828 O O . ARG A 1 362 ? 11.164 9.084 20.536 1.00 73.50 362 ARG A O 1
ATOM 2835 N N . PHE A 1 363 ? 10.928 8.575 18.351 1.00 75.12 363 PHE A N 1
ATOM 2836 C CA . PHE A 1 363 ? 9.906 9.570 18.010 1.00 75.12 363 PHE A CA 1
ATOM 2837 C C . PHE A 1 363 ? 8.558 8.952 17.619 1.00 75.12 363 PHE A C 1
ATOM 2839 O O . PHE A 1 363 ? 7.538 9.630 17.688 1.00 75.12 363 PHE A O 1
ATOM 2846 N N . PHE A 1 364 ? 8.541 7.681 17.210 1.00 73.00 364 PHE A N 1
ATOM 2847 C CA . PHE A 1 364 ? 7.367 7.016 16.652 1.00 73.00 364 PHE A CA 1
ATOM 2848 C C . PHE A 1 364 ? 7.121 5.649 17.288 1.00 73.00 364 PHE A C 1
ATOM 2850 O O . PHE A 1 364 ? 8.057 4.912 17.608 1.00 73.00 364 PHE A O 1
ATOM 2857 N N . ALA A 1 365 ? 5.842 5.286 17.388 1.00 65.25 365 ALA A N 1
ATOM 2858 C CA . ALA A 1 365 ? 5.428 3.925 17.693 1.00 65.25 365 ALA A CA 1
ATOM 2859 C C . ALA A 1 365 ? 5.752 2.991 16.511 1.00 65.25 365 ALA A C 1
ATOM 2861 O O . ALA A 1 365 ? 5.785 3.416 15.351 1.00 65.25 365 ALA A O 1
ATOM 2862 N N . THR A 1 366 ? 5.979 1.707 16.789 1.00 62.72 366 THR A N 1
ATOM 2863 C CA . THR A 1 366 ? 6.290 0.698 15.764 1.00 62.72 366 THR A CA 1
ATOM 2864 C C . THR A 1 366 ? 5.248 -0.409 15.716 1.00 62.72 366 THR A C 1
ATOM 2866 O O . THR A 1 366 ? 4.590 -0.680 16.720 1.00 62.72 366 THR A O 1
ATOM 2869 N N . PRO A 1 367 ? 5.140 -1.142 14.592 1.00 58.81 367 PRO A N 1
ATOM 2870 C CA . PRO A 1 367 ? 4.157 -2.211 14.451 1.00 58.81 367 PRO A CA 1
ATOM 2871 C C . PRO A 1 367 ? 4.438 -3.379 15.407 1.00 58.81 367 PRO A C 1
ATOM 2873 O O . PRO A 1 367 ? 3.557 -4.187 15.674 1.00 58.81 367 PRO A O 1
ATOM 2876 N N . LEU A 1 368 ? 5.661 -3.457 15.947 1.00 62.22 368 LEU A N 1
ATOM 2877 C CA . LEU A 1 368 ? 6.086 -4.483 16.900 1.00 62.22 368 LEU A CA 1
ATOM 2878 C C . LEU A 1 368 ? 5.464 -4.313 18.292 1.00 62.22 368 LEU A C 1
ATOM 2880 O O . LEU A 1 368 ? 5.521 -5.246 19.085 1.00 62.22 368 LEU A O 1
ATOM 2884 N N . GLN A 1 369 ? 4.881 -3.149 18.596 1.00 66.62 369 GLN A N 1
ATOM 2885 C CA . GLN A 1 369 ? 4.202 -2.907 19.874 1.00 66.62 369 GLN A CA 1
ATOM 2886 C C . GLN A 1 369 ? 2.827 -3.588 19.943 1.00 66.62 369 GLN A C 1
ATOM 2888 O O . GLN A 1 369 ? 2.288 -3.746 21.034 1.00 66.62 369 GLN A O 1
ATOM 2893 N N . HIS A 1 370 ? 2.284 -4.043 18.800 1.00 69.56 370 HIS A N 1
ATOM 2894 C CA . HIS A 1 370 ? 1.003 -4.753 18.718 1.00 69.56 370 HIS A CA 1
ATOM 2895 C C . HIS A 1 370 ? -0.081 -4.083 19.576 1.00 69.56 370 HIS A C 1
ATOM 2897 O O . HIS A 1 370 ? -0.650 -4.693 20.479 1.00 69.56 370 HIS A O 1
ATOM 2903 N N . ILE A 1 371 ? -0.342 -2.802 19.299 1.00 73.06 371 ILE A N 1
ATOM 2904 C CA . ILE A 1 371 ? -1.243 -1.956 20.098 1.00 73.06 371 ILE A CA 1
ATOM 2905 C C . ILE A 1 371 ? -2.723 -2.366 20.013 1.00 73.06 371 ILE A C 1
ATOM 2907 O O . ILE A 1 371 ? -3.567 -1.741 20.652 1.00 73.06 371 ILE A O 1
ATOM 2911 N N . GLU A 1 372 ? -3.025 -3.394 19.220 1.00 76.75 372 GLU A N 1
ATOM 2912 C CA . GLU A 1 372 ? -4.363 -3.812 18.825 1.00 76.75 372 GLU A CA 1
ATOM 2913 C C . GLU A 1 372 ? -4.541 -5.340 18.850 1.00 76.75 372 GLU A C 1
ATOM 2915 O O . GLU A 1 372 ? -3.576 -6.110 18.813 1.00 76.75 372 GLU A O 1
ATOM 2920 N N . SER A 1 373 ? -5.797 -5.783 18.876 1.00 76.12 373 SER A N 1
ATOM 2921 C CA . SER A 1 373 ? -6.220 -7.190 18.807 1.00 76.12 373 SER A CA 1
ATOM 2922 C C . SER A 1 373 ? -7.241 -7.400 17.686 1.00 76.12 373 SER A C 1
ATOM 2924 O O . SER A 1 373 ? -7.852 -6.433 17.278 1.00 76.12 373 SER A O 1
ATOM 2926 N N . TYR A 1 374 ? -7.470 -8.627 17.198 1.00 82.31 374 TYR A N 1
ATOM 2927 C CA . TYR A 1 374 ? -8.465 -8.906 16.140 1.00 82.31 374 TYR A CA 1
ATOM 2928 C C . TYR A 1 374 ? -9.482 -9.933 16.628 1.00 82.31 374 TYR A C 1
ATOM 2930 O O . TYR A 1 374 ? -9.090 -11.047 16.989 1.00 82.31 374 TYR A O 1
ATOM 2938 N N . SER A 1 375 ? -10.771 -9.580 16.640 1.00 83.12 375 SER A N 1
ATOM 2939 C CA . SER A 1 375 ? -11.786 -10.317 17.413 1.00 83.12 375 SER A CA 1
ATOM 2940 C C . SER A 1 375 ? -13.057 -10.712 16.650 1.00 83.12 375 SER A C 1
ATOM 2942 O O . SER A 1 375 ? -13.629 -11.755 16.964 1.00 83.12 375 SER A O 1
ATOM 2944 N N . VAL A 1 376 ? -13.477 -9.972 15.618 1.00 86.06 376 VAL A N 1
ATOM 2945 C CA . VAL A 1 376 ? -14.796 -10.149 14.965 1.00 86.06 376 VAL A CA 1
ATOM 2946 C C . VAL A 1 376 ? -14.989 -11.510 14.292 1.00 86.06 376 VAL A C 1
ATOM 2948 O O . VAL A 1 376 ? -16.056 -12.118 14.395 1.00 86.06 376 VAL A O 1
ATOM 2951 N N . GLY A 1 377 ? -13.946 -11.979 13.604 1.00 85.50 377 GLY A N 1
ATOM 2952 C CA . GLY A 1 377 ? -13.913 -13.239 12.866 1.00 85.50 377 GLY A CA 1
ATOM 2953 C C . GLY A 1 377 ? -13.158 -14.337 13.607 1.00 85.50 377 GLY A C 1
ATOM 2954 O O . GLY A 1 377 ? -12.932 -15.403 13.050 1.00 85.50 377 GLY A O 1
ATOM 2955 N N . GLY A 1 378 ? -12.739 -14.085 14.851 1.00 87.19 378 GLY A N 1
ATOM 2956 C CA . GLY A 1 378 ? -11.962 -15.035 15.642 1.00 87.19 378 GLY A CA 1
ATOM 2957 C C . GLY A 1 378 ? -10.532 -15.254 15.140 1.00 87.19 378 GLY A C 1
ATOM 2958 O O . GLY A 1 378 ? -10.009 -16.361 15.233 1.00 87.19 378 GLY A O 1
ATOM 2959 N N . GLY A 1 379 ? -9.901 -14.223 14.578 1.00 84.56 379 GLY A N 1
ATOM 2960 C CA . GLY A 1 379 ? -8.526 -14.285 14.091 1.00 84.56 379 GLY A CA 1
ATOM 2961 C C . GLY A 1 379 ? -8.204 -13.171 13.105 1.00 84.56 379 GLY A C 1
ATOM 2962 O O . GLY A 1 379 ? -9.092 -12.507 12.581 1.00 84.56 379 GLY A O 1
ATOM 2963 N N . SER A 1 380 ? -6.915 -12.995 12.828 1.00 84.12 380 SER A N 1
ATOM 2964 C CA . SER A 1 380 ? -6.450 -12.237 11.664 1.00 84.12 380 SER A CA 1
ATOM 2965 C C . SER A 1 380 ? -6.195 -13.190 10.495 1.00 84.12 380 SER A C 1
ATOM 2967 O O . SER A 1 380 ? -6.038 -14.398 10.691 1.00 84.12 380 SER A O 1
ATOM 2969 N N . ARG A 1 381 ? -6.003 -12.651 9.288 1.00 81.94 381 ARG A N 1
ATOM 2970 C CA . ARG A 1 381 ? -5.552 -13.425 8.114 1.00 81.94 381 ARG A CA 1
ATOM 2971 C C . ARG A 1 381 ? -4.283 -14.268 8.350 1.00 81.94 381 ARG A C 1
ATOM 2973 O O . ARG A 1 381 ? -4.053 -15.251 7.645 1.00 81.94 381 ARG A O 1
ATOM 2980 N N . TRP A 1 382 ? -3.457 -13.879 9.326 1.00 83.12 382 TRP A N 1
ATOM 2981 C CA . TRP A 1 382 ? -2.207 -14.550 9.690 1.00 83.12 382 TRP A CA 1
ATOM 2982 C C . TRP A 1 382 ? -2.383 -15.627 10.758 1.00 83.12 382 TRP A C 1
ATOM 2984 O O . TRP A 1 382 ? -1.570 -16.541 10.837 1.00 83.12 382 TRP A O 1
ATOM 2994 N N . THR A 1 383 ? -3.411 -15.502 11.597 1.00 86.50 383 THR A N 1
ATOM 2995 C CA . THR A 1 383 ? -3.577 -16.323 12.804 1.00 86.50 383 THR A CA 1
ATOM 2996 C C . THR A 1 383 ? -4.805 -17.220 12.765 1.00 86.50 383 THR A C 1
ATOM 2998 O O . THR A 1 383 ? -4.918 -18.111 13.606 1.00 86.50 383 THR A O 1
ATOM 3001 N N . VAL A 1 384 ? -5.705 -17.030 11.792 1.00 88.50 384 VAL A N 1
ATOM 3002 C CA . VAL A 1 384 ? -6.960 -17.784 11.714 1.00 88.50 384 VAL A CA 1
ATOM 3003 C C . VAL A 1 384 ? -6.737 -19.293 11.685 1.00 88.50 384 VAL A C 1
ATOM 3005 O O . VAL A 1 384 ? -7.486 -20.005 12.340 1.00 88.50 384 VAL A O 1
ATOM 3008 N N . ASP A 1 385 ? -5.682 -19.784 11.037 1.00 90.50 385 ASP A N 1
ATOM 3009 C CA . ASP A 1 385 ? -5.424 -21.225 10.896 1.00 90.50 385 ASP A CA 1
ATOM 3010 C C . ASP A 1 385 ? -5.242 -21.945 12.252 1.00 90.50 385 ASP A C 1
ATOM 3012 O O . ASP A 1 385 ? -5.434 -23.154 12.350 1.00 90.50 385 ASP A O 1
ATOM 3016 N N . ALA A 1 386 ? -4.904 -21.205 13.316 1.00 90.75 386 ALA A N 1
ATOM 3017 C CA . ALA A 1 386 ? -4.771 -21.706 14.690 1.00 90.75 386 ALA A CA 1
ATOM 3018 C C . ALA A 1 386 ? -5.974 -21.346 15.595 1.00 90.75 386 ALA A C 1
ATOM 3020 O O . ALA A 1 386 ? -5.921 -21.468 16.829 1.00 90.75 386 ALA A O 1
ATOM 3021 N N . SER A 1 387 ? -7.053 -20.827 15.010 1.00 93.06 387 SER A N 1
ATOM 3022 C CA . SER A 1 387 ? -8.247 -20.398 15.732 1.00 93.06 387 SER A CA 1
ATOM 3023 C C . SER A 1 387 ? -9.304 -21.507 15.808 1.00 93.06 387 SER A C 1
ATOM 3025 O O . SER A 1 387 ? -9.433 -22.307 14.878 1.00 93.06 387 SER A O 1
ATOM 3027 N N . PRO A 1 388 ? -10.155 -21.502 16.852 1.00 95.88 388 PRO A N 1
ATOM 3028 C CA . PRO A 1 388 ? -11.334 -22.361 16.898 1.00 95.88 388 PRO A CA 1
ATOM 3029 C C . PRO A 1 388 ? -12.306 -22.109 15.735 1.00 95.88 388 PRO A C 1
ATOM 3031 O O . PRO A 1 388 ? -13.124 -22.973 15.432 1.00 95.88 388 PRO A O 1
ATOM 3034 N N . VAL A 1 389 ? -12.242 -20.928 15.104 1.00 95.31 389 VAL A N 1
ATOM 3035 C CA . VAL A 1 389 ? -13.070 -20.573 13.946 1.00 95.31 389 VAL A CA 1
ATOM 3036 C C . VAL A 1 389 ? -12.662 -21.379 12.718 1.00 95.31 389 VAL A C 1
ATOM 3038 O O . VAL A 1 389 ? -13.531 -21.915 12.036 1.00 95.31 389 VAL A O 1
ATOM 3041 N N . TYR A 1 390 ? -11.363 -21.543 12.469 1.00 95.00 390 TYR A N 1
ATOM 3042 C CA . TYR A 1 390 ? -10.884 -22.375 11.363 1.00 95.00 390 TYR A CA 1
ATOM 3043 C C . TYR A 1 390 ? -11.221 -23.854 11.567 1.00 95.00 390 TYR A C 1
ATOM 3045 O O . TYR A 1 390 ? -11.664 -24.522 10.638 1.00 95.00 390 TYR A O 1
ATOM 3053 N N . GLU A 1 391 ? -11.114 -24.352 12.803 1.00 96.00 391 GLU A N 1
ATOM 3054 C CA . GLU A 1 391 ? -11.492 -25.731 13.141 1.00 96.00 391 GLU A CA 1
ATOM 3055 C C . GLU A 1 391 ? -12.951 -26.044 12.779 1.00 96.00 391 GLU A C 1
ATOM 3057 O O . GLU A 1 391 ? -13.247 -27.102 12.221 1.00 96.00 391 GLU A O 1
ATOM 3062 N N . VAL A 1 392 ? -13.881 -25.140 13.113 1.00 97.31 392 VAL A N 1
ATOM 3063 C CA . VAL A 1 392 ? -15.298 -25.335 12.773 1.00 97.31 392 VAL A CA 1
ATOM 3064 C C . VAL A 1 392 ? -15.564 -25.071 11.295 1.00 97.31 392 VAL A C 1
ATOM 3066 O O . VAL A 1 392 ? -16.423 -25.746 10.728 1.00 97.31 392 VAL A O 1
ATOM 3069 N N . PHE A 1 393 ? -14.819 -24.150 10.675 1.00 95.62 393 PHE A N 1
ATOM 3070 C CA . PHE A 1 393 ? -14.917 -23.844 9.251 1.00 95.62 393 PHE A CA 1
ATOM 3071 C C . PHE A 1 393 ? -14.636 -25.081 8.394 1.00 95.62 393 PHE A C 1
ATOM 3073 O O . PHE A 1 393 ? -15.470 -25.469 7.582 1.00 95.62 393 PHE A O 1
ATOM 3080 N N . GLU A 1 394 ? -13.533 -25.779 8.664 1.00 95.25 394 GLU A N 1
ATOM 3081 C CA . GLU A 1 394 ? -13.155 -27.015 7.963 1.00 95.25 394 GLU A CA 1
ATOM 3082 C C . GLU A 1 394 ? -14.154 -28.163 8.187 1.00 95.25 394 GLU A C 1
ATOM 3084 O O . GLU A 1 394 ? -14.300 -29.060 7.354 1.00 95.25 394 GLU A O 1
ATOM 3089 N N . LYS A 1 395 ? -14.843 -28.167 9.332 1.00 97.44 395 LYS A N 1
ATOM 3090 C CA . LYS A 1 395 ? -15.674 -29.296 9.760 1.00 97.44 395 LYS A CA 1
ATOM 3091 C C . LYS A 1 395 ? -17.132 -29.193 9.323 1.00 97.44 395 LYS A C 1
ATOM 3093 O O . LYS A 1 395 ? -17.750 -30.223 9.045 1.00 97.44 395 LYS A O 1
ATOM 3098 N N . TYR A 1 396 ? -17.709 -27.994 9.324 1.00 97.44 396 TYR A N 1
ATOM 3099 C CA . TYR A 1 396 ? -19.154 -27.816 9.189 1.00 97.44 396 TYR A CA 1
ATOM 3100 C C . TYR A 1 396 ? -19.502 -26.948 7.973 1.00 97.44 396 TYR A C 1
ATOM 3102 O O . TYR A 1 396 ? -19.139 -25.775 7.938 1.00 97.44 396 TYR A O 1
ATOM 3110 N N . PRO A 1 397 ? -20.259 -27.463 6.986 1.00 95.12 397 PRO A N 1
ATOM 3111 C CA . PRO A 1 397 ? -20.588 -26.707 5.773 1.00 95.12 397 PRO A CA 1
ATOM 3112 C C . PRO A 1 397 ? -21.359 -25.401 6.015 1.00 95.12 397 PRO A C 1
ATOM 3114 O O . PRO A 1 397 ? -21.220 -24.446 5.258 1.00 95.12 397 PRO A O 1
ATOM 3117 N N . ASP A 1 398 ? -22.160 -25.330 7.078 1.00 95.50 398 ASP A N 1
ATOM 3118 C CA . ASP A 1 398 ? -23.020 -24.183 7.391 1.00 95.50 398 ASP A CA 1
ATOM 3119 C C . ASP A 1 398 ? -22.248 -22.941 7.884 1.00 95.50 398 ASP A C 1
ATOM 3121 O O . ASP A 1 398 ? -22.836 -21.866 8.050 1.00 95.50 398 ASP A O 1
ATOM 3125 N N . THR A 1 399 ? -20.950 -23.102 8.140 1.00 95.44 399 THR A N 1
ATOM 3126 C CA . THR A 1 399 ? -20.014 -22.044 8.533 1.00 95.44 399 THR A CA 1
ATOM 3127 C C . THR A 1 399 ? -19.514 -21.227 7.349 1.00 95.44 399 THR A C 1
ATOM 3129 O O . THR A 1 399 ? -18.942 -20.163 7.561 1.00 95.44 399 THR A O 1
ATOM 3132 N N . HIS A 1 400 ? -19.733 -21.685 6.115 1.00 93.19 400 HIS A N 1
ATOM 3133 C CA . HIS A 1 400 ? -19.292 -20.991 4.912 1.00 93.19 400 HIS A CA 1
ATOM 3134 C C . HIS A 1 400 ? -20.301 -19.917 4.511 1.00 93.19 400 HIS A C 1
ATOM 3136 O O . HIS A 1 400 ? -21.516 -20.136 4.518 1.00 93.19 400 HIS A O 1
ATOM 3142 N N . ARG A 1 401 ? -19.805 -18.739 4.130 1.00 91.31 401 ARG A N 1
ATOM 3143 C CA . ARG A 1 401 ? -20.650 -17.673 3.581 1.00 91.31 401 ARG A CA 1
ATOM 3144 C C . ARG A 1 401 ? -21.237 -18.087 2.229 1.00 91.31 401 ARG A C 1
ATOM 3146 O O . ARG A 1 401 ? -20.565 -18.726 1.423 1.00 91.31 401 ARG A O 1
ATOM 3153 N N . VAL A 1 402 ? -22.472 -17.671 1.952 1.00 91.19 402 VAL A N 1
ATOM 3154 C CA . VAL A 1 402 ? -23.215 -18.059 0.742 1.00 91.19 402 VAL A CA 1
ATOM 3155 C C . VAL A 1 402 ? -23.616 -16.834 -0.080 1.00 91.19 402 VAL A C 1
ATOM 3157 O O . VAL A 1 402 ? -24.069 -15.838 0.478 1.00 91.19 402 VAL A O 1
ATOM 3160 N N . GLY A 1 403 ? -23.496 -16.933 -1.408 1.00 82.25 403 GLY A N 1
ATOM 3161 C CA . GLY A 1 403 ? -24.215 -16.116 -2.400 1.00 82.25 403 GLY A CA 1
ATOM 3162 C C . GLY A 1 403 ? -23.713 -14.695 -2.675 1.00 82.25 403 GLY A C 1
ATOM 3163 O O . GLY A 1 403 ? -24.118 -14.123 -3.678 1.00 82.25 403 GLY A O 1
ATOM 3164 N N . TRP A 1 404 ? -22.826 -14.128 -1.854 1.00 80.19 404 TRP A N 1
ATOM 3165 C CA . TRP A 1 404 ? -22.182 -12.848 -2.174 1.00 80.19 404 TRP A CA 1
ATOM 3166 C C . TRP A 1 404 ? -20.844 -13.079 -2.879 1.00 80.19 404 TRP A C 1
ATOM 3168 O O . TRP A 1 404 ? -19.909 -13.618 -2.278 1.00 80.19 404 TRP A O 1
ATOM 3178 N N . ASP A 1 405 ? -20.767 -12.668 -4.144 1.00 71.56 405 ASP A N 1
ATOM 3179 C CA . ASP A 1 405 ? -19.577 -12.749 -5.001 1.00 71.56 405 ASP A CA 1
ATOM 3180 C C . ASP A 1 405 ? -18.708 -11.480 -4.961 1.00 71.56 405 ASP A C 1
ATOM 3182 O O . ASP A 1 405 ? -17.616 -11.450 -5.527 1.00 71.56 405 ASP A O 1
ATOM 3186 N N . GLY A 1 406 ? -19.180 -10.441 -4.271 1.00 68.19 406 GLY A N 1
ATOM 3187 C CA . GLY A 1 406 ? -18.411 -9.243 -3.983 1.00 68.19 406 GLY A CA 1
ATOM 3188 C C . GLY A 1 406 ? -17.331 -9.462 -2.924 1.00 68.19 406 GLY A C 1
ATOM 3189 O O . GLY A 1 406 ? -17.333 -10.447 -2.169 1.00 68.19 406 GLY A O 1
ATOM 3190 N N . TRP A 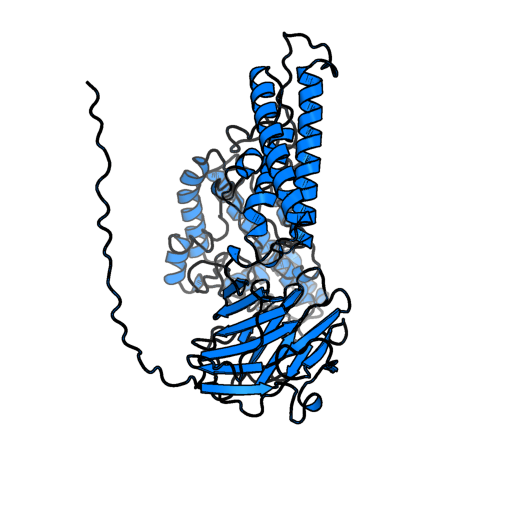1 407 ? -16.437 -8.476 -2.833 1.00 72.62 407 TRP A N 1
ATOM 3191 C CA . TRP A 1 407 ? -15.440 -8.401 -1.769 1.00 72.62 407 TRP A CA 1
ATOM 3192 C C . TRP A 1 407 ? -16.113 -8.490 -0.390 1.00 72.62 407 TRP A C 1
ATOM 3194 O O . TRP A 1 407 ? -17.238 -8.024 -0.194 1.00 72.62 407 TRP A O 1
ATOM 3204 N N . CYS A 1 408 ? -15.467 -9.187 0.543 1.00 66.31 408 CYS A N 1
ATOM 3205 C CA . CYS A 1 408 ? -16.005 -9.470 1.876 1.00 66.31 408 CYS A CA 1
ATOM 3206 C C . CYS A 1 408 ? -15.287 -8.717 2.989 1.00 66.31 408 CYS A C 1
ATOM 3208 O O . CYS A 1 408 ? -15.366 -9.123 4.151 1.00 66.31 408 CYS A O 1
ATOM 3210 N N . GLY A 1 409 ? -14.523 -7.690 2.624 1.00 67.88 409 GLY A N 1
ATOM 3211 C CA . GLY A 1 409 ? -13.594 -7.077 3.549 1.00 67.88 409 GLY A CA 1
ATOM 3212 C C . GLY A 1 409 ? -12.550 -8.065 4.069 1.00 67.88 409 GLY A C 1
ATOM 3213 O O . GLY A 1 409 ? -12.463 -9.227 3.656 1.00 67.88 409 GLY A O 1
ATOM 3214 N N . HIS A 1 410 ? -11.785 -7.628 5.060 1.00 72.31 410 HIS A N 1
ATOM 3215 C CA . HIS A 1 410 ? -10.818 -8.473 5.755 1.00 72.31 410 HIS A CA 1
ATOM 3216 C C . HIS A 1 410 ? -11.432 -9.231 6.946 1.00 72.31 410 HIS A C 1
ATOM 3218 O O . HIS A 1 410 ? -10.766 -9.416 7.963 1.00 72.31 410 HIS A O 1
ATOM 3224 N N . LEU A 1 411 ? -12.691 -9.686 6.834 1.00 77.62 411 LEU A N 1
ATOM 3225 C CA . LEU A 1 411 ? -13.424 -10.332 7.936 1.00 77.62 411 LEU A CA 1
ATOM 3226 C C . LEU A 1 411 ? -12.673 -11.538 8.528 1.00 77.62 411 LEU A C 1
ATOM 3228 O O . LEU A 1 411 ? -12.688 -11.734 9.739 1.00 77.62 411 LEU A O 1
ATOM 3232 N N . ILE A 1 412 ? -11.991 -12.309 7.676 1.00 81.00 412 ILE A N 1
ATOM 3233 C CA . ILE A 1 412 ? -10.956 -13.270 8.078 1.00 81.00 412 ILE A CA 1
ATOM 3234 C C . ILE A 1 412 ? -9.825 -13.277 7.043 1.00 81.00 412 ILE A C 1
ATOM 3236 O O . ILE A 1 412 ? -8.746 -12.742 7.297 1.00 81.00 412 ILE A O 1
ATOM 3240 N N . ARG A 1 413 ? -10.046 -13.931 5.892 1.00 85.75 413 ARG A N 1
ATOM 3241 C CA . ARG A 1 413 ? -9.060 -14.100 4.819 1.00 85.75 413 ARG A CA 1
ATOM 3242 C C . ARG A 1 413 ? -9.754 -14.574 3.546 1.00 85.75 413 ARG A C 1
ATOM 3244 O O . ARG A 1 413 ? -10.227 -15.704 3.481 1.00 85.75 413 ARG A O 1
ATOM 3251 N N . ASP A 1 414 ? -9.771 -13.725 2.531 1.00 78.75 414 ASP A N 1
ATOM 3252 C CA . ASP A 1 414 ? -10.193 -14.085 1.176 1.00 78.75 414 ASP A CA 1
ATOM 3253 C C . ASP A 1 414 ? -8.983 -14.357 0.261 1.00 78.75 414 ASP A C 1
ATOM 3255 O O . ASP A 1 414 ? -7.819 -14.206 0.647 1.00 78.75 414 ASP A O 1
ATOM 3259 N N . VAL A 1 415 ? -9.244 -14.745 -0.989 1.00 74.19 415 VAL A N 1
ATOM 3260 C CA . VAL A 1 415 ? -8.189 -15.005 -1.990 1.00 74.19 415 VAL A CA 1
ATOM 3261 C C . VAL A 1 415 ? -7.346 -13.762 -2.326 1.00 74.19 415 VAL A C 1
ATOM 3263 O O . VAL A 1 415 ? -6.167 -13.870 -2.692 1.00 74.19 415 VAL A O 1
ATOM 3266 N N . HIS A 1 416 ? -7.921 -12.570 -2.160 1.00 72.94 416 HIS A N 1
ATOM 3267 C CA . HIS A 1 416 ? -7.285 -11.288 -2.460 1.00 72.94 416 HIS A CA 1
ATOM 3268 C C . HIS A 1 416 ? -6.448 -10.750 -1.295 1.00 72.94 416 HIS A C 1
ATOM 3270 O O . HIS A 1 416 ? -5.605 -9.876 -1.500 1.00 72.94 416 HIS A O 1
ATOM 3276 N N . SER A 1 417 ? -6.605 -11.318 -0.100 1.00 73.31 417 SER A N 1
ATOM 3277 C CA . SER A 1 417 ? -5.937 -10.885 1.117 1.00 73.31 417 SER A CA 1
ATOM 3278 C C . SER A 1 417 ? -4.417 -10.890 0.945 1.00 73.31 417 SER A C 1
ATOM 3280 O O . SER A 1 417 ? -3.802 -11.862 0.481 1.00 73.31 417 SER A O 1
ATOM 3282 N N . MET A 1 418 ? -3.799 -9.767 1.313 1.00 68.25 418 MET A N 1
ATOM 3283 C CA . MET A 1 418 ? -2.346 -9.645 1.408 1.00 68.25 418 MET A CA 1
ATOM 3284 C C . MET A 1 418 ? -1.865 -10.467 2.604 1.00 68.25 418 MET A C 1
ATOM 3286 O O . MET A 1 418 ? -2.228 -10.140 3.729 1.00 68.25 418 MET A O 1
ATOM 3290 N N . GLY A 1 419 ? -1.071 -11.514 2.371 1.00 68.06 419 GLY A N 1
ATOM 3291 C CA . GLY A 1 419 ? -0.525 -12.355 3.440 1.00 68.06 419 GLY A CA 1
ATOM 3292 C C . GLY A 1 419 ? -1.408 -13.526 3.887 1.00 68.06 419 GLY A C 1
ATOM 3293 O O . GLY A 1 419 ? -2.566 -13.639 3.497 1.00 68.06 419 GLY A O 1
ATOM 3294 N N . GLY A 1 420 ? -0.833 -14.410 4.707 1.00 73.50 420 GLY A N 1
ATOM 3295 C CA . GLY A 1 420 ? -1.435 -15.690 5.098 1.00 73.50 420 GLY A CA 1
ATOM 3296 C C . GLY A 1 420 ? -1.379 -16.762 3.999 1.00 73.50 420 GLY A C 1
ATOM 3297 O O . GLY A 1 420 ? -0.858 -16.539 2.902 1.00 73.50 420 GLY A O 1
ATOM 3298 N N . LYS A 1 421 ? -1.911 -17.953 4.299 1.00 76.75 421 LYS A N 1
ATOM 3299 C CA . LYS A 1 421 ? -2.103 -19.024 3.307 1.00 76.75 421 LYS A CA 1
ATOM 3300 C C . LYS A 1 421 ? -3.149 -18.574 2.279 1.00 76.75 421 LYS A C 1
ATOM 3302 O O . LYS A 1 421 ? -4.162 -17.985 2.642 1.00 76.75 421 LYS A O 1
ATOM 3307 N N . LYS A 1 422 ? -2.922 -18.855 0.993 1.00 74.06 422 LYS A N 1
ATOM 3308 C CA . LYS A 1 422 ? -3.888 -18.554 -0.077 1.00 74.06 422 LYS A CA 1
ATOM 3309 C C . LYS A 1 422 ? -5.050 -19.544 -0.040 1.00 74.06 422 LYS A C 1
ATOM 3311 O O . LYS A 1 422 ? -5.015 -20.590 -0.676 1.00 74.06 422 LYS A O 1
ATOM 3316 N N . GLU A 1 423 ? -6.053 -19.212 0.761 1.00 80.12 423 GLU A N 1
ATOM 3317 C CA . GLU A 1 423 ? -7.261 -20.001 0.987 1.00 80.12 423 GLU A CA 1
ATOM 3318 C C . GLU A 1 423 ? -8.429 -19.071 1.311 1.00 80.12 423 GLU A C 1
ATOM 3320 O O . GLU A 1 423 ? -8.256 -18.086 2.031 1.00 80.12 423 GLU A O 1
ATOM 3325 N N . ASN A 1 424 ? -9.609 -19.393 0.780 1.00 84.19 424 ASN A N 1
ATOM 3326 C CA . ASN A 1 424 ? -10.811 -18.582 0.930 1.00 84.19 424 ASN A CA 1
ATOM 3327 C C . ASN A 1 424 ? -11.562 -18.932 2.225 1.00 84.19 424 ASN A C 1
ATOM 3329 O O . ASN A 1 424 ? -12.547 -19.670 2.198 1.00 84.19 424 ASN A O 1
ATOM 3333 N N . VAL A 1 425 ? -11.094 -18.407 3.356 1.00 88.44 425 VAL A N 1
ATOM 3334 C CA . VAL A 1 425 ? -11.702 -18.608 4.678 1.00 88.44 425 VAL A CA 1
ATOM 3335 C C . VAL A 1 425 ? -12.708 -17.488 4.936 1.00 88.44 425 VAL A C 1
ATOM 3337 O O . VAL A 1 425 ? -12.424 -16.518 5.634 1.00 88.44 425 VAL A O 1
ATOM 3340 N N . VAL A 1 426 ? -13.894 -17.598 4.333 1.00 88.31 426 VAL A N 1
ATOM 3341 C CA . VAL A 1 426 ? -14.960 -16.592 4.456 1.00 88.31 426 VAL A CA 1
ATOM 3342 C C . VAL A 1 426 ? -16.166 -17.191 5.172 1.00 88.31 426 VAL A C 1
ATOM 3344 O O . VAL A 1 426 ? -16.877 -18.046 4.637 1.00 88.31 426 VAL A O 1
ATOM 3347 N N . ILE A 1 427 ? -16.391 -16.722 6.398 1.00 91.69 427 ILE A N 1
ATOM 3348 C CA . ILE A 1 427 ? -17.330 -17.324 7.349 1.00 91.69 427 ILE A CA 1
ATOM 3349 C C . ILE A 1 427 ? -18.743 -16.738 7.275 1.00 91.69 427 ILE A C 1
ATOM 3351 O O . ILE A 1 427 ? -18.946 -15.587 6.896 1.00 91.69 427 ILE A O 1
ATOM 3355 N N . CYS A 1 428 ? -19.725 -17.534 7.691 1.00 93.75 428 CYS A N 1
ATOM 3356 C CA . CYS A 1 428 ? -21.098 -17.122 7.942 1.00 93.75 428 CYS A CA 1
ATOM 3357 C C . CYS A 1 428 ? -21.273 -16.736 9.421 1.00 93.75 428 CYS A C 1
ATOM 3359 O O . CYS A 1 428 ? -21.257 -17.597 10.301 1.00 93.75 428 CYS A O 1
ATOM 3361 N N . LEU A 1 429 ? -21.503 -15.449 9.689 1.00 92.31 429 LEU A N 1
ATOM 3362 C CA . LEU A 1 429 ? -21.669 -14.868 11.032 1.00 92.31 429 LEU A CA 1
ATOM 3363 C C . LEU A 1 429 ? -22.963 -15.309 11.748 1.00 92.31 429 LEU A C 1
ATOM 3365 O O . LEU A 1 429 ? -23.121 -15.159 12.963 1.00 92.31 429 LEU A O 1
ATOM 3369 N N . GLU A 1 430 ? -23.905 -15.888 11.006 1.00 93.12 430 GLU A N 1
ATOM 3370 C CA . GLU A 1 430 ? -25.135 -16.479 11.533 1.00 93.12 430 GLU A CA 1
ATOM 3371 C C . GLU A 1 430 ? -24.972 -17.948 11.933 1.00 93.12 430 GLU A C 1
ATOM 3373 O O . GLU A 1 430 ? -25.911 -18.522 12.485 1.00 93.12 430 GLU A O 1
ATOM 3378 N N . SER A 1 431 ? -23.843 -18.598 11.622 1.00 96.38 431 SER A N 1
ATOM 3379 C CA . SER A 1 431 ? -23.649 -19.997 12.013 1.00 96.38 431 SER A CA 1
ATOM 3380 C C . SER A 1 431 ? -23.493 -20.102 13.530 1.00 96.38 431 SER A C 1
ATOM 3382 O O . SER A 1 431 ? -22.623 -19.433 14.094 1.00 96.38 431 SER A O 1
ATOM 3384 N N . PRO A 1 432 ? -24.278 -20.962 14.209 1.00 96.56 432 PRO A N 1
ATOM 3385 C CA . PRO A 1 432 ? -24.088 -21.224 15.632 1.00 96.56 432 PRO A CA 1
ATOM 3386 C C . PRO A 1 432 ? -22.671 -21.715 15.943 1.00 96.56 432 PRO A C 1
ATOM 3388 O O . PRO A 1 432 ? -22.089 -21.297 16.939 1.00 96.56 432 PRO A O 1
ATOM 3391 N N . HIS A 1 433 ? -22.088 -22.528 15.053 1.00 98.00 433 HIS A N 1
ATOM 3392 C CA . HIS A 1 433 ? -20.716 -23.013 15.195 1.00 98.00 433 HIS A CA 1
ATOM 3393 C C . HIS A 1 433 ? -19.691 -21.880 15.111 1.00 98.00 433 HIS A C 1
ATOM 3395 O O . HIS A 1 433 ? -18.747 -21.859 15.899 1.00 98.00 433 HIS A O 1
ATOM 3401 N N . ILE A 1 434 ? -19.890 -20.915 14.205 1.00 96.44 434 ILE A N 1
ATOM 3402 C CA . ILE A 1 434 ? -19.041 -19.719 14.125 1.00 96.44 434 ILE A CA 1
ATOM 3403 C C . ILE A 1 434 ? -19.196 -18.855 15.373 1.00 96.44 434 ILE A C 1
ATOM 3405 O O . ILE A 1 434 ? -18.188 -18.462 15.951 1.00 96.44 434 ILE A O 1
ATOM 3409 N N . ARG A 1 435 ? -20.425 -18.599 15.835 1.00 96.06 435 ARG A N 1
ATOM 3410 C CA . ARG A 1 435 ? -20.664 -17.786 17.038 1.00 96.06 435 ARG A CA 1
ATOM 3411 C C . ARG A 1 435 ? -20.004 -18.390 18.278 1.00 96.06 435 ARG A C 1
ATOM 3413 O O . ARG A 1 435 ? -19.284 -17.696 18.988 1.00 96.06 435 ARG A O 1
ATOM 3420 N N . GLU A 1 436 ? -20.172 -19.692 18.491 1.00 97.50 436 GLU A N 1
ATOM 3421 C CA . GLU A 1 436 ? -19.503 -20.408 19.582 1.00 97.50 436 GLU A CA 1
ATOM 3422 C C . GLU A 1 436 ? -17.973 -20.352 19.440 1.00 97.50 436 GLU A C 1
ATOM 3424 O O . GLU A 1 436 ? -17.251 -20.134 20.412 1.00 97.50 436 GLU A O 1
ATOM 3429 N N . ALA A 1 437 ? -17.446 -20.527 18.225 1.00 97.25 437 ALA A N 1
ATOM 3430 C CA . ALA A 1 437 ? -16.010 -20.485 17.978 1.00 97.25 437 ALA A CA 1
ATOM 3431 C C . ALA A 1 437 ? -15.395 -19.091 18.190 1.00 97.25 437 ALA A C 1
ATOM 3433 O O . ALA A 1 437 ? -14.301 -19.001 18.748 1.00 97.25 437 ALA A O 1
ATOM 3434 N N . VAL A 1 438 ? -16.092 -18.020 17.800 1.00 95.81 438 VAL A N 1
ATOM 3435 C CA . VAL A 1 438 ? -15.681 -16.629 18.049 1.00 95.81 438 VAL A CA 1
ATOM 3436 C C . VAL A 1 438 ? -15.670 -16.334 19.547 1.00 95.81 438 VAL A C 1
ATOM 3438 O O . VAL A 1 438 ? -14.700 -15.773 20.051 1.00 95.81 438 VAL A O 1
ATOM 3441 N N . GLU A 1 439 ? -16.684 -16.782 20.290 1.00 96.25 439 GLU A N 1
ATOM 3442 C CA . GLU A 1 439 ? -16.711 -16.651 21.749 1.00 96.25 439 GLU A CA 1
ATOM 3443 C C . GLU A 1 439 ? -15.533 -17.380 22.414 1.00 96.25 439 GLU A C 1
ATOM 3445 O O . GLU A 1 439 ? -14.808 -16.774 23.208 1.00 96.25 439 GLU A O 1
ATOM 3450 N N . ARG A 1 440 ? -15.279 -18.643 22.033 1.00 96.38 440 ARG A N 1
ATOM 3451 C CA . ARG A 1 440 ? -14.125 -19.421 22.523 1.00 96.38 440 ARG A CA 1
ATOM 3452 C C . ARG A 1 440 ? -12.795 -18.754 22.185 1.00 96.38 440 ARG A C 1
ATOM 3454 O O . ARG A 1 440 ? -11.872 -18.774 22.998 1.00 96.38 440 ARG A O 1
ATOM 3461 N N . TYR A 1 441 ? -12.681 -18.179 20.990 1.00 95.12 441 TYR A N 1
ATOM 3462 C CA . TYR A 1 441 ? -11.496 -17.432 20.590 1.00 95.12 441 TYR A CA 1
ATOM 3463 C C . TYR A 1 441 ? -11.289 -16.209 21.492 1.00 95.12 441 TYR A C 1
ATOM 3465 O O . TYR A 1 441 ? -10.218 -16.070 22.075 1.00 95.12 441 TYR A O 1
ATOM 3473 N N . ILE A 1 442 ? -12.309 -15.364 21.676 1.00 94.56 442 ILE A N 1
ATOM 3474 C CA . ILE A 1 442 ? -12.204 -14.151 22.502 1.00 94.56 442 ILE A CA 1
ATOM 3475 C C . ILE A 1 442 ? -11.864 -14.509 23.954 1.00 94.56 442 ILE A C 1
ATOM 3477 O O . ILE A 1 442 ? -10.997 -13.875 24.555 1.00 94.56 442 ILE A O 1
ATOM 3481 N N . GLU A 1 443 ? -12.474 -15.554 24.517 1.00 94.38 443 GLU A N 1
ATOM 3482 C CA . GLU A 1 443 ? -12.135 -16.032 25.863 1.00 94.38 443 GLU A CA 1
ATOM 3483 C C . GLU A 1 443 ? -10.658 -16.447 25.973 1.00 94.38 443 GLU A C 1
ATOM 3485 O O . GLU A 1 443 ? -9.977 -16.110 26.948 1.00 94.38 443 GLU A O 1
ATOM 3490 N N . ARG A 1 444 ? -10.160 -17.201 24.986 1.00 92.44 444 ARG A N 1
ATOM 3491 C CA . ARG A 1 444 ? -8.786 -17.716 24.970 1.00 92.44 444 ARG A CA 1
ATOM 3492 C C . ARG A 1 444 ? -7.769 -16.591 24.808 1.00 92.44 444 ARG A C 1
ATOM 3494 O O . ARG A 1 444 ? -6.765 -16.559 25.523 1.00 92.44 444 ARG A O 1
ATOM 3501 N N . GLU A 1 445 ? -8.023 -15.694 23.866 1.00 90.44 445 GLU A N 1
ATOM 3502 C CA . GLU A 1 445 ? -7.058 -14.707 23.396 1.00 90.44 4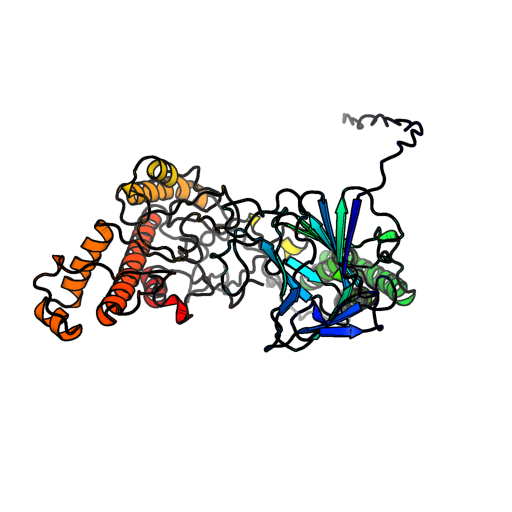45 GLU A CA 1
ATOM 3503 C C . GLU A 1 445 ? -7.045 -13.421 24.231 1.00 90.44 445 GLU A C 1
ATOM 3505 O O . GLU A 1 445 ? -5.969 -12.875 24.475 1.00 90.44 445 GLU A O 1
ATOM 3510 N N . SER A 1 446 ? -8.186 -12.990 24.785 1.00 91.00 446 SER A N 1
ATOM 3511 C CA . SER A 1 446 ? -8.253 -11.815 25.677 1.00 91.00 446 SER A CA 1
ATOM 3512 C C . SER A 1 446 ? -7.259 -11.902 26.841 1.00 91.00 446 SER A C 1
ATOM 3514 O O . SER A 1 446 ? -6.618 -10.917 27.202 1.00 91.00 446 SER A O 1
ATOM 3516 N N . ARG A 1 447 ? -7.028 -13.108 27.380 1.00 90.06 447 ARG A N 1
ATOM 3517 C CA . ARG A 1 447 ? -6.040 -13.366 28.445 1.00 90.06 447 ARG A CA 1
ATOM 3518 C C . ARG A 1 447 ? -4.601 -13.057 28.031 1.00 90.06 447 ARG A C 1
ATOM 3520 O O . ARG A 1 447 ? -3.764 -12.818 28.902 1.00 90.06 447 ARG A O 1
ATOM 3527 N N . GLN A 1 448 ? -4.286 -13.151 26.742 1.00 86.44 448 GLN A N 1
ATOM 3528 C CA . GLN A 1 448 ? -2.969 -12.815 26.206 1.00 86.44 448 GLN A CA 1
ATOM 3529 C C . GLN A 1 448 ? -2.874 -11.320 25.927 1.00 86.44 448 GLN A C 1
ATOM 3531 O O . GLN A 1 448 ? -1.904 -10.693 26.345 1.00 86.44 448 GLN A O 1
ATOM 3536 N N . TRP A 1 449 ? -3.895 -10.742 25.293 1.00 85.75 449 TRP A N 1
ATOM 3537 C CA . TRP A 1 449 ? -3.892 -9.330 24.905 1.00 85.75 449 TRP A CA 1
ATOM 3538 C C . TRP A 1 449 ? -3.820 -8.419 26.130 1.00 85.75 449 TRP A C 1
ATOM 3540 O O . TRP A 1 449 ? -3.021 -7.494 26.157 1.00 85.75 449 TRP A O 1
ATOM 3550 N N . LEU A 1 450 ? -4.544 -8.756 27.200 1.00 88.44 450 LEU A N 1
ATOM 3551 C CA . LEU A 1 450 ? -4.532 -8.008 28.462 1.00 88.44 450 LEU A CA 1
ATOM 3552 C C . LEU A 1 450 ? -3.180 -8.020 29.196 1.00 88.44 450 LEU A C 1
ATOM 3554 O O . LEU A 1 450 ? -2.988 -7.249 30.136 1.00 88.44 450 LEU A O 1
ATOM 3558 N N . LYS A 1 451 ? -2.244 -8.896 28.806 1.00 88.75 451 LYS A N 1
ATOM 3559 C CA . LYS A 1 451 ? -0.865 -8.881 29.321 1.00 88.75 451 LYS A CA 1
ATOM 3560 C C . LYS A 1 451 ? 0.035 -7.919 28.552 1.00 88.75 451 LYS A C 1
ATOM 3562 O O . LYS A 1 451 ? 1.135 -7.653 29.029 1.00 88.75 451 LYS A O 1
ATOM 3567 N N . ASN A 1 452 ? -0.392 -7.435 27.384 1.00 86.56 452 ASN A N 1
ATOM 3568 C CA . ASN A 1 452 ? 0.377 -6.486 26.598 1.00 86.56 452 ASN A CA 1
ATOM 3569 C C . ASN A 1 452 ? 0.288 -5.088 27.245 1.00 86.56 452 ASN A C 1
ATOM 3571 O O . ASN A 1 452 ? -0.793 -4.496 27.250 1.00 86.56 452 ASN A O 1
ATOM 3575 N N . PRO A 1 453 ? 1.391 -4.530 27.781 1.00 84.88 453 PRO A N 1
ATOM 3576 C CA . PRO A 1 453 ? 1.383 -3.175 28.332 1.00 84.88 453 PRO A CA 1
ATOM 3577 C C . PRO A 1 453 ? 1.092 -2.101 27.270 1.00 84.88 453 PRO A C 1
ATOM 3579 O O . PRO A 1 453 ? 0.670 -1.000 27.622 1.00 84.88 453 PRO A O 1
ATOM 3582 N N . ASP A 1 454 ? 1.271 -2.422 25.990 1.00 84.62 454 ASP A N 1
ATOM 3583 C CA . ASP A 1 454 ? 1.052 -1.515 24.866 1.00 84.62 454 ASP A CA 1
ATOM 3584 C C . ASP A 1 454 ? -0.337 -1.659 24.215 1.00 84.62 454 ASP A C 1
ATOM 3586 O O . ASP A 1 454 ? -0.621 -0.944 23.258 1.00 84.62 454 ASP A O 1
ATOM 3590 N N . LEU A 1 455 ? -1.225 -2.537 24.715 1.00 87.31 455 LEU A N 1
ATOM 3591 C CA . LEU A 1 455 ? -2.588 -2.680 24.178 1.00 87.31 455 LEU A CA 1
ATOM 3592 C C . LEU A 1 455 ? -3.388 -1.389 24.393 1.00 87.31 455 LEU A C 1
ATOM 3594 O O . LEU A 1 455 ? -3.883 -1.138 25.490 1.00 87.31 455 LEU A O 1
ATOM 3598 N N . LEU A 1 456 ? -3.540 -0.586 23.343 1.00 86.50 456 LEU A N 1
ATOM 3599 C CA . LEU A 1 456 ? -4.238 0.695 23.402 1.00 86.50 456 LEU A CA 1
ATOM 3600 C C . LEU A 1 456 ? -5.750 0.516 23.204 1.00 86.50 456 LEU A C 1
ATOM 3602 O O . LEU A 1 456 ? -6.544 1.121 23.922 1.00 86.50 456 LEU A O 1
ATOM 3606 N N . TYR A 1 457 ? -6.148 -0.342 22.264 1.00 87.69 457 TYR A N 1
ATOM 3607 C CA . TYR A 1 457 ? -7.546 -0.669 21.981 1.00 87.69 457 TYR A CA 1
ATOM 3608 C C . TYR A 1 457 ? -7.692 -2.110 21.483 1.00 87.69 457 TYR A C 1
ATOM 3610 O O . TYR A 1 457 ? -6.751 -2.719 20.981 1.00 87.69 457 TYR A O 1
ATOM 3618 N N . ASN A 1 458 ? -8.897 -2.663 21.585 1.00 88.44 458 ASN A N 1
ATOM 3619 C CA . ASN A 1 458 ? -9.264 -3.890 20.888 1.00 88.44 458 ASN A CA 1
ATOM 3620 C C . ASN A 1 458 ? -9.913 -3.521 19.552 1.00 88.44 458 ASN A C 1
ATOM 3622 O O . ASN A 1 458 ? -10.922 -2.811 19.551 1.00 88.44 458 ASN A O 1
ATOM 3626 N N . VAL A 1 459 ? -9.372 -4.011 18.432 1.00 86.62 459 VAL A N 1
ATOM 3627 C CA . VAL A 1 459 ? -10.006 -3.815 17.125 1.00 86.62 459 VAL A CA 1
ATOM 3628 C C . VAL A 1 459 ? -10.848 -5.036 16.752 1.00 86.62 459 VAL A C 1
ATOM 3630 O O . VAL A 1 459 ? -10.524 -6.195 17.034 1.00 86.62 459 VAL A O 1
ATOM 3633 N N . MET A 1 460 ? -12.017 -4.804 16.166 1.00 84.38 460 MET A N 1
ATOM 3634 C CA . MET A 1 460 ? -12.861 -5.903 15.712 1.00 84.38 460 MET A CA 1
ATOM 3635 C C . MET A 1 460 ? -12.279 -6.518 14.434 1.00 84.38 460 MET A C 1
ATOM 3637 O O . MET A 1 460 ? -11.974 -7.713 14.459 1.00 84.38 460 MET A O 1
ATOM 3641 N N . ALA A 1 461 ? -12.031 -5.721 13.385 1.00 79.19 461 ALA A N 1
ATOM 3642 C CA . ALA A 1 461 ? -11.106 -6.005 12.270 1.00 79.19 461 ALA A CA 1
ATOM 3643 C C . ALA A 1 461 ? -10.848 -4.725 11.441 1.00 79.19 461 ALA A C 1
ATOM 3645 O O . ALA A 1 461 ? -11.013 -3.635 11.957 1.00 79.19 461 ALA A O 1
ATOM 3646 N N . TYR A 1 462 ? -10.434 -4.840 10.175 1.00 76.81 462 TYR A N 1
ATOM 3647 C CA . TYR A 1 462 ? -10.248 -3.714 9.248 1.00 76.81 462 TYR A CA 1
ATOM 3648 C C . TYR A 1 462 ? -11.114 -3.889 8.005 1.00 76.81 462 TYR A C 1
ATOM 3650 O O . TYR A 1 462 ? -11.363 -5.025 7.595 1.00 76.81 462 TYR A O 1
ATOM 3658 N N . GLU A 1 463 ? -11.544 -2.774 7.405 1.00 76.12 463 GLU A N 1
ATOM 3659 C CA . GLU A 1 463 ? -12.308 -2.752 6.147 1.00 76.12 463 GLU A CA 1
ATOM 3660 C C . GLU A 1 463 ? -13.447 -3.778 6.114 1.00 76.12 463 GLU A C 1
ATOM 3662 O O . GLU A 1 463 ? -13.553 -4.608 5.213 1.00 76.12 463 GLU A O 1
ATOM 3667 N N . LEU A 1 464 ? -14.263 -3.776 7.166 1.00 78.94 464 LEU A N 1
ATOM 3668 C CA . LEU A 1 464 ? -15.364 -4.715 7.321 1.00 78.94 464 LEU A CA 1
ATOM 3669 C C . LEU A 1 464 ? -16.356 -4.579 6.156 1.00 78.94 464 LEU A C 1
ATOM 3671 O O . LEU A 1 464 ? -16.633 -3.471 5.723 1.00 78.94 464 LEU A O 1
ATOM 3675 N N . GLN A 1 465 ? -16.903 -5.692 5.663 1.00 82.00 465 GLN A N 1
ATOM 3676 C CA . GLN A 1 465 ? -18.087 -5.748 4.791 1.00 82.00 465 GLN A CA 1
ATOM 3677 C C . GLN A 1 465 ? -18.723 -7.129 4.954 1.00 82.00 465 GLN A C 1
ATOM 3679 O O . GLN A 1 465 ? -18.007 -8.134 4.986 1.00 82.00 465 GLN A O 1
ATOM 3684 N N . TYR A 1 466 ? -20.051 -7.233 5.047 1.00 86.56 466 TYR A N 1
ATOM 3685 C CA . TYR A 1 466 ? -20.665 -8.547 5.247 1.00 86.56 466 TYR A CA 1
ATOM 3686 C C . TYR A 1 466 ? -22.085 -8.688 4.697 1.00 86.56 466 TYR A C 1
ATOM 3688 O O . TYR A 1 466 ? -23.043 -8.092 5.183 1.00 86.56 466 TYR A O 1
ATOM 3696 N N . ILE A 1 467 ? -22.228 -9.602 3.731 1.00 89.75 467 ILE A N 1
ATOM 3697 C CA . ILE A 1 467 ? -23.503 -10.028 3.146 1.00 89.75 467 ILE A CA 1
ATOM 3698 C C . ILE A 1 467 ? -23.489 -11.550 2.995 1.00 89.75 467 ILE A C 1
ATOM 3700 O O . ILE A 1 467 ? -22.488 -12.129 2.574 1.00 89.75 467 ILE A O 1
ATOM 3704 N N . CYS A 1 468 ? -24.590 -12.210 3.356 1.00 91.81 468 CYS A N 1
ATOM 3705 C CA . CYS A 1 468 ? -24.741 -13.661 3.244 1.00 91.81 468 CYS A CA 1
ATOM 3706 C C . CYS A 1 468 ? -26.175 -13.994 2.829 1.00 91.81 468 CYS A C 1
ATOM 3708 O O . CYS A 1 468 ? -27.111 -13.359 3.306 1.00 91.81 468 CYS A O 1
ATOM 3710 N N . TYR A 1 469 ? -26.326 -14.986 1.955 1.00 94.12 469 TYR A N 1
ATOM 3711 C CA . TYR A 1 469 ? -27.594 -15.425 1.363 1.00 94.12 469 TYR A CA 1
ATOM 3712 C C . TYR A 1 469 ? -28.017 -16.815 1.849 1.00 94.12 469 TYR A C 1
ATOM 3714 O O . TYR A 1 469 ? -28.886 -17.441 1.242 1.00 94.12 469 TYR A O 1
ATOM 3722 N N . CYS A 1 470 ? -27.389 -17.332 2.910 1.00 94.75 470 CYS A N 1
ATOM 3723 C CA . CYS A 1 470 ? -27.762 -18.632 3.455 1.00 94.75 470 CYS A CA 1
ATOM 3724 C C . CYS A 1 470 ? -29.202 -18.597 3.989 1.00 94.75 470 CYS A C 1
ATOM 3726 O O . CYS A 1 470 ? -29.752 -17.532 4.270 1.00 94.75 470 CYS A O 1
ATOM 3728 N N . GLU A 1 471 ? -29.811 -19.767 4.172 1.00 95.44 471 GLU A N 1
ATOM 3729 C CA . GLU A 1 471 ? -31.213 -19.858 4.597 1.00 95.44 471 GLU A CA 1
ATOM 3730 C C . GLU A 1 471 ? -31.481 -19.141 5.935 1.00 95.44 471 GLU A C 1
ATOM 3732 O O . GLU A 1 471 ? -32.523 -18.514 6.105 1.00 95.44 471 GLU A O 1
ATOM 3737 N N . ARG A 1 472 ? -30.508 -19.121 6.860 1.00 96.31 472 ARG A N 1
ATOM 3738 C CA . ARG A 1 472 ? -30.613 -18.329 8.100 1.00 96.31 472 ARG A CA 1
ATOM 3739 C C . ARG A 1 472 ? -30.719 -16.829 7.811 1.00 96.31 472 ARG A C 1
ATOM 3741 O O . ARG A 1 472 ? -31.543 -16.155 8.418 1.00 96.31 472 ARG A O 1
ATOM 3748 N N . SER A 1 473 ? -29.933 -16.308 6.869 1.00 95.75 473 SER A N 1
ATOM 3749 C CA . SER A 1 473 ? -30.009 -14.901 6.460 1.00 95.75 473 SER A CA 1
ATOM 3750 C C . SER A 1 473 ? -31.338 -14.572 5.776 1.00 95.75 473 SER A C 1
ATOM 3752 O O . SER A 1 473 ? -31.896 -13.513 6.038 1.00 95.75 473 SER A O 1
ATOM 3754 N N . GLN A 1 474 ? -31.885 -15.488 4.967 1.00 96.81 474 GLN A N 1
ATOM 3755 C CA . GLN A 1 474 ? -33.216 -15.332 4.362 1.00 96.81 474 GLN A CA 1
ATOM 3756 C C . GLN A 1 474 ? -34.309 -15.240 5.435 1.00 96.81 474 GLN A C 1
ATOM 3758 O O . GLN A 1 474 ? -35.154 -14.350 5.394 1.00 96.81 474 GLN A O 1
ATOM 3763 N N . GLN A 1 475 ? -34.270 -16.126 6.433 1.00 97.25 475 GLN A N 1
ATOM 3764 C CA . GLN A 1 475 ? -35.224 -16.122 7.546 1.00 97.25 475 GLN A CA 1
ATOM 3765 C C . GLN A 1 475 ? -35.118 -14.850 8.389 1.00 97.25 475 GLN A C 1
ATOM 3767 O O . GLN A 1 475 ? -36.139 -14.237 8.696 1.00 97.25 475 GLN A O 1
ATOM 3772 N N . MET A 1 476 ? -33.895 -14.421 8.715 1.00 97.56 476 MET A N 1
ATOM 3773 C CA . MET A 1 476 ? -33.659 -13.160 9.423 1.00 97.56 476 MET A CA 1
ATOM 3774 C C . MET A 1 476 ? -34.188 -11.959 8.638 1.00 97.56 476 MET A C 1
ATOM 3776 O O . MET A 1 476 ? -34.785 -11.071 9.234 1.00 97.56 476 MET A O 1
ATOM 3780 N N . PHE A 1 477 ? -34.018 -11.944 7.315 1.00 98.06 477 PHE A N 1
ATOM 3781 C CA . PHE A 1 477 ? -34.537 -10.870 6.475 1.00 98.06 477 PHE A CA 1
ATOM 3782 C C . PHE A 1 477 ? -36.063 -10.817 6.484 1.00 98.06 477 PHE A C 1
ATOM 3784 O O . PHE A 1 477 ? -36.634 -9.744 6.642 1.00 98.06 477 PHE A O 1
ATOM 3791 N N . ARG A 1 478 ? -36.737 -11.967 6.385 1.00 98.19 478 ARG A N 1
ATOM 3792 C CA . ARG A 1 478 ? -38.205 -12.028 6.481 1.00 98.19 478 ARG A CA 1
ATOM 3793 C C . ARG A 1 478 ? -38.709 -11.510 7.828 1.00 98.19 478 ARG A C 1
ATOM 3795 O O . ARG A 1 478 ? -39.628 -10.701 7.839 1.00 98.19 478 ARG A O 1
ATOM 3802 N N . GLY A 1 479 ? -38.070 -11.909 8.931 1.00 98.06 479 GLY A N 1
ATOM 3803 C CA . GLY A 1 479 ? -38.388 -11.377 10.261 1.00 98.06 479 GLY A CA 1
ATOM 3804 C C . GLY A 1 479 ? -38.158 -9.865 10.358 1.00 98.06 479 GLY A C 1
ATOM 3805 O O . GLY A 1 479 ? -39.024 -9.135 10.825 1.00 98.06 479 GLY A O 1
ATOM 3806 N N . TRP A 1 480 ? -37.042 -9.370 9.815 1.00 98.25 480 TRP A N 1
ATOM 3807 C CA . TRP A 1 480 ? -36.759 -7.933 9.765 1.00 98.25 480 TRP A CA 1
ATOM 3808 C C . TRP A 1 480 ? -37.807 -7.162 8.948 1.00 98.25 480 TRP A C 1
ATOM 3810 O O . TRP A 1 480 ? -38.217 -6.075 9.344 1.00 98.25 480 TRP A O 1
ATOM 3820 N N . LEU A 1 481 ? -38.295 -7.719 7.834 1.00 98.44 481 LEU A N 1
ATOM 3821 C CA . LEU A 1 481 ? -39.368 -7.112 7.040 1.00 98.44 481 LEU A CA 1
ATOM 3822 C C . LEU A 1 481 ? -40.695 -7.053 7.806 1.00 98.44 481 LEU A C 1
ATOM 3824 O O . LEU A 1 481 ? -41.410 -6.053 7.694 1.00 98.44 481 LEU A O 1
ATOM 3828 N N . GLU A 1 482 ? -41.018 -8.101 8.568 1.00 97.44 482 GLU A N 1
ATOM 3829 C CA . GLU A 1 482 ? -42.183 -8.129 9.458 1.00 97.44 482 GLU A CA 1
ATOM 3830 C C . GLU A 1 482 ? -42.096 -7.005 10.498 1.00 97.44 482 GLU A C 1
ATOM 3832 O O . GLU A 1 482 ? -43.039 -6.224 10.624 1.00 97.44 482 GLU A O 1
ATOM 3837 N N . ASP A 1 483 ? -40.945 -6.838 11.151 1.00 97.75 483 ASP A N 1
ATOM 3838 C CA . ASP A 1 483 ? -40.724 -5.781 12.146 1.00 97.75 483 ASP A CA 1
ATOM 3839 C C . ASP A 1 483 ? -40.750 -4.373 11.522 1.00 97.75 483 ASP A C 1
ATOM 3841 O O . ASP A 1 483 ? -41.363 -3.443 12.056 1.00 97.75 483 ASP A O 1
ATOM 3845 N N . ARG A 1 484 ? -40.115 -4.207 10.356 1.00 97.19 484 ARG A N 1
ATOM 3846 C CA . ARG A 1 484 ? -39.973 -2.926 9.645 1.00 97.19 484 ARG A CA 1
ATOM 3847 C C . ARG A 1 484 ? -41.303 -2.403 9.108 1.00 97.19 484 ARG A C 1
ATOM 3849 O O . ARG A 1 484 ? -41.603 -1.213 9.241 1.00 97.19 484 ARG A O 1
ATOM 3856 N N . HIS A 1 485 ? -42.086 -3.268 8.462 1.00 97.62 485 HIS A N 1
ATOM 3857 C CA . HIS A 1 485 ? -43.319 -2.886 7.758 1.00 97.62 485 HIS A CA 1
ATOM 3858 C C . HIS A 1 485 ? -44.588 -3.169 8.571 1.00 97.62 485 HIS A C 1
ATOM 3860 O O . HIS A 1 485 ? -45.647 -2.593 8.293 1.00 97.62 485 HIS A O 1
ATOM 3866 N N . GLY A 1 486 ? -44.501 -4.027 9.588 1.00 96.94 486 GLY A N 1
ATOM 3867 C CA . GLY A 1 486 ? -45.582 -4.451 10.480 1.00 96.94 486 GLY A CA 1
ATOM 3868 C C . GLY A 1 486 ? -46.559 -5.452 9.855 1.00 96.94 486 GLY A C 1
ATOM 3869 O O . GLY A 1 486 ? -46.949 -6.421 10.494 1.00 96.94 486 GLY A O 1
ATOM 3870 N N . THR A 1 487 ? -46.982 -5.226 8.609 1.00 97.62 487 THR A N 1
ATOM 3871 C CA . THR A 1 487 ? -47.960 -6.076 7.900 1.00 97.62 487 THR A CA 1
ATOM 3872 C C . THR A 1 487 ? -47.577 -6.240 6.436 1.00 97.62 487 THR A C 1
ATOM 3874 O O . THR A 1 487 ? -47.034 -5.306 5.836 1.00 97.62 487 THR A O 1
ATOM 3877 N N . LEU A 1 488 ? -47.939 -7.376 5.836 1.00 97.75 488 LEU A N 1
ATOM 3878 C CA . LEU A 1 488 ? -47.652 -7.664 4.432 1.00 97.75 488 LEU A CA 1
ATOM 3879 C C . LEU A 1 488 ? -48.354 -6.686 3.482 1.00 97.75 488 LEU A C 1
ATOM 3881 O O . LEU A 1 488 ? -47.796 -6.320 2.453 1.00 97.75 488 LEU A O 1
ATOM 3885 N N . GLU A 1 489 ? -49.551 -6.213 3.831 1.00 98.06 489 GLU A N 1
ATOM 3886 C CA . GLU A 1 489 ? -50.303 -5.231 3.047 1.00 98.06 489 GLU A CA 1
ATOM 3887 C C . GLU A 1 489 ? -49.533 -3.916 2.917 1.00 98.06 489 GLU A C 1
ATOM 3889 O O . GLU A 1 489 ? -49.450 -3.353 1.826 1.00 98.06 489 GLU A O 1
ATOM 3894 N N . ARG A 1 490 ? -48.924 -3.448 4.015 1.00 98.00 490 ARG A N 1
ATOM 3895 C CA . ARG A 1 490 ? -48.087 -2.241 4.016 1.00 98.00 490 ARG A CA 1
ATOM 3896 C C . ARG A 1 490 ? -46.816 -2.431 3.198 1.00 98.00 490 ARG A C 1
ATOM 3898 O O . ARG A 1 490 ? -46.473 -1.529 2.439 1.00 98.00 490 ARG A O 1
ATOM 3905 N N . LEU A 1 491 ? -46.163 -3.591 3.310 1.00 98.06 491 LEU A N 1
ATOM 3906 C CA . LEU A 1 491 ? -44.995 -3.918 2.488 1.00 98.06 491 LEU A CA 1
ATOM 3907 C C . LEU A 1 491 ? -45.369 -3.929 1.003 1.00 98.06 491 LEU A C 1
ATOM 3909 O O . LEU A 1 491 ? -44.754 -3.221 0.211 1.00 98.06 491 LEU A O 1
ATOM 3913 N N . ASN A 1 492 ? -46.418 -4.664 0.629 1.00 98.12 492 ASN A N 1
ATOM 3914 C CA . ASN A 1 492 ? -46.905 -4.742 -0.748 1.00 98.12 492 ASN A CA 1
ATOM 3915 C C . ASN A 1 492 ? -47.272 -3.359 -1.302 1.00 98.12 492 ASN A C 1
ATOM 3917 O O . ASN A 1 492 ? -46.969 -3.052 -2.452 1.00 98.12 492 ASN A O 1
ATOM 3921 N N . GLN A 1 493 ? -47.885 -2.497 -0.486 1.00 97.62 493 GLN A N 1
ATOM 3922 C CA . GLN A 1 493 ? -48.174 -1.118 -0.871 1.00 97.62 493 GLN A CA 1
ATOM 3923 C C . GLN A 1 493 ? -46.895 -0.296 -1.089 1.00 97.62 493 GLN A C 1
ATOM 3925 O O . GLN A 1 493 ? -46.828 0.459 -2.057 1.00 97.62 493 GLN A O 1
ATOM 3930 N N . ALA A 1 494 ? -45.899 -0.429 -0.209 1.00 96.44 494 ALA A N 1
ATOM 3931 C CA . ALA A 1 494 ? -44.638 0.307 -0.296 1.00 96.44 494 ALA A CA 1
ATOM 3932 C C . ALA A 1 494 ? -43.783 -0.137 -1.491 1.00 96.44 494 ALA A C 1
ATOM 3934 O O . ALA A 1 494 ? -43.192 0.700 -2.170 1.00 96.44 494 ALA A O 1
ATOM 3935 N N . TRP A 1 495 ? -43.734 -1.442 -1.760 1.00 97.25 495 TRP A N 1
ATOM 3936 C CA . TRP A 1 495 ? -42.943 -2.023 -2.846 1.00 97.25 495 TRP A CA 1
ATOM 3937 C C . TRP A 1 495 ? -43.697 -2.056 -4.184 1.00 97.25 495 TRP A C 1
ATOM 3939 O O . TRP A 1 495 ? -43.088 -2.222 -5.234 1.00 97.25 495 TRP A O 1
ATOM 3949 N N . GLY A 1 496 ? -45.023 -1.888 -4.184 1.00 96.50 496 GLY A N 1
ATOM 3950 C CA . GLY A 1 496 ? -45.846 -2.064 -5.385 1.00 96.50 496 GLY A CA 1
ATOM 3951 C C . GLY A 1 496 ? -46.001 -3.533 -5.802 1.00 96.50 496 GLY A C 1
ATOM 3952 O O . GLY A 1 496 ? -46.199 -3.828 -6.981 1.00 96.50 496 GLY A O 1
ATOM 3953 N N . THR A 1 497 ? -45.914 -4.455 -4.843 1.00 96.25 497 THR A N 1
ATOM 3954 C CA . THR A 1 497 ? -45.935 -5.911 -5.040 1.00 96.25 497 THR A CA 1
ATOM 3955 C C . THR A 1 497 ? -47.256 -6.532 -4.563 1.00 96.25 497 THR A C 1
ATOM 3957 O O . THR A 1 497 ? -48.197 -5.838 -4.171 1.00 96.25 497 THR A O 1
ATOM 3960 N N . ARG A 1 498 ? -47.385 -7.860 -4.689 1.00 96.94 498 ARG A N 1
ATOM 3961 C CA . ARG A 1 498 ? -48.581 -8.635 -4.303 1.00 96.94 498 ARG A CA 1
ATOM 3962 C C . ARG A 1 498 ? -48.210 -9.993 -3.700 1.00 96.94 498 ARG A C 1
ATOM 3964 O O . ARG A 1 498 ? -48.810 -11.003 -4.059 1.00 96.94 498 ARG A O 1
ATOM 3971 N N . TYR A 1 499 ? -47.203 -10.023 -2.832 1.00 97.38 499 TYR A N 1
ATOM 3972 C CA . TYR A 1 499 ? -46.843 -11.238 -2.101 1.00 97.38 499 TYR A CA 1
ATOM 3973 C C . TYR A 1 499 ? -48.018 -11.707 -1.239 1.00 97.38 499 TYR A C 1
ATOM 3975 O O . TYR A 1 499 ? -48.727 -10.877 -0.662 1.00 97.38 499 TYR A O 1
ATOM 3983 N N . ALA A 1 500 ? -48.224 -13.020 -1.146 1.00 97.06 500 ALA A N 1
ATOM 3984 C CA . ALA A 1 500 ? -49.258 -13.626 -0.307 1.00 97.06 500 ALA A CA 1
ATOM 3985 C C . ALA A 1 500 ? -48.753 -13.968 1.105 1.00 97.06 500 ALA A C 1
ATOM 3987 O O . ALA A 1 500 ? -49.553 -14.168 2.017 1.00 97.06 500 ALA A O 1
ATOM 3988 N N . SER A 1 501 ? -47.431 -14.011 1.308 1.00 97.31 501 SER A N 1
ATOM 3989 C CA . SER A 1 501 ? -46.800 -14.099 2.629 1.00 97.31 501 SER A CA 1
ATOM 3990 C C . SER A 1 501 ? -45.371 -13.550 2.603 1.00 97.31 501 SER A C 1
ATOM 3992 O O . SER A 1 501 ? -44.741 -13.518 1.547 1.00 97.31 501 SER A O 1
ATOM 3994 N N . PHE A 1 502 ? -44.810 -13.206 3.768 1.00 96.88 502 PHE A N 1
ATOM 3995 C CA . PHE A 1 502 ? -43.381 -12.882 3.879 1.00 96.88 502 PHE A CA 1
ATOM 3996 C C . PHE A 1 502 ? -42.475 -14.060 3.474 1.00 96.88 502 PHE A C 1
ATOM 3998 O O . PHE A 1 502 ? -41.353 -13.843 3.029 1.00 96.88 502 PHE A O 1
ATOM 4005 N N . GLN A 1 503 ? -42.957 -15.309 3.554 1.00 96.19 503 GLN A N 1
ATOM 4006 C CA . GLN A 1 503 ? -42.190 -16.501 3.162 1.00 96.19 503 GLN A CA 1
ATOM 4007 C C . GLN A 1 503 ? -41.933 -16.600 1.653 1.00 96.19 503 GLN A C 1
ATOM 4009 O O . GLN A 1 503 ? -40.987 -17.271 1.246 1.00 96.19 503 GLN A O 1
ATOM 4014 N N . GLU A 1 504 ? -42.731 -15.919 0.826 1.00 96.44 504 GLU A N 1
ATOM 4015 C CA . GLU A 1 504 ? -42.492 -15.831 -0.621 1.00 96.44 504 GLU A CA 1
ATOM 4016 C C . GLU A 1 504 ? -41.329 -14.895 -0.968 1.00 96.44 504 GLU A C 1
ATOM 4018 O O . GLU A 1 504 ? -40.787 -14.965 -2.071 1.00 96.44 504 GLU A O 1
ATOM 4023 N N . ILE A 1 505 ? -40.939 -14.021 -0.037 1.00 97.00 505 ILE A N 1
ATOM 4024 C CA . ILE A 1 505 ? -39.878 -13.047 -0.255 1.00 97.00 505 ILE A CA 1
ATOM 4025 C C . ILE A 1 505 ? -38.524 -13.746 -0.103 1.00 97.00 505 ILE A C 1
ATOM 4027 O O . ILE A 1 505 ? -38.247 -14.440 0.884 1.00 97.00 505 ILE A O 1
ATOM 4031 N N . ALA A 1 506 ? -37.668 -13.536 -1.097 1.00 95.44 506 ALA A N 1
ATOM 4032 C CA . ALA A 1 506 ? -36.272 -13.942 -1.096 1.00 95.44 506 ALA A CA 1
ATOM 4033 C C . ALA A 1 506 ? -35.381 -12.715 -1.300 1.00 95.44 506 ALA A C 1
ATOM 4035 O O . ALA A 1 506 ? -35.802 -11.715 -1.887 1.00 95.44 506 ALA A O 1
ATOM 4036 N N . ALA A 1 507 ? -34.141 -12.806 -0.825 1.00 94.19 507 ALA A N 1
ATOM 4037 C CA . ALA A 1 507 ? -33.129 -11.794 -1.072 1.00 94.19 507 ALA A CA 1
ATOM 4038 C C . ALA A 1 507 ? -32.963 -11.530 -2.586 1.00 94.19 507 ALA A C 1
ATOM 4040 O O . ALA A 1 507 ? -33.056 -12.466 -3.390 1.00 94.19 507 ALA A O 1
ATOM 4041 N N . PRO A 1 508 ? -32.697 -10.276 -2.984 1.00 92.56 508 PRO A N 1
ATOM 4042 C CA . PRO A 1 508 ? -32.538 -9.903 -4.383 1.00 92.56 508 PRO A CA 1
ATOM 4043 C C . PRO A 1 508 ? -31.349 -10.634 -5.027 1.00 92.56 508 PRO A C 1
ATOM 4045 O O . PRO A 1 508 ? -30.312 -10.803 -4.382 1.00 92.56 508 PRO A O 1
ATOM 4048 N N . PRO A 1 509 ? -31.454 -11.049 -6.300 1.00 89.56 509 PRO A N 1
ATOM 4049 C CA . PRO A 1 509 ? -30.346 -11.684 -6.995 1.00 89.56 509 PRO A CA 1
ATOM 4050 C C . PRO A 1 509 ? -29.256 -10.660 -7.333 1.00 89.56 509 PRO A C 1
ATOM 4052 O O . PRO A 1 509 ? -29.546 -9.518 -7.708 1.00 89.56 509 PRO A O 1
ATOM 4055 N N . VAL A 1 510 ? -27.996 -11.084 -7.238 1.00 86.50 510 VAL A N 1
ATOM 4056 C CA . VAL A 1 510 ? -26.830 -10.219 -7.443 1.00 86.50 510 VAL A CA 1
ATOM 4057 C C . VAL A 1 510 ? -25.781 -10.862 -8.342 1.00 86.50 510 VAL A C 1
ATOM 4059 O O . VAL A 1 510 ? -25.665 -12.084 -8.401 1.00 86.50 510 VAL A O 1
ATOM 4062 N N . GLU A 1 511 ? -25.009 -10.014 -9.011 1.00 82.50 511 GLU A N 1
ATOM 4063 C CA . GLU A 1 511 ? -23.786 -10.362 -9.732 1.00 82.50 511 GLU A CA 1
ATOM 4064 C C . GLU A 1 511 ? -22.810 -9.185 -9.622 1.00 82.50 511 GLU A C 1
ATOM 4066 O O . GLU A 1 511 ? -23.200 -8.019 -9.746 1.00 82.50 511 GLU A O 1
ATOM 4071 N N . HIS A 1 512 ? -21.539 -9.472 -9.350 1.00 75.88 512 HIS A N 1
ATOM 4072 C CA . HIS A 1 512 ? -20.477 -8.483 -9.168 1.00 75.88 512 HIS A CA 1
ATOM 4073 C C . HIS A 1 512 ? -20.826 -7.401 -8.136 1.00 75.88 512 HIS A C 1
ATOM 4075 O O . HIS A 1 512 ? -20.647 -6.206 -8.391 1.00 75.88 512 HIS A O 1
ATOM 4081 N N . ALA A 1 513 ? -21.335 -7.823 -6.973 1.00 75.75 513 ALA A N 1
ATOM 4082 C CA . ALA A 1 513 ? -21.773 -6.930 -5.894 1.00 75.75 513 ALA A CA 1
ATOM 4083 C C . ALA A 1 513 ? -22.874 -5.922 -6.297 1.00 75.75 513 ALA A C 1
ATOM 4085 O O . ALA A 1 513 ? -23.003 -4.859 -5.687 1.00 75.75 513 ALA A O 1
ATOM 4086 N N . ARG A 1 514 ? -23.662 -6.217 -7.340 1.00 79.88 514 ARG A N 1
ATOM 4087 C CA . ARG A 1 514 ? -24.746 -5.353 -7.830 1.00 79.88 514 ARG A CA 1
ATOM 4088 C C . ARG A 1 514 ? -26.032 -6.150 -8.046 1.00 79.88 514 ARG A C 1
ATOM 4090 O O . ARG A 1 514 ? -25.955 -7.320 -8.415 1.00 79.88 514 ARG A O 1
ATOM 4097 N N . PRO A 1 515 ? -27.213 -5.535 -7.860 1.00 87.12 515 PRO A N 1
ATOM 4098 C CA . PRO A 1 515 ? -28.474 -6.193 -8.176 1.00 87.12 515 PRO A CA 1
ATOM 4099 C C . PRO A 1 515 ? -28.580 -6.465 -9.680 1.00 87.12 515 PRO A C 1
ATOM 4101 O O . PRO A 1 515 ? -28.195 -5.621 -10.497 1.00 87.12 515 PRO A O 1
ATOM 4104 N N . LEU A 1 516 ? -29.140 -7.618 -10.055 1.00 89.88 516 LEU A N 1
ATOM 4105 C CA . LEU A 1 516 ? -29.385 -7.939 -11.463 1.00 89.88 516 LEU A CA 1
ATOM 4106 C C . LEU A 1 516 ? -30.359 -6.933 -12.112 1.00 89.88 516 LEU A C 1
ATOM 4108 O O . LEU A 1 516 ? -31.230 -6.381 -11.424 1.00 89.88 516 LEU A O 1
ATOM 4112 N N . PRO A 1 517 ? -30.281 -6.709 -13.439 1.00 90.00 517 PRO A N 1
ATOM 4113 C CA . PRO A 1 517 ? -31.243 -5.873 -14.149 1.00 90.00 517 PRO A CA 1
ATOM 4114 C C . PRO A 1 517 ? -32.692 -6.310 -13.895 1.00 90.00 517 PRO A C 1
ATOM 4116 O O . PRO A 1 517 ? -33.022 -7.488 -13.992 1.00 90.00 517 PRO A O 1
ATOM 4119 N N . GLY A 1 518 ? -33.564 -5.348 -13.588 1.00 89.94 518 GLY A N 1
ATOM 4120 C CA . GLY A 1 518 ? -34.976 -5.613 -13.291 1.00 89.94 518 GLY A CA 1
ATOM 4121 C C . GLY A 1 518 ? -35.268 -6.018 -11.843 1.00 89.94 518 GLY A C 1
ATOM 4122 O O . GLY A 1 518 ? -36.434 -6.211 -11.513 1.00 89.94 518 GLY A O 1
ATOM 4123 N N . THR A 1 519 ? -34.252 -6.098 -10.974 1.00 91.75 519 THR A N 1
ATOM 4124 C CA . THR A 1 519 ? -34.461 -6.257 -9.527 1.00 91.75 519 THR A CA 1
ATOM 4125 C C . THR A 1 519 ? -35.306 -5.106 -8.984 1.00 91.75 519 THR A C 1
ATOM 4127 O O . THR A 1 519 ? -35.049 -3.934 -9.282 1.00 91.75 519 THR A O 1
ATOM 4130 N N . ASP A 1 520 ? -36.307 -5.447 -8.173 1.00 92.94 520 ASP A N 1
ATOM 4131 C CA . ASP A 1 520 ? -37.141 -4.477 -7.475 1.00 92.94 520 ASP A CA 1
ATOM 4132 C C . ASP A 1 520 ? -36.273 -3.581 -6.573 1.00 92.94 520 ASP A C 1
ATOM 4134 O O . ASP A 1 520 ? -35.487 -4.054 -5.748 1.00 92.94 520 ASP A O 1
ATOM 4138 N N . ARG A 1 521 ? -36.389 -2.262 -6.758 1.00 92.75 521 ARG A N 1
ATOM 4139 C CA . ARG A 1 521 ? -35.561 -1.284 -6.040 1.00 92.75 521 ARG A CA 1
ATOM 4140 C C . ARG A 1 521 ? -35.916 -1.172 -4.562 1.00 92.75 521 ARG A C 1
ATOM 4142 O O . ARG A 1 521 ? -35.021 -0.875 -3.777 1.00 92.75 521 ARG A O 1
ATOM 4149 N N . ALA A 1 522 ? -37.177 -1.381 -4.194 1.00 95.44 522 ALA A N 1
ATOM 4150 C CA . ALA A 1 522 ? -37.610 -1.357 -2.805 1.00 95.44 522 ALA A CA 1
ATOM 4151 C C . ALA A 1 522 ? -37.108 -2.606 -2.068 1.00 95.44 522 ALA A C 1
ATOM 4153 O O . ALA A 1 522 ? -36.527 -2.473 -0.994 1.00 95.44 522 ALA A O 1
ATOM 4154 N N . LEU A 1 523 ? -37.188 -3.783 -2.705 1.00 95.62 523 LEU A N 1
ATOM 4155 C CA . LEU A 1 523 ? -36.553 -5.009 -2.202 1.00 95.62 523 LEU A CA 1
ATOM 4156 C C . LEU A 1 523 ? -35.040 -4.827 -2.023 1.00 95.62 523 LEU A C 1
ATOM 4158 O O . LEU A 1 523 ? -34.492 -5.213 -0.995 1.00 95.62 523 LEU A O 1
ATOM 4162 N N . TRP A 1 524 ? -34.357 -4.246 -3.014 1.00 93.75 524 TRP A N 1
ATOM 4163 C CA . TRP A 1 524 ? -32.917 -3.991 -2.925 1.00 93.75 524 TRP A CA 1
ATOM 4164 C C . TRP A 1 524 ? -32.562 -3.031 -1.785 1.00 93.75 524 TRP A C 1
ATOM 4166 O O . TRP A 1 524 ? -31.614 -3.290 -1.047 1.00 93.75 524 TRP A O 1
ATOM 4176 N N . TYR A 1 525 ? -33.324 -1.945 -1.629 1.00 93.81 525 TYR A N 1
ATOM 4177 C CA . TYR A 1 525 ? -33.127 -0.977 -0.552 1.00 93.81 525 TYR A CA 1
ATOM 4178 C C . TYR A 1 525 ? -33.289 -1.630 0.824 1.00 93.81 525 TYR A C 1
ATOM 4180 O O . TYR A 1 525 ? -32.381 -1.554 1.646 1.00 93.81 525 TYR A O 1
ATOM 4188 N N . ASP A 1 526 ? -34.396 -2.339 1.042 1.00 96.50 526 ASP A N 1
ATOM 4189 C CA . ASP A 1 526 ? -34.662 -3.005 2.316 1.00 96.50 526 ASP A CA 1
ATOM 4190 C C . ASP A 1 526 ? -33.664 -4.136 2.594 1.00 96.50 526 ASP A C 1
ATOM 4192 O O . ASP A 1 526 ? -33.261 -4.325 3.738 1.00 96.50 526 ASP A O 1
ATOM 4196 N N . TRP A 1 527 ? -33.194 -4.852 1.566 1.00 94.88 527 TRP A N 1
ATOM 4197 C CA . TRP A 1 527 ? -32.104 -5.818 1.716 1.00 94.88 527 TRP A CA 1
ATOM 4198 C C . TRP A 1 527 ? -30.801 -5.144 2.153 1.00 94.88 527 TRP A C 1
ATOM 4200 O O . TRP A 1 527 ? -30.126 -5.645 3.052 1.00 94.88 527 TRP A O 1
ATOM 4210 N N . ALA A 1 528 ? -30.434 -4.007 1.556 1.00 91.88 528 ALA A N 1
ATOM 4211 C CA . ALA A 1 528 ? -29.249 -3.258 1.963 1.00 91.88 528 ALA A CA 1
ATOM 4212 C C . ALA A 1 528 ? -29.363 -2.781 3.422 1.00 91.88 528 ALA A C 1
ATOM 4214 O O . ALA A 1 528 ? -28.449 -3.042 4.204 1.00 91.88 528 ALA A O 1
ATOM 4215 N N . SER A 1 529 ? -30.497 -2.186 3.809 1.00 93.75 529 SER A N 1
ATOM 4216 C CA . SER A 1 529 ? -30.759 -1.739 5.187 1.00 93.75 529 SER A CA 1
ATOM 4217 C C . SER A 1 529 ? -30.755 -2.888 6.196 1.00 93.75 529 SER A C 1
ATOM 4219 O O . SER A 1 529 ? -30.108 -2.793 7.234 1.00 93.75 529 SER A O 1
ATOM 4221 N N . PHE A 1 530 ? -31.380 -4.020 5.871 1.00 95.94 530 PHE A N 1
ATOM 4222 C CA . PHE A 1 530 ? -31.309 -5.225 6.699 1.00 95.94 530 PHE A CA 1
ATOM 4223 C C . PHE A 1 530 ? -29.863 -5.670 6.944 1.00 95.94 530 PHE A C 1
ATOM 4225 O O . PHE A 1 530 ? -29.504 -6.020 8.067 1.00 95.94 530 PHE A O 1
ATOM 4232 N N . ASN A 1 531 ? -29.018 -5.675 5.906 1.00 93.44 531 ASN A N 1
ATOM 4233 C CA . ASN A 1 531 ? -27.628 -6.100 6.056 1.00 93.44 531 ASN A CA 1
ATOM 4234 C C . ASN A 1 531 ? -26.832 -5.147 6.960 1.00 93.44 531 ASN A C 1
ATOM 4236 O O . ASN A 1 531 ? -26.003 -5.631 7.730 1.00 93.44 531 ASN A O 1
ATOM 4240 N N . GLN A 1 532 ? -27.114 -3.842 6.894 1.00 90.81 532 GLN A N 1
ATOM 4241 C CA . GLN A 1 532 ? -26.538 -2.824 7.776 1.00 90.81 532 GLN A CA 1
ATOM 4242 C C . GLN A 1 532 ? -26.901 -3.055 9.247 1.00 90.81 532 GLN A C 1
ATOM 4244 O O . GLN A 1 532 ? -26.009 -3.139 10.096 1.00 90.81 532 GLN A O 1
ATOM 4249 N N . ASP A 1 533 ? -28.191 -3.236 9.538 1.00 93.81 533 ASP A N 1
ATOM 4250 C CA . ASP A 1 533 ? -28.676 -3.511 10.895 1.00 93.81 533 ASP A CA 1
ATOM 4251 C C . ASP A 1 533 ? -28.092 -4.825 11.427 1.00 93.81 533 ASP A C 1
ATOM 4253 O O . ASP A 1 533 ? -27.490 -4.875 12.500 1.00 93.81 533 ASP A O 1
ATOM 4257 N N . ARG A 1 534 ? -28.191 -5.895 10.630 1.00 93.94 534 ARG A N 1
ATOM 4258 C CA . ARG A 1 534 ? -27.733 -7.242 10.989 1.00 93.94 534 ARG A CA 1
ATOM 4259 C C . ARG A 1 534 ? -26.253 -7.282 11.343 1.00 93.94 534 ARG A C 1
ATOM 4261 O O . ARG A 1 534 ? -25.860 -7.975 12.284 1.00 93.94 534 ARG A O 1
ATOM 4268 N N . PHE A 1 535 ? -25.416 -6.621 10.549 1.00 91.56 535 PHE A N 1
ATOM 4269 C CA . PHE A 1 535 ? -23.984 -6.630 10.797 1.00 91.56 535 PHE A CA 1
ATOM 4270 C C . PHE A 1 535 ? -23.627 -5.770 12.014 1.00 91.56 535 PHE A C 1
ATOM 4272 O O . PHE A 1 535 ? -22.841 -6.213 12.851 1.00 91.56 535 PHE A O 1
ATOM 4279 N N . SER A 1 536 ? -24.281 -4.617 12.183 1.00 91.19 536 SER A N 1
ATOM 4280 C CA . SER A 1 536 ? -24.143 -3.785 13.386 1.00 91.19 536 SER A CA 1
ATOM 4281 C C . SER A 1 536 ? -24.533 -4.554 14.654 1.00 91.19 536 SER A C 1
ATOM 4283 O O . SER A 1 536 ? -23.802 -4.534 15.644 1.00 91.19 536 SER A O 1
ATOM 4285 N N . ASP A 1 537 ? -25.622 -5.323 14.614 1.00 94.31 537 ASP A N 1
ATOM 4286 C CA . ASP A 1 537 ? -26.050 -6.186 15.720 1.00 94.31 537 ASP A CA 1
ATOM 4287 C C . ASP A 1 537 ? -25.033 -7.289 16.034 1.00 94.31 537 ASP A C 1
ATOM 4289 O O . ASP A 1 537 ? -24.796 -7.609 17.202 1.00 94.31 537 ASP A O 1
ATOM 4293 N N . TYR A 1 538 ? -24.388 -7.858 15.011 1.00 94.00 538 TYR A N 1
ATOM 4294 C CA . TYR A 1 538 ? -23.307 -8.819 15.216 1.00 94.00 538 TYR A CA 1
ATOM 4295 C C . TYR A 1 538 ? -22.099 -8.174 15.909 1.00 94.00 538 TYR A C 1
ATOM 4297 O O . TYR A 1 538 ? -21.558 -8.757 16.848 1.00 94.00 538 TYR A O 1
ATOM 4305 N N . LEU A 1 539 ? -21.701 -6.964 15.507 1.00 92.81 539 LEU A N 1
ATOM 4306 C CA . LEU A 1 539 ? -20.620 -6.224 16.166 1.00 92.81 539 LEU A CA 1
ATOM 4307 C C . LEU A 1 539 ? -20.969 -5.888 17.623 1.00 92.81 539 LEU A C 1
ATOM 4309 O O . LEU A 1 539 ? -20.139 -6.074 18.510 1.00 92.81 539 LEU A O 1
ATOM 4313 N N . VAL A 1 540 ? -22.213 -5.487 17.904 1.00 94.69 540 VAL A N 1
ATOM 4314 C CA . VAL A 1 540 ? -22.705 -5.278 19.279 1.00 94.69 540 VAL A CA 1
ATOM 4315 C C . VAL A 1 540 ? -22.649 -6.576 20.091 1.00 94.69 540 VAL A C 1
ATOM 4317 O O . VAL A 1 540 ? -22.234 -6.564 21.254 1.00 94.69 540 VAL A O 1
ATOM 4320 N N . TRP A 1 541 ? -23.004 -7.715 19.491 1.00 95.81 541 TRP A N 1
ATOM 4321 C CA . TRP A 1 541 ? -22.847 -9.016 20.136 1.00 95.81 541 TRP A CA 1
ATOM 4322 C C . TRP A 1 541 ? -21.371 -9.310 20.443 1.00 95.81 541 TRP A C 1
ATOM 4324 O O . TRP A 1 541 ? -21.055 -9.595 21.598 1.00 95.81 541 TRP A O 1
ATOM 4334 N N . VAL A 1 542 ? -20.451 -9.144 19.486 1.00 94.81 542 VAL A N 1
ATOM 4335 C CA . VAL A 1 542 ? -19.003 -9.312 19.718 1.00 94.81 542 VAL A CA 1
ATOM 4336 C C . VAL A 1 542 ? -18.501 -8.374 20.825 1.00 94.81 542 VAL A C 1
ATOM 4338 O O . VAL A 1 542 ? -17.806 -8.835 21.733 1.00 94.81 542 VAL A O 1
ATOM 4341 N N . LYS A 1 543 ? -18.911 -7.094 20.831 1.00 94.56 543 LYS A N 1
ATOM 4342 C CA . LYS A 1 543 ? -18.623 -6.127 21.913 1.00 94.56 543 LYS A CA 1
ATOM 4343 C C . LYS A 1 543 ? -19.051 -6.686 23.263 1.00 94.56 543 LYS A C 1
ATOM 4345 O O . LYS A 1 543 ? -18.268 -6.654 24.211 1.00 94.56 543 LYS A O 1
ATOM 4350 N N . SER A 1 544 ? -20.259 -7.242 23.353 1.00 95.75 544 SER A N 1
ATOM 4351 C CA . SER A 1 544 ? -20.768 -7.829 24.596 1.00 95.75 544 SER A CA 1
ATOM 4352 C C . SER A 1 544 ? -19.918 -9.010 25.078 1.00 95.75 544 SER A C 1
ATOM 4354 O O . SER A 1 544 ? -19.659 -9.124 26.275 1.00 95.75 544 SER A O 1
ATOM 4356 N N . ILE A 1 545 ? -19.414 -9.845 24.161 1.00 95.81 545 ILE A N 1
ATOM 4357 C CA . ILE A 1 545 ? -18.532 -10.971 24.486 1.00 95.81 545 ILE A CA 1
ATOM 4358 C C . ILE A 1 545 ? -17.191 -10.468 25.014 1.00 95.81 545 ILE A C 1
ATOM 4360 O O . ILE A 1 545 ? -16.756 -10.934 26.069 1.00 95.81 545 ILE A O 1
ATOM 4364 N N . ILE A 1 546 ? -16.565 -9.507 24.326 1.00 93.88 546 ILE A N 1
ATOM 4365 C CA . ILE A 1 546 ? -15.289 -8.913 24.751 1.00 93.88 546 ILE A CA 1
ATOM 4366 C C . ILE A 1 546 ? -15.442 -8.285 26.134 1.00 93.88 546 ILE A C 1
ATOM 4368 O O . ILE A 1 546 ? -14.638 -8.572 27.015 1.00 93.88 546 ILE A O 1
ATOM 4372 N N . ARG A 1 547 ? -16.514 -7.520 26.372 1.00 94.19 547 ARG A N 1
ATOM 4373 C CA . ARG A 1 547 ? -16.763 -6.829 27.648 1.00 94.19 547 ARG A CA 1
ATOM 4374 C C . ARG A 1 547 ? -16.916 -7.760 28.855 1.00 94.19 547 ARG A C 1
ATOM 4376 O O . ARG A 1 547 ? -16.719 -7.305 29.978 1.00 94.19 547 ARG A O 1
ATOM 4383 N N . ARG A 1 548 ? -17.196 -9.057 28.659 1.00 95.44 548 ARG A N 1
ATOM 4384 C CA . ARG A 1 548 ? -17.165 -10.055 29.751 1.00 95.44 548 ARG A CA 1
ATOM 4385 C C . ARG A 1 548 ? -15.749 -10.361 30.244 1.00 95.44 548 ARG A C 1
ATOM 4387 O O . ARG A 1 548 ? -15.593 -10.723 31.406 1.00 95.44 548 ARG A O 1
ATOM 4394 N N . PHE A 1 549 ? -14.740 -10.240 29.381 1.00 93.38 549 PHE A N 1
ATOM 4395 C CA . PHE A 1 549 ? -13.341 -10.560 29.692 1.00 93.38 549 PHE A CA 1
ATOM 4396 C C . PHE A 1 549 ? -12.455 -9.314 29.807 1.00 93.38 549 PHE A C 1
ATOM 4398 O O . PHE A 1 549 ? -11.493 -9.315 30.570 1.00 93.38 549 PHE A O 1
ATOM 4405 N N . ASP A 1 550 ? -12.804 -8.251 29.084 1.00 92.00 550 ASP A N 1
ATOM 4406 C CA . ASP A 1 550 ? -12.127 -6.961 29.062 1.00 92.00 550 ASP A CA 1
ATOM 4407 C C . ASP A 1 550 ? -13.146 -5.814 29.228 1.00 92.00 550 ASP A C 1
ATOM 4409 O O . ASP A 1 550 ? -13.716 -5.316 28.247 1.00 92.00 550 ASP A O 1
ATOM 4413 N N . PRO A 1 551 ? -13.417 -5.387 30.473 1.00 90.25 551 PRO A N 1
ATOM 4414 C CA . PRO A 1 551 ? -14.446 -4.392 30.750 1.00 90.25 551 PRO A CA 1
ATOM 4415 C C . PRO A 1 551 ? -14.025 -2.949 30.441 1.00 90.25 551 PRO A C 1
ATOM 4417 O O . PRO A 1 551 ? -14.897 -2.085 30.425 1.00 90.25 551 PRO A O 1
ATOM 4420 N N . VAL A 1 552 ? -12.731 -2.668 30.227 1.00 88.31 552 VAL A N 1
ATOM 4421 C CA . VAL A 1 552 ? -12.206 -1.287 30.250 1.00 88.31 552 VAL A CA 1
ATOM 4422 C C . VAL A 1 552 ? -11.415 -0.878 29.016 1.00 88.31 552 VAL A C 1
ATOM 4424 O O . VAL A 1 552 ? -11.432 0.303 28.686 1.00 88.31 552 VAL A O 1
ATOM 4427 N N . THR A 1 553 ? -10.735 -1.792 28.317 1.00 90.62 553 THR A N 1
ATOM 4428 C CA . THR A 1 553 ? -9.938 -1.393 27.147 1.00 90.62 553 THR A CA 1
ATOM 4429 C C . THR A 1 553 ? -10.878 -0.878 26.053 1.00 90.62 553 THR A C 1
ATOM 4431 O O . THR A 1 553 ? -11.867 -1.562 25.755 1.00 90.62 553 THR A O 1
ATOM 4434 N N . PRO A 1 554 ? -10.625 0.295 25.452 1.00 91.00 554 PRO A N 1
ATOM 4435 C CA . PRO A 1 554 ? -11.469 0.837 24.391 1.00 91.00 554 PRO A CA 1
ATOM 4436 C C . PRO A 1 554 ? -11.615 -0.122 23.209 1.00 91.00 554 PRO A C 1
ATOM 4438 O O . PRO A 1 554 ? -10.680 -0.851 22.868 1.00 91.00 554 PRO A O 1
ATOM 4441 N N . LEU A 1 555 ? -12.799 -0.143 22.605 1.00 90.12 555 LEU A N 1
ATOM 4442 C CA . LEU A 1 555 ? -13.099 -0.920 21.406 1.00 90.12 555 LEU A CA 1
ATOM 4443 C C . LEU A 1 555 ? -13.228 -0.010 20.188 1.00 90.12 555 LEU A C 1
ATOM 4445 O O . LEU A 1 555 ? -13.778 1.085 20.282 1.00 90.12 555 LEU A O 1
ATOM 4449 N N . ALA A 1 556 ? -12.777 -0.519 19.048 1.00 88.38 556 ALA A N 1
ATOM 4450 C CA . ALA A 1 556 ? -13.045 0.050 17.737 1.00 88.38 556 ALA A CA 1
ATOM 4451 C C . ALA A 1 556 ? -13.456 -1.067 16.773 1.00 88.38 556 ALA A C 1
ATOM 4453 O O . ALA A 1 556 ? -12.838 -2.134 16.736 1.00 88.38 556 ALA A O 1
ATOM 4454 N N . ALA A 1 557 ? -14.473 -0.837 15.955 1.00 83.50 557 ALA A N 1
ATOM 4455 C CA . ALA A 1 557 ? -14.868 -1.746 14.891 1.00 83.50 557 ALA A CA 1
ATOM 4456 C C . ALA A 1 557 ? -13.781 -1.849 13.805 1.00 83.50 557 ALA A C 1
ATOM 4458 O O . ALA A 1 557 ? -13.665 -2.894 13.163 1.00 83.50 557 ALA A O 1
ATOM 4459 N N . GLY A 1 558 ? -12.958 -0.800 13.671 1.00 77.38 558 GLY A N 1
ATOM 4460 C CA . GLY A 1 558 ? -11.840 -0.680 12.736 1.00 77.38 558 GLY A CA 1
ATOM 4461 C C . GLY A 1 558 ? -11.969 0.514 11.805 1.00 77.38 558 GLY A C 1
ATOM 4462 O O . GLY A 1 558 ? -13.067 1.013 11.586 1.00 77.38 558 GLY A O 1
ATOM 4463 N N . GLY A 1 559 ? -10.851 0.955 11.226 1.00 64.88 559 GLY A N 1
ATOM 4464 C CA . GLY A 1 559 ? -10.867 1.963 10.167 1.00 64.88 559 GLY A CA 1
ATOM 4465 C C . GLY A 1 559 ? -11.158 1.332 8.811 1.00 64.88 559 GLY A C 1
ATOM 4466 O O . GLY A 1 559 ? -10.628 0.269 8.485 1.00 64.88 559 GLY A O 1
ATOM 4467 N N . SER A 1 560 ? -12.001 1.976 8.008 1.00 58.16 560 SER A N 1
ATOM 4468 C CA . SER A 1 560 ? -11.981 1.760 6.566 1.00 58.16 560 SER A CA 1
ATOM 4469 C C . SER A 1 560 ? -11.943 3.114 5.883 1.00 58.16 560 SER A C 1
ATOM 4471 O O . SER A 1 560 ? -12.761 3.987 6.169 1.00 58.16 560 SER A O 1
ATOM 4473 N N . SER A 1 561 ? -11.035 3.280 4.928 1.00 52.31 561 SER A N 1
ATOM 4474 C CA . SER A 1 561 ? -10.999 4.414 3.987 1.00 52.31 561 SER A CA 1
ATOM 4475 C C . SER A 1 561 ? -12.324 4.622 3.223 1.00 52.31 561 SER A C 1
ATOM 4477 O O . SER A 1 561 ? -12.503 5.592 2.487 1.00 52.31 561 SER A O 1
ATOM 4479 N N . SER A 1 562 ? -13.269 3.699 3.403 1.00 54.72 562 SER A N 1
ATOM 4480 C CA . SER A 1 562 ? -14.487 3.518 2.640 1.00 54.72 562 SER A CA 1
ATOM 4481 C C . SER A 1 562 ? -15.780 3.636 3.471 1.00 54.72 562 SER A C 1
ATOM 4483 O O . SER A 1 562 ? -16.854 3.337 2.949 1.00 54.72 562 SER A O 1
ATOM 4485 N N . MET A 1 563 ? -15.715 4.061 4.741 1.00 56.53 563 MET A N 1
ATOM 4486 C CA . MET A 1 563 ? -16.913 4.139 5.601 1.00 56.53 563 MET A CA 1
ATOM 4487 C C . MET A 1 563 ? -17.902 5.234 5.133 1.00 56.53 563 MET A C 1
ATOM 4489 O O . MET A 1 563 ? -19.102 4.987 5.074 1.00 56.53 563 MET A O 1
ATOM 4493 N N . LEU A 1 564 ? -17.395 6.383 4.653 1.00 56.12 564 LEU A N 1
ATOM 4494 C CA . LEU A 1 564 ? -18.208 7.540 4.224 1.00 56.12 564 LEU A CA 1
ATOM 4495 C C . LEU A 1 564 ? -18.472 7.624 2.707 1.00 56.12 564 LEU A C 1
ATOM 4497 O O . LEU A 1 564 ? -19.111 8.570 2.234 1.00 56.12 564 LEU A O 1
ATOM 4501 N N . VAL A 1 565 ? -17.965 6.685 1.898 1.00 62.31 565 VAL A N 1
ATOM 4502 C CA . VAL A 1 565 ? -18.166 6.741 0.439 1.00 62.31 565 VAL A CA 1
ATOM 4503 C C . VAL A 1 565 ? -19.531 6.172 0.061 1.00 62.31 565 VAL A C 1
ATOM 4505 O O . VAL A 1 565 ? -19.871 5.040 0.398 1.00 62.31 565 VAL A O 1
ATOM 4508 N N . GLY A 1 566 ? -20.309 6.922 -0.725 1.00 62.50 566 GLY A N 1
ATOM 4509 C CA . GLY A 1 566 ? -21.646 6.490 -1.155 1.00 62.50 566 GLY A CA 1
ATOM 4510 C C . GLY A 1 566 ? -21.667 5.152 -1.912 1.00 62.50 566 GLY A C 1
ATOM 4511 O O . GLY A 1 566 ? -22.685 4.464 -1.914 1.00 62.50 566 GLY A O 1
ATOM 4512 N N . SER A 1 567 ? -20.540 4.732 -2.504 1.00 63.12 567 SER A N 1
ATOM 4513 C CA . SER A 1 567 ? -20.398 3.411 -3.133 1.00 63.12 567 SER A CA 1
ATOM 4514 C C . SER A 1 567 ? -20.521 2.242 -2.150 1.00 63.12 567 SER A C 1
ATOM 4516 O O . SER A 1 567 ? -20.866 1.143 -2.576 1.00 63.12 567 SER A O 1
ATOM 4518 N N . ASN A 1 568 ? -20.290 2.468 -0.854 1.00 68.69 568 ASN A N 1
ATOM 4519 C CA . ASN A 1 568 ? -20.352 1.443 0.186 1.00 68.69 568 ASN A CA 1
ATOM 4520 C C . ASN A 1 568 ? -21.691 1.366 0.922 1.00 68.69 568 ASN A C 1
ATOM 4522 O O . ASN A 1 568 ? -21.861 0.465 1.743 1.00 68.69 568 ASN A O 1
ATOM 4526 N N . GLY A 1 569 ? -22.674 2.207 0.585 1.00 71.69 569 GLY A N 1
ATOM 4527 C CA . GLY A 1 569 ? -24.001 2.192 1.220 1.00 71.69 569 GLY A CA 1
ATOM 4528 C C . GLY A 1 569 ? -24.792 0.887 1.044 1.00 71.69 569 GLY A C 1
ATOM 4529 O O . GLY A 1 569 ? -25.877 0.747 1.590 1.00 71.69 569 GLY A O 1
ATOM 4530 N N . THR A 1 570 ? -24.268 -0.079 0.284 1.00 78.25 570 THR A N 1
ATOM 4531 C CA . THR A 1 570 ? -24.853 -1.420 0.114 1.00 78.25 570 THR A CA 1
ATOM 4532 C C . THR A 1 570 ? -23.921 -2.549 0.555 1.00 78.25 570 THR A C 1
ATOM 4534 O O . THR A 1 570 ? -24.189 -3.705 0.264 1.00 78.25 570 THR A O 1
ATOM 4537 N N . SER A 1 571 ? -22.834 -2.237 1.269 1.00 76.94 571 SER A N 1
ATOM 4538 C CA . SER A 1 571 ? -21.827 -3.212 1.728 1.00 76.94 571 SER A CA 1
ATOM 4539 C C . SER A 1 571 ? -22.221 -3.989 2.996 1.00 76.94 571 SER A C 1
ATOM 4541 O O . SER A 1 571 ? -21.486 -4.875 3.441 1.00 76.94 571 SER A O 1
ATOM 4543 N N . GLY A 1 572 ? -23.378 -3.662 3.581 1.00 83.81 572 GLY A N 1
ATOM 4544 C CA . GLY A 1 572 ? -23.820 -4.183 4.874 1.00 83.81 572 GLY A CA 1
ATOM 4545 C C . GLY A 1 572 ? -23.246 -3.430 6.076 1.00 83.81 572 GLY A C 1
ATOM 4546 O O . GLY A 1 572 ? -23.307 -3.948 7.181 1.00 83.81 572 GLY A O 1
ATOM 4547 N N . ILE A 1 573 ? -22.694 -2.228 5.878 1.00 82.69 573 ILE A N 1
ATOM 4548 C CA . ILE A 1 573 ? -22.224 -1.351 6.959 1.00 82.69 573 ILE A CA 1
ATOM 4549 C C . ILE A 1 573 ? -23.041 -0.069 7.033 1.00 82.69 573 ILE A C 1
ATOM 4551 O O . ILE A 1 573 ? -23.319 0.564 6.013 1.00 82.69 573 ILE A O 1
ATOM 4555 N N . ASP A 1 574 ? -23.380 0.301 8.263 1.00 84.88 574 ASP A N 1
ATOM 4556 C CA . ASP A 1 574 ? -23.885 1.611 8.652 1.00 84.88 574 ASP A CA 1
ATOM 4557 C C . ASP A 1 574 ? -22.928 2.197 9.696 1.00 84.88 574 ASP A C 1
ATOM 4559 O O . ASP A 1 574 ? -22.824 1.718 10.826 1.00 84.88 574 ASP A O 1
ATOM 4563 N N . GLU A 1 575 ? -22.168 3.202 9.273 1.00 79.56 575 GLU A N 1
ATOM 4564 C CA . GLU A 1 575 ? -21.142 3.840 10.092 1.00 79.56 575 GLU A CA 1
ATOM 4565 C C . GLU A 1 575 ? -21.739 4.603 11.275 1.00 79.56 575 GLU A C 1
ATOM 4567 O O . GLU A 1 575 ? -21.186 4.555 12.371 1.00 79.56 575 GLU A O 1
ATOM 4572 N N . GLU A 1 576 ? -22.889 5.257 11.091 1.00 83.06 576 GLU A N 1
ATOM 4573 C CA . GLU A 1 576 ? -23.545 5.983 12.176 1.00 83.06 576 GLU A CA 1
ATOM 4574 C C . GLU A 1 576 ? -23.947 5.005 13.283 1.00 83.06 576 GLU A C 1
ATOM 4576 O O . GLU A 1 576 ? -23.733 5.273 14.468 1.00 83.06 576 GLU A O 1
ATOM 4581 N N . GLN A 1 577 ? -24.456 3.827 12.920 1.00 87.56 577 GLN A N 1
ATOM 4582 C CA . GLN A 1 577 ? -24.742 2.788 13.903 1.00 87.56 577 GLN A CA 1
ATOM 4583 C C . GLN A 1 577 ? -23.486 2.238 14.574 1.00 87.56 577 GLN A C 1
ATOM 4585 O O . GLN A 1 577 ? -23.492 2.067 15.794 1.00 87.56 577 GLN A O 1
ATOM 4590 N N . ILE A 1 578 ? -22.415 1.970 13.827 1.00 87.00 578 ILE A N 1
ATOM 4591 C CA . ILE A 1 578 ? -21.163 1.454 14.397 1.00 87.00 578 ILE A CA 1
ATOM 4592 C C . ILE A 1 578 ? -20.565 2.454 15.392 1.00 87.00 578 ILE A C 1
ATOM 4594 O O . ILE A 1 578 ? -20.306 2.081 16.539 1.00 87.00 578 ILE A O 1
ATOM 4598 N N . ILE A 1 579 ? -20.442 3.724 15.004 1.00 85.00 579 ILE A N 1
ATOM 4599 C CA . ILE A 1 579 ? -19.896 4.784 15.860 1.00 85.00 579 ILE A CA 1
ATOM 4600 C C . ILE A 1 579 ? -20.717 4.919 17.146 1.00 85.00 579 ILE A C 1
ATOM 4602 O O . ILE A 1 579 ? -20.159 5.031 18.233 1.00 85.00 579 ILE A O 1
ATOM 4606 N N . ASN A 1 580 ? -22.048 4.880 17.048 1.00 87.50 580 ASN A N 1
ATOM 4607 C CA . ASN A 1 580 ? -22.913 5.118 18.205 1.00 87.50 580 ASN A CA 1
ATOM 4608 C C . ASN A 1 580 ? -23.150 3.878 19.085 1.00 87.50 580 ASN A C 1
ATOM 4610 O O . ASN A 1 580 ? -23.516 4.021 20.253 1.00 87.50 580 ASN A O 1
ATOM 4614 N N . ARG A 1 581 ? -23.009 2.658 18.549 1.00 91.38 581 ARG A N 1
ATOM 4615 C CA . ARG A 1 581 ? -23.372 1.409 19.254 1.00 91.38 581 ARG A CA 1
ATOM 4616 C C . ARG A 1 581 ? -22.165 0.539 19.607 1.00 91.38 581 ARG A C 1
ATOM 4618 O O . ARG A 1 581 ? -22.245 -0.244 20.557 1.00 91.38 581 ARG A O 1
ATOM 4625 N N . VAL A 1 582 ? -21.067 0.645 18.861 1.00 89.19 582 VAL A N 1
ATOM 4626 C CA . VAL A 1 582 ? -19.913 -0.264 18.947 1.00 89.19 582 VAL A CA 1
ATOM 4627 C C . VAL A 1 582 ? -18.661 0.462 19.420 1.00 89.19 582 VAL A C 1
ATOM 4629 O O . VAL A 1 582 ? -18.041 -0.004 20.377 1.00 89.19 582 VAL A O 1
ATOM 4632 N N . ASP A 1 583 ? -18.313 1.589 18.813 1.00 87.88 583 ASP A N 1
ATOM 4633 C CA . ASP A 1 583 ? -17.018 2.230 19.042 1.00 87.88 583 ASP A CA 1
ATOM 4634 C C . ASP A 1 583 ? -16.970 2.994 20.365 1.00 87.88 583 ASP A C 1
ATOM 4636 O O . ASP A 1 583 ? -17.891 3.718 20.733 1.00 87.88 583 ASP A O 1
ATOM 4640 N N . ASP A 1 584 ? -15.865 2.829 21.089 1.00 87.56 584 ASP A N 1
ATOM 4641 C CA . ASP A 1 584 ? -15.488 3.725 22.184 1.00 87.56 584 ASP A CA 1
ATOM 4642 C C . ASP A 1 584 ? -14.428 4.740 21.707 1.00 87.56 584 ASP A C 1
ATOM 4644 O O . ASP A 1 584 ? -14.312 5.831 22.264 1.00 87.56 584 ASP A O 1
ATOM 4648 N N . VAL A 1 585 ? -13.671 4.386 20.658 1.00 84.62 585 VAL A N 1
ATOM 4649 C CA . VAL A 1 585 ? -12.729 5.252 19.935 1.00 84.62 585 VAL A CA 1
ATOM 4650 C C . VAL A 1 585 ? -12.838 5.002 18.431 1.00 84.62 585 VAL A C 1
ATOM 4652 O O . VAL A 1 585 ? -13.032 3.867 17.997 1.00 84.62 585 VAL A O 1
ATOM 4655 N N . ILE A 1 586 ? -12.684 6.057 17.630 1.00 79.75 586 ILE A N 1
ATOM 4656 C CA . ILE A 1 586 ? -12.775 5.984 16.167 1.00 79.75 586 ILE A CA 1
ATOM 4657 C C . ILE A 1 586 ? -11.369 5.872 15.581 1.00 79.75 586 ILE A C 1
ATOM 4659 O O . ILE A 1 586 ? -10.497 6.694 15.866 1.00 79.75 586 ILE A O 1
ATOM 4663 N N . ILE A 1 587 ? -11.162 4.878 14.718 1.00 76.44 587 ILE A N 1
ATOM 4664 C CA . ILE A 1 587 ? -9.931 4.730 13.938 1.00 76.44 587 ILE A CA 1
ATOM 4665 C C . ILE A 1 587 ? -10.233 5.182 12.516 1.00 76.44 587 ILE A C 1
ATOM 4667 O O . ILE A 1 587 ? -11.027 4.557 11.821 1.00 76.44 587 ILE A O 1
ATOM 4671 N N . HIS A 1 588 ? -9.589 6.258 12.071 1.00 68.62 588 HIS A N 1
ATOM 4672 C CA . HIS A 1 588 ? -9.746 6.749 10.708 1.00 68.62 588 HIS A CA 1
ATOM 4673 C C . HIS A 1 588 ? -8.552 6.325 9.850 1.00 68.62 588 HIS A C 1
ATOM 4675 O O . HIS A 1 588 ? -7.430 6.792 10.038 1.00 68.62 588 HIS A O 1
ATOM 4681 N N . GLU A 1 589 ? -8.804 5.480 8.857 1.00 62.81 589 GLU A N 1
ATOM 4682 C CA . GLU A 1 589 ? -7.863 5.238 7.768 1.00 62.81 589 GLU A CA 1
ATOM 4683 C C . GLU A 1 589 ? -8.026 6.395 6.772 1.00 62.81 589 GLU A C 1
ATOM 4685 O O . GLU A 1 589 ? -9.113 6.602 6.240 1.00 62.81 589 GLU A O 1
ATOM 4690 N N . GLY A 1 590 ? -7.004 7.244 6.612 1.00 53.78 590 GLY A N 1
ATOM 4691 C CA . GLY A 1 590 ? -7.050 8.415 5.720 1.00 53.78 590 GLY A CA 1
ATOM 4692 C C . GLY A 1 590 ? -7.532 8.087 4.296 1.00 53.78 590 GLY A C 1
ATOM 4693 O O . GLY A 1 590 ? -7.593 6.930 3.894 1.00 53.78 590 GLY A O 1
ATOM 4694 N N . SER A 1 591 ? -7.831 9.110 3.490 1.00 42.94 591 SER A N 1
ATOM 4695 C CA . SER A 1 591 ? -8.385 8.991 2.122 1.00 42.94 591 SER A CA 1
ATOM 4696 C C . SER A 1 591 ? -7.435 8.396 1.057 1.00 42.94 591 SER A C 1
ATOM 4698 O O . SER A 1 591 ? -7.599 8.606 -0.142 1.00 42.94 591 SER A O 1
ATOM 4700 N N . GLY A 1 592 ? -6.462 7.603 1.488 1.00 44.62 592 GLY A N 1
ATOM 4701 C CA . GLY A 1 592 ? -5.542 6.822 0.683 1.00 44.62 592 GLY A CA 1
ATOM 4702 C C . GLY A 1 592 ? -4.477 6.261 1.612 1.00 44.62 592 GLY A C 1
ATOM 4703 O O . GLY A 1 592 ? -3.751 7.029 2.242 1.00 44.62 592 GLY A O 1
ATOM 4704 N N . SER A 1 593 ? -4.371 4.937 1.721 1.00 32.78 593 SER A N 1
ATOM 4705 C CA . SER A 1 593 ? -3.137 4.335 2.221 1.00 32.78 593 SER A CA 1
ATOM 4706 C C . SER A 1 593 ? -2.011 4.811 1.294 1.00 32.78 593 SER A C 1
ATOM 4708 O O . SER A 1 593 ? -2.050 4.511 0.097 1.00 32.78 593 SER A O 1
ATOM 4710 N N . THR A 1 594 ? -1.081 5.617 1.804 1.00 28.75 594 THR A N 1
ATOM 4711 C CA . THR A 1 594 ? 0.103 6.063 1.049 1.00 28.75 594 THR A CA 1
ATOM 4712 C C . THR A 1 594 ? 0.953 4.892 0.594 1.00 28.75 594 THR A C 1
ATOM 4714 O O . THR A 1 594 ? 1.184 4.002 1.447 1.00 28.75 594 THR A O 1
#

Radius of gyration: 30.91 Å; chains: 1; bounding box: 91×64×82 Å

Foldseek 3Di:
DDDDDDDDDDDDPPDPPDDDPPPDPAKDKDWQDQPPDDPPPVQKDFQWDWDQPDRLDDRIWIKHKDDPVTQKMKGFGPQQQQVRFFKKKKKKAFQDLDKFFKKKKWDFPVQDDPPRGDVQQTQIQHRQRIGAHGMEIEIEGQPQAGGRVNPGHHPSGGITMMMMGGDDPHMGMMIMRQTMTIDDDDDPNRDGDFDQLHWYWYHDRRDIDIAGPHDLVRLDEPPVLVVLLVLLVVLLVLLVVLLVVCVVVVHACLQSLVLNLQSCCLNPPQCRGSNCVDHVNSVVSSVSSNVSSNVSSVVSVCPVVVVPDDPDDDPVDDDDHPDHFDPPFLFQFDDDPQFGADPVRHGDDADEDDDPDPSCVRPHHYVVLVQEAAQLQLDFLACCCVFLSVVCQVPPVQQAFDQDPEDAFRSHDDCPDDDHDNDGSHTDLLDPSRVVRSLVSLVVCLVVLSPRRNHNAYENHAGGFDDGQPPSLQVLLLVLCCVVQVDPVSVCVVQVHDDPGSVVDGQAHDDHLHGDPPTRPSSLLSSQVSLAVVVLVSLLVSQVSNCVSPVRRWYANYEDLPQPPPVCSRRSHDVVSCVVRHGPHYDYDHNDDD

Secondary structure (DSSP, 8-state):
-----PPP---------------PPPPEEEEEE-SSSSSTTTTEESSEEEESSS-SSSS-EEEEEEBTTB-EEEE--S----TT-SEEEEEEEE--SSPEEEEEEEEETTTEETTEE-TT-SEEEEEEEEE-SEEEEEEEE-TT-B-TTSSSB--GGGEEEEEEE---SS-EEEEEEEEEEEESPPPTTTPPP--TTSEEEEEETTEEEEEESS-GGGSPPPHHHHHHHHHHHHHHHHHHHHHHHHHHTT---HHHHHHHHHHHIIIIIGGGSTTT-SHHHHHHHHHHHHHHHHHHHHHHHHHHTTSSPPPP--TT--PPPSSPPPPS--TT--EETTEEB-TTSPBP---B-SS--TTGGGTSB-GGG----B-TTSS-TTTGGGSHHHHHHHH-GGGB--S--S--BTSSB-TT-SSS-S--B-B-TT-HHHHHHHHHHHHHHHHHHTT-TT---EE--SSB-----SHHHHHHHHHHHHHHHSSHHHHHHHHT---SSGGG--PPPEETTEEPTT--HHHHHHHHHHHHHHHHHHHHHHHHHHHHH-SSS-EE----TTSS-GGGTTTT--HHHHHHHT-SS-----SS--

pLDDT: mean 85.55, std 15.8, range [23.0, 98.44]